Protein AF-A0A7K5QAI5-F1 (afdb_monomer)

Radius of gyration: 26.53 Å; Cα contacts (8 Å, |Δi|>4): 437; chains: 1; bounding box: 70×80×59 Å

Secondary structure (DSSP, 8-state):
-TT----SS-HHHHHHHHHHGGGGG-S-HHHHHHHHHHHHHHHTTGGG-BHHHHHHHHHHTT---TT-EEEHHHHHHHHHHHHHHHHHH-TTT--HHHHHHHHHHHHHHHH-TT--SEEEHHHHHHHHHHHSBS-HHHHHHHHHHHH--TTSEE-HHHHHHHHHHHHHHHHHTT-GGGGT-S--HHHHHHHHHHTTT-SSEEHHHHHHHHTT--TTTTHHHHHHHHHHHTT-EES---TTT--SSEES-EEEESSSTT-EEEHHHHHTT---TT--TTS-EEEE-S-TT-TTTTTTS---B---PPPP-----HHHHHHHHHHHHHHHHHHTT-------------TTHHHHHHHHHHHHHHHHHHHHHHHHHHHHHHHHHHHHHHHHHHHHHHH--

Sequence (397 aa):
HETQTTCWDHPKMTDLFQSLADLNNVRFSAYRTAIKIRRLQKALCLDLLDLNTTSEVFKQHKLSQNDQLIGVQDVIGCLTTIYSGLEEKHKDMVNVPLCVDMCLNWLLNVYDSGRTGKIRVQSLKIGLMSLSKGLLEEKYRYLFKEVAGPTEMCDQRQLGLLLHDAIQIPRQLGEVAAFGGSNIEPSVRSCFQQNHNKPEITVKQFIDWMRLEPQSMVWLPVLHRVAAAETAKHQAKCNICKECPIVGFRYRSLKHFNYDVCQSCFFSGRTAKGHKLHYPMVEYCIPVSTKKYFAKHPRLGYLPVQTVLEGDNLETSLQIEYEQLKEQHLRRGINPLASPPDCVVSPQHASEDAELIAEAKLLRQHKGRLEARMQILEDHNKQLESQLHRLRQLLEQ

Foldseek 3Di:
DVVPDDDLDDVVLVVLLVVLVVLVLQQFLLLSLLVSLLSLLLVLVQQQQDPVVLVVLCVVLVLPDQQDKDFLVSLLVSQLVRQVVVCVVVVVRGDSVVSSRSVSSLLCLLAVVVPPRIGGSLLSSLVSLLSHHDDLLVSLLVLQQSQADPVQKHFLVSVVVSLLSLLSSSVSSVSSLLLVHNDCNVVSCVLCVVVVNDRIDHSVSSVVSVLVCHSSRVSSVSSVLQVLQQAAWAQAAAPFPRDPGAGGKWKAFPVDPRHIHHPVCLSSVHDDDPDDNPGWIFIDRHYPPPPPPPVPRDRDTDDRRDRHPDDDPPVVVVVVVVVVVVVVVVVVDDDDDDDDDDDDDDDPVVPVVVVVVVVVVVVVVVVVVVVVVVVVVVVVVVVVVVVVVVVVVVVVD

InterPro domains:
  IPR000433 Zinc finger, ZZ-type [PF00569] (233-276)
  IPR000433 Zinc finger, ZZ-type [PS01357] (238-265)
  IPR000433 Zinc finger, ZZ-type [PS50135] (233-289)
  IPR000433 Zinc finger, ZZ-type [SM00291] (232-277)
  IPR011992 EF-hand domain pair [SSF47473] (10-134)
  IPR011992 EF-hand domain pair [SSF47473] (136-231)
  IPR015153 EF-hand domain, type 1 [PF09068] (14-132)
  IPR015154 EF-hand domain, type 2 [PF09069] (136-227)
  IPR043145 Zinc finger, ZZ-type superfamily [G3DSA:3.30.60.90] (226-286)
  IPR050774 KCMF1 and Dystrophin [PTHR12268] (1-318)

Solvent-accessible surface area (backbone atoms only — not comparable to full-atom values): 22613 Å² total; per-residue (Å²): 105,94,82,72,67,85,72,92,63,53,68,72,51,51,54,50,57,58,61,46,56,75,47,67,66,35,71,48,60,52,58,31,50,13,51,44,51,49,55,49,27,55,74,49,49,28,60,74,35,46,58,68,64,52,54,51,50,38,56,74,70,63,64,74,56,44,84,42,74,42,43,58,68,58,52,50,54,51,40,45,58,52,38,52,61,45,22,78,78,35,60,94,79,46,55,49,72,60,38,35,53,52,44,50,48,49,50,35,57,46,65,26,75,84,66,78,54,45,38,39,41,42,49,55,50,51,56,53,55,72,42,32,29,76,58,70,67,58,42,50,53,50,58,46,59,74,44,28,47,100,83,62,32,29,38,63,66,34,48,40,54,48,47,50,53,57,38,28,57,47,39,64,73,74,47,25,36,44,27,59,39,90,66,48,61,69,57,42,51,52,55,32,56,78,57,74,61,48,79,55,42,46,63,65,60,50,48,58,48,55,73,68,47,44,62,63,52,32,42,59,64,41,30,52,44,50,64,50,5,70,78,17,60,37,100,44,54,20,67,70,86,59,48,65,62,27,60,28,34,40,35,34,41,78,81,44,86,95,38,33,35,29,40,70,46,54,35,62,66,62,69,48,97,86,54,58,88,86,55,59,35,39,73,38,38,62,55,87,84,57,78,80,55,71,82,77,51,77,89,57,59,79,77,85,69,63,65,44,86,72,74,78,60,64,67,59,56,51,50,53,52,50,51,53,51,50,53,53,48,64,73,67,69,76,82,91,86,83,86,88,86,83,92,77,97,66,90,62,66,66,56,58,56,50,50,55,51,50,50,54,50,52,51,51,53,51,49,53,54,49,53,53,50,51,50,55,51,51,53,50,49,55,50,51,52,53,51,54,51,53,54,50,57,65,71,76,107

Nearest PDB structures (foldseek):
  9c3c-assembly1_D  TM=9.027E-01  e=8.142E-38  Oryctolagus cuniculus
  8yt8-assembly1_E  TM=8.897E-01  e=1.012E-38  Mus musculus
  1eg4-assembly1_A  TM=9.958E-01  e=3.356E-29  Homo sapiens
  9c3c-assembly1_V  TM=9.149E-01  e=1.802E-19  Oryctolagus cuniculus
  8yt8-assembly1_C  TM=9.003E-01  e=1.210E-12  Mus musculus

Mean predicted aligned error: 13.8 Å

Structure (mmCIF, N/CA/C/O backbone):
data_AF-A0A7K5QAI5-F1
#
_entry.id   AF-A0A7K5QAI5-F1
#
loop_
_atom_site.group_PDB
_atom_site.id
_atom_site.type_symbol
_atom_site.label_atom_id
_atom_site.label_alt_id
_atom_site.label_comp_id
_atom_site.label_asym_id
_atom_site.label_entity_id
_atom_site.label_seq_id
_atom_site.pdbx_PDB_ins_code
_atom_site.Cartn_x
_atom_site.Cartn_y
_atom_site.Cartn_z
_atom_site.occupancy
_atom_site.B_iso_or_equiv
_atom_site.auth_seq_id
_atom_site.auth_comp_id
_atom_site.auth_asym_id
_atom_site.auth_atom_id
_atom_site.pdbx_PDB_model_num
ATOM 1 N N . HIS A 1 1 ? -23.636 -22.808 -1.140 1.00 73.44 1 HIS A N 1
ATOM 2 C CA . HIS A 1 1 ? -24.646 -23.887 -1.248 1.00 73.44 1 HIS A CA 1
ATOM 3 C C . HIS A 1 1 ? -24.349 -24.844 -2.388 1.00 73.44 1 HIS A C 1
ATOM 5 O O . HIS A 1 1 ? -24.292 -26.031 -2.115 1.00 73.44 1 HIS A O 1
ATOM 11 N N . GLU A 1 2 ? -24.104 -24.361 -3.609 1.00 83.94 2 GLU A N 1
ATOM 12 C CA . GLU A 1 2 ? -23.747 -25.216 -4.756 1.00 83.94 2 GLU A CA 1
ATOM 13 C C . GLU A 1 2 ? -22.544 -26.132 -4.475 1.00 83.94 2 GLU A C 1
ATOM 15 O O . GLU A 1 2 ? -22.623 -27.337 -4.675 1.00 83.94 2 GLU A O 1
ATOM 20 N N . THR A 1 3 ? -21.471 -25.585 -3.900 1.00 86.31 3 THR A N 1
ATOM 21 C CA . THR A 1 3 ? -20.259 -26.338 -3.533 1.00 86.31 3 THR A CA 1
ATOM 22 C C . THR A 1 3 ? -20.322 -26.993 -2.155 1.00 86.31 3 THR A C 1
ATOM 24 O O . THR A 1 3 ? -19.383 -27.679 -1.772 1.00 86.31 3 THR A O 1
ATOM 27 N N . GLN A 1 4 ? -21.385 -26.744 -1.379 1.00 88.88 4 GLN A N 1
ATOM 28 C CA . GLN A 1 4 ? -21.529 -27.192 0.016 1.00 88.88 4 GLN A CA 1
ATOM 29 C C . GLN A 1 4 ? -20.332 -26.859 0.935 1.00 88.88 4 GLN A C 1
ATOM 31 O O . GLN A 1 4 ? -20.122 -27.513 1.951 1.00 88.88 4 GLN A O 1
ATOM 36 N N . THR A 1 5 ? -19.567 -25.815 0.612 1.00 89.75 5 THR A N 1
ATOM 37 C CA . THR A 1 5 ? -18.437 -25.343 1.420 1.00 89.75 5 THR A CA 1
ATOM 38 C C . THR A 1 5 ? -18.777 -24.061 2.176 1.00 89.75 5 THR A C 1
ATOM 40 O O . THR A 1 5 ? -19.603 -23.255 1.739 1.00 89.75 5 THR A O 1
ATOM 43 N N . THR A 1 6 ? -18.114 -23.861 3.315 1.00 87.75 6 THR A N 1
ATOM 44 C CA . THR A 1 6 ? -18.094 -22.598 4.064 1.00 87.75 6 THR A CA 1
ATOM 45 C C . THR A 1 6 ? -16.702 -21.991 3.979 1.00 87.75 6 THR A C 1
ATOM 47 O O . THR A 1 6 ? -15.714 -22.711 4.108 1.00 87.75 6 THR A O 1
ATOM 50 N N . CYS A 1 7 ? -16.610 -20.679 3.789 1.00 90.06 7 CYS A N 1
ATOM 51 C CA . CYS A 1 7 ? -15.340 -19.966 3.719 1.00 90.06 7 CYS A CA 1
ATOM 52 C C . CYS A 1 7 ? -15.421 -18.688 4.554 1.00 90.06 7 CYS A C 1
ATOM 54 O O . CYS A 1 7 ? -16.470 -18.045 4.596 1.00 90.06 7 CYS A O 1
ATOM 56 N N . TRP A 1 8 ? -14.311 -18.320 5.194 1.00 89.75 8 TRP A N 1
ATOM 57 C CA . TRP A 1 8 ? -14.162 -16.998 5.806 1.00 89.75 8 TRP A CA 1
ATOM 58 C C . TRP A 1 8 ? -14.097 -15.896 4.753 1.00 89.75 8 TRP A C 1
ATOM 60 O O . TRP A 1 8 ? -14.493 -14.760 5.020 1.00 89.75 8 TRP A O 1
ATOM 70 N N . ASP A 1 9 ? -13.579 -16.232 3.570 1.00 92.94 9 ASP A N 1
ATOM 71 C CA . ASP A 1 9 ? -13.379 -15.266 2.515 1.00 92.94 9 ASP A CA 1
ATOM 72 C C . ASP A 1 9 ? -14.637 -14.991 1.708 1.00 92.94 9 ASP A C 1
ATOM 74 O O . ASP A 1 9 ? -15.345 -15.898 1.268 1.00 92.94 9 ASP A O 1
ATOM 78 N N . HIS A 1 10 ? -14.900 -13.702 1.496 1.00 94.00 10 HIS A N 1
ATOM 79 C CA . HIS A 1 10 ? -15.932 -13.284 0.564 1.00 94.00 10 HIS A CA 1
ATOM 80 C C . HIS A 1 10 ? -15.550 -13.781 -0.847 1.00 94.00 10 HIS A C 1
ATOM 82 O O . HIS A 1 10 ? -14.399 -13.590 -1.242 1.00 94.00 10 HIS A O 1
ATOM 88 N N . PRO A 1 11 ? -16.470 -14.338 -1.660 1.00 95.00 11 PRO A N 1
ATOM 89 C CA . PRO A 1 11 ? -16.121 -14.930 -2.957 1.00 95.00 11 PRO A CA 1
ATOM 90 C C . PRO A 1 11 ? -15.341 -13.986 -3.884 1.00 95.00 11 PRO A C 1
ATOM 92 O O . PRO A 1 11 ? -14.305 -14.355 -4.425 1.00 95.00 11 PRO A O 1
ATOM 95 N N . LYS A 1 12 ? -15.752 -12.711 -3.969 1.00 95.69 12 LYS A N 1
ATOM 96 C CA . LYS A 1 12 ? -15.011 -11.701 -4.750 1.00 95.69 12 LYS A CA 1
ATOM 97 C C . LYS A 1 12 ? -13.608 -11.410 -4.210 1.00 95.69 12 LYS A C 1
ATOM 99 O O . LYS A 1 12 ? -12.754 -10.956 -4.966 1.00 95.69 12 LYS A O 1
ATOM 104 N N . MET A 1 13 ? -13.368 -11.633 -2.919 1.00 96.62 13 MET A N 1
ATOM 105 C CA . MET A 1 13 ? -12.034 -11.532 -2.338 1.00 96.62 13 MET A CA 1
ATOM 106 C C . MET A 1 13 ? -11.181 -12.721 -2.763 1.00 96.62 13 MET A C 1
ATOM 108 O O . MET A 1 13 ? -10.046 -12.528 -3.190 1.00 96.62 13 MET A O 1
ATOM 112 N N . THR A 1 14 ? -11.737 -13.931 -2.729 1.00 95.25 14 THR A N 1
ATOM 113 C CA . THR A 1 14 ? -11.075 -15.126 -3.257 1.00 95.25 14 THR A CA 1
ATOM 114 C C . THR A 1 14 ? -10.697 -14.936 -4.729 1.00 95.25 14 THR A C 1
ATOM 116 O O . THR A 1 14 ? -9.531 -15.113 -5.079 1.00 95.25 14 THR A O 1
ATOM 119 N N . ASP A 1 15 ? -11.629 -14.470 -5.565 1.00 96.00 15 ASP A N 1
ATOM 120 C CA . ASP A 1 15 ? -11.381 -14.182 -6.985 1.00 96.00 15 ASP A CA 1
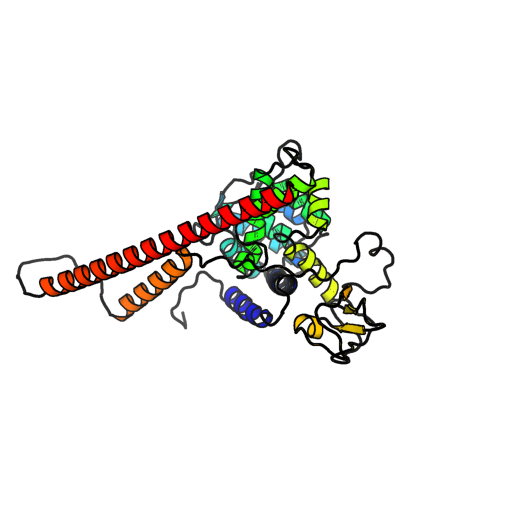ATOM 121 C C . ASP A 1 15 ? -10.294 -13.112 -7.169 1.00 96.00 15 ASP A C 1
ATOM 123 O O . ASP A 1 15 ? -9.392 -13.244 -8.004 1.00 96.00 15 ASP A O 1
ATOM 127 N N . LEU A 1 16 ? -10.347 -12.045 -6.362 1.00 96.94 16 LEU A N 1
ATOM 128 C CA . LEU A 1 16 ? -9.341 -10.990 -6.378 1.00 96.94 16 LEU A CA 1
ATOM 129 C C . LEU A 1 16 ? -7.955 -11.566 -6.085 1.00 96.94 16 LEU A C 1
ATOM 131 O O . LEU A 1 16 ? -7.041 -11.329 -6.872 1.00 96.94 16 LEU A O 1
ATOM 135 N N . PHE A 1 17 ? -7.800 -12.343 -5.012 1.00 94.75 17 PHE A N 1
ATOM 136 C CA . PHE A 1 17 ? -6.523 -12.936 -4.609 1.00 94.75 17 PHE A CA 1
ATOM 137 C C . PHE A 1 17 ? -5.999 -13.963 -5.610 1.00 94.75 17 PHE A C 1
ATOM 139 O O . PHE A 1 17 ? -4.806 -13.951 -5.917 1.00 94.75 17 PHE A O 1
ATOM 146 N N . GLN A 1 18 ? -6.874 -14.780 -6.195 1.00 94.69 18 GLN A N 1
ATOM 147 C CA . GLN A 1 18 ? -6.508 -15.666 -7.301 1.00 94.69 18 GLN A CA 1
ATOM 148 C C . GLN A 1 18 ? -5.956 -14.863 -8.483 1.00 94.69 18 GLN A C 1
ATOM 150 O O . GLN A 1 18 ? -4.888 -15.174 -9.003 1.00 94.69 18 GLN A O 1
ATOM 155 N N . SER A 1 19 ? -6.602 -13.751 -8.838 1.00 96.12 19 SER A N 1
ATOM 156 C CA . SER A 1 19 ? -6.130 -12.877 -9.916 1.00 96.12 19 SER A CA 1
ATOM 157 C C . SER A 1 19 ? -4.809 -12.149 -9.606 1.00 96.12 19 SER A C 1
ATOM 159 O O . SER A 1 19 ? -4.136 -11.657 -10.516 1.00 96.12 19 SER A O 1
ATOM 161 N N . LEU A 1 20 ? -4.404 -12.057 -8.331 1.00 94.75 20 LEU A N 1
ATOM 162 C CA . LEU A 1 20 ? -3.090 -11.524 -7.952 1.00 94.75 20 LEU A CA 1
ATOM 163 C C . LEU A 1 20 ? -1.955 -12.499 -8.291 1.00 94.75 20 LEU A C 1
ATOM 165 O O . LEU A 1 20 ? -0.812 -12.055 -8.433 1.00 94.75 20 LEU A O 1
ATOM 169 N N . ALA A 1 21 ? -2.244 -13.796 -8.452 1.00 91.25 21 ALA A N 1
ATOM 170 C CA . ALA A 1 21 ? -1.248 -14.800 -8.820 1.00 91.25 21 ALA A CA 1
ATOM 171 C C . ALA A 1 21 ? -0.653 -14.548 -10.217 1.00 91.25 21 ALA A C 1
ATOM 173 O O . ALA A 1 21 ? 0.534 -14.799 -10.429 1.00 91.25 21 ALA A O 1
ATOM 174 N N . ASP A 1 22 ? -1.421 -13.943 -11.130 1.00 91.62 22 ASP A N 1
ATOM 175 C CA . ASP A 1 22 ? -0.957 -13.555 -12.472 1.00 91.62 22 ASP A CA 1
ATOM 176 C C . ASP A 1 22 ? 0.229 -12.578 -12.434 1.00 91.62 22 ASP A C 1
ATOM 178 O O . ASP A 1 22 ? 1.022 -12.496 -13.373 1.00 91.62 22 ASP A O 1
ATOM 182 N N . LEU A 1 23 ? 0.376 -11.838 -11.329 1.00 93.75 23 LEU A N 1
ATOM 183 C CA . LEU A 1 23 ? 1.444 -10.861 -11.121 1.00 93.75 23 LEU A CA 1
ATOM 184 C C . LEU A 1 23 ? 2.735 -11.495 -10.580 1.00 93.75 23 LEU A C 1
ATOM 186 O O . LEU A 1 23 ? 3.747 -10.804 -10.455 1.00 93.75 23 LEU A O 1
ATOM 190 N N . ASN A 1 24 ? 2.747 -12.800 -10.280 1.00 92.31 24 ASN A N 1
ATOM 191 C CA . ASN A 1 24 ? 3.933 -13.503 -9.774 1.00 92.31 24 ASN A CA 1
ATOM 192 C C . ASN A 1 24 ? 5.092 -13.535 -10.783 1.00 92.31 24 ASN A C 1
ATOM 194 O O . ASN A 1 24 ? 6.249 -13.687 -10.396 1.00 92.31 24 ASN A O 1
ATOM 198 N N . ASN A 1 25 ? 4.803 -13.319 -12.068 1.00 88.69 25 ASN A N 1
ATOM 199 C CA . ASN A 1 25 ? 5.805 -13.199 -13.126 1.00 88.69 25 ASN A CA 1
ATOM 200 C C . ASN A 1 25 ? 6.625 -11.893 -13.067 1.00 88.69 25 ASN A C 1
ATOM 202 O O . ASN A 1 25 ? 7.648 -11.780 -13.749 1.00 88.69 25 ASN A O 1
ATOM 206 N N . VAL A 1 26 ? 6.202 -10.903 -12.272 1.00 92.12 26 VAL A N 1
ATOM 207 C CA . VAL A 1 26 ? 6.961 -9.672 -12.058 1.00 92.12 26 VAL A CA 1
ATOM 208 C C . VAL A 1 26 ? 8.195 -10.019 -11.235 1.00 92.12 26 VAL A C 1
ATOM 210 O O . VAL A 1 26 ? 8.108 -10.335 -10.049 1.00 92.12 26 VAL A O 1
ATOM 213 N N . ARG A 1 27 ? 9.369 -9.934 -11.864 1.00 88.19 27 ARG A N 1
ATOM 214 C CA . ARG A 1 27 ? 10.650 -10.348 -11.275 1.00 88.19 27 ARG A CA 1
ATOM 215 C C . ARG A 1 27 ? 11.000 -9.583 -10.000 1.00 88.19 27 ARG A C 1
ATOM 217 O O . ARG A 1 27 ? 11.595 -10.138 -9.081 1.00 88.19 27 ARG A O 1
ATOM 224 N N . PHE A 1 28 ? 10.671 -8.299 -9.966 1.00 88.62 28 PHE A N 1
ATOM 225 C CA . PHE A 1 28 ? 11.094 -7.388 -8.912 1.00 88.62 28 PHE A CA 1
ATOM 226 C C . PHE A 1 28 ? 10.043 -7.310 -7.805 1.00 88.62 28 PHE A C 1
ATOM 228 O O . PHE A 1 28 ? 8.951 -6.791 -8.024 1.00 88.62 28 PHE A O 1
ATOM 235 N N . SER A 1 29 ? 10.382 -7.812 -6.616 1.00 91.75 29 SER A N 1
ATOM 236 C CA . SER A 1 29 ? 9.449 -8.013 -5.497 1.00 91.75 29 SER A CA 1
ATOM 237 C C . SER A 1 29 ? 8.755 -6.737 -5.026 1.00 91.75 29 SER A C 1
ATOM 239 O O . SER A 1 29 ? 7.545 -6.753 -4.810 1.00 91.75 29 SER A O 1
ATOM 241 N N . ALA A 1 30 ? 9.479 -5.617 -4.939 1.00 91.62 30 ALA A N 1
ATOM 242 C CA . ALA A 1 30 ? 8.897 -4.333 -4.557 1.00 91.62 30 ALA A CA 1
ATOM 243 C C . ALA A 1 30 ? 7.779 -3.900 -5.523 1.00 91.62 30 ALA A C 1
ATOM 245 O O . ALA A 1 30 ? 6.687 -3.547 -5.084 1.00 91.62 30 ALA A O 1
ATOM 246 N N . TYR A 1 31 ? 8.015 -3.993 -6.839 1.00 93.75 31 TYR A N 1
ATOM 247 C CA . TYR A 1 31 ? 7.001 -3.670 -7.851 1.00 93.75 31 TYR A CA 1
ATOM 248 C C . TYR A 1 31 ? 5.882 -4.700 -7.888 1.00 93.75 31 TYR A C 1
ATOM 250 O O . TYR A 1 31 ? 4.720 -4.320 -7.976 1.00 93.75 31 TYR A O 1
ATOM 258 N N . ARG A 1 32 ? 6.208 -5.994 -7.793 1.00 96.12 32 ARG A N 1
ATOM 259 C CA . ARG A 1 32 ? 5.216 -7.072 -7.743 1.00 96.12 32 ARG A CA 1
ATOM 260 C C . ARG A 1 32 ? 4.220 -6.835 -6.612 1.00 96.12 32 ARG A C 1
ATOM 262 O O . ARG A 1 32 ? 3.018 -6.777 -6.852 1.00 96.12 32 ARG A O 1
ATOM 269 N N . THR A 1 33 ? 4.736 -6.612 -5.408 1.00 97.38 33 THR A N 1
ATOM 270 C CA . THR A 1 33 ? 3.933 -6.324 -4.217 1.00 97.38 33 THR A CA 1
ATOM 271 C C . THR A 1 33 ? 3.138 -5.038 -4.395 1.00 97.38 33 THR A C 1
ATOM 273 O O . THR A 1 33 ? 1.934 -5.032 -4.178 1.00 97.38 33 THR A O 1
ATOM 276 N N . ALA A 1 34 ? 3.765 -3.959 -4.868 1.00 97.12 34 ALA A N 1
ATOM 277 C CA . ALA A 1 34 ? 3.082 -2.689 -5.088 1.00 97.12 34 ALA A CA 1
ATOM 278 C C . ALA A 1 34 ? 1.938 -2.782 -6.113 1.00 97.12 34 ALA A C 1
ATOM 280 O O . ALA A 1 34 ? 0.900 -2.162 -5.914 1.00 97.12 34 ALA A O 1
ATOM 281 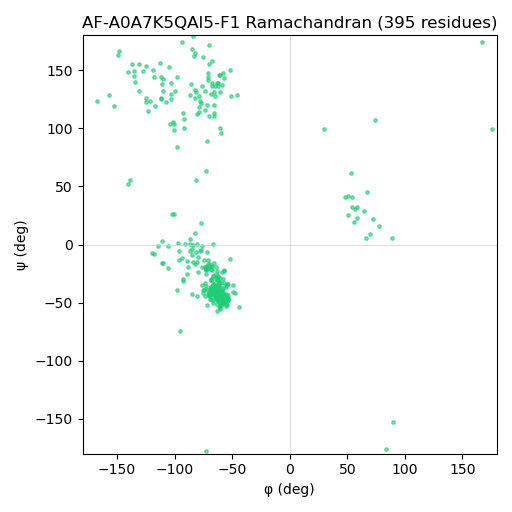N N . ILE A 1 35 ? 2.084 -3.565 -7.187 1.00 96.56 35 ILE A N 1
ATOM 282 C CA . ILE A 1 35 ? 1.025 -3.761 -8.192 1.00 96.56 35 ILE A CA 1
ATOM 283 C C . ILE A 1 35 ? -0.094 -4.647 -7.635 1.00 96.56 35 ILE A C 1
ATOM 285 O O . ILE A 1 35 ? -1.266 -4.353 -7.874 1.00 96.56 35 ILE A O 1
ATOM 289 N N . LYS A 1 36 ? 0.240 -5.678 -6.845 1.00 98.25 36 LYS A N 1
ATOM 290 C CA . LYS A 1 36 ? -0.753 -6.469 -6.098 1.00 98.25 36 LYS A CA 1
ATOM 291 C C . LYS A 1 36 ? -1.563 -5.575 -5.154 1.00 98.25 36 LYS A C 1
ATOM 293 O O . LYS A 1 36 ? -2.790 -5.557 -5.235 1.00 98.25 36 LYS A O 1
ATOM 298 N N . ILE A 1 37 ? -0.882 -4.757 -4.345 1.00 98.44 37 ILE A N 1
ATOM 299 C CA . ILE A 1 37 ? -1.515 -3.780 -3.450 1.00 98.44 37 ILE A CA 1
ATOM 300 C C . ILE A 1 37 ? -2.335 -2.766 -4.250 1.00 98.44 37 ILE A C 1
ATOM 302 O O . ILE A 1 37 ? -3.442 -2.449 -3.847 1.00 98.44 37 ILE A O 1
ATOM 306 N N . ARG A 1 38 ? -1.855 -2.282 -5.401 1.00 98.06 38 ARG A N 1
ATOM 307 C CA . ARG A 1 38 ? -2.602 -1.336 -6.243 1.00 98.06 38 ARG A CA 1
ATOM 308 C C . ARG A 1 38 ? -3.904 -1.935 -6.775 1.00 98.06 38 ARG A C 1
ATOM 310 O O . ARG A 1 38 ? -4.922 -1.245 -6.805 1.00 98.06 38 ARG A O 1
ATOM 317 N N . ARG A 1 39 ? -3.888 -3.207 -7.185 1.00 98.12 39 ARG A N 1
ATOM 318 C CA . ARG A 1 39 ? -5.088 -3.922 -7.645 1.00 98.12 39 ARG A CA 1
ATOM 319 C C . ARG A 1 39 ? -6.088 -4.112 -6.505 1.00 98.12 39 ARG A C 1
ATOM 321 O O . ARG A 1 39 ? -7.268 -3.836 -6.696 1.00 98.12 39 ARG A O 1
ATOM 328 N N . LEU A 1 40 ? -5.605 -4.489 -5.323 1.00 98.38 40 LEU A N 1
ATOM 329 C CA . LEU A 1 40 ? -6.402 -4.555 -4.098 1.00 98.38 40 LEU A CA 1
ATOM 330 C C . LEU A 1 40 ? -6.991 -3.186 -3.719 1.00 98.38 40 LEU A C 1
ATOM 332 O O . LEU A 1 40 ? -8.190 -3.070 -3.508 1.00 98.38 40 LEU A O 1
ATOM 336 N N . GLN A 1 41 ? -6.168 -2.137 -3.706 1.00 98.38 41 GLN A N 1
ATOM 337 C CA . GLN A 1 41 ? -6.549 -0.764 -3.369 1.00 98.38 41 GLN A CA 1
ATOM 338 C C . GLN A 1 41 ? -7.732 -0.279 -4.218 1.00 98.38 41 GLN A C 1
ATOM 340 O O . GLN A 1 41 ? -8.683 0.269 -3.668 1.00 98.38 41 GLN A O 1
ATOM 345 N N . LYS A 1 42 ? -7.689 -0.524 -5.536 1.00 97.69 42 LYS A N 1
ATOM 346 C CA . LYS A 1 42 ? -8.778 -0.200 -6.473 1.00 97.69 42 LYS A CA 1
ATOM 347 C C . LYS A 1 42 ? -10.023 -1.049 -6.255 1.00 97.69 42 LYS A C 1
ATOM 349 O O . LYS A 1 42 ? -11.128 -0.522 -6.281 1.00 97.69 42 LYS A O 1
ATOM 354 N N . ALA A 1 43 ? -9.855 -2.355 -6.041 1.00 97.75 43 ALA A N 1
ATOM 355 C CA . ALA A 1 43 ? -10.975 -3.262 -5.793 1.00 97.75 43 ALA A CA 1
ATOM 356 C C . ALA A 1 43 ? -11.737 -2.912 -4.503 1.00 97.75 43 ALA A C 1
ATOM 358 O O . ALA A 1 43 ? -12.942 -3.126 -4.426 1.00 97.75 43 ALA A O 1
ATOM 359 N N . LEU A 1 44 ? -11.035 -2.349 -3.516 1.00 97.88 44 LEU A N 1
ATOM 360 C CA . LEU A 1 44 ? -11.605 -1.845 -2.269 1.00 97.88 44 LEU A CA 1
ATOM 361 C C . LEU A 1 44 ? -12.004 -0.359 -2.337 1.00 97.88 44 LEU A C 1
ATOM 363 O O . LEU A 1 44 ? -12.444 0.188 -1.336 1.00 97.88 44 LEU A O 1
ATOM 367 N N . CYS A 1 45 ? -11.820 0.321 -3.472 1.00 97.94 45 CYS A N 1
ATOM 368 C CA . CYS A 1 45 ? -12.058 1.764 -3.631 1.00 97.94 45 CYS A CA 1
ATOM 369 C C . CYS A 1 45 ? -11.284 2.665 -2.642 1.00 97.94 45 CYS A C 1
ATOM 371 O O . CYS A 1 45 ? -11.631 3.833 -2.450 1.00 97.94 45 CYS A O 1
ATOM 373 N N . LEU A 1 46 ? -10.208 2.163 -2.029 1.00 97.88 46 LEU A N 1
ATOM 374 C CA . LEU A 1 46 ? -9.391 2.929 -1.081 1.00 97.88 46 LEU A CA 1
ATOM 375 C C . LEU A 1 46 ? -8.567 4.014 -1.791 1.00 97.88 46 LEU A C 1
ATOM 377 O O . LEU A 1 46 ? -8.188 5.009 -1.181 1.00 97.88 46 LEU A O 1
ATOM 381 N N . ASP A 1 47 ? -8.343 3.896 -3.101 1.00 96.94 47 ASP A N 1
ATOM 382 C CA . ASP A 1 47 ? -7.698 4.940 -3.902 1.00 96.94 47 ASP A CA 1
ATOM 383 C C . ASP A 1 47 ? -8.571 6.186 -4.135 1.00 96.94 47 ASP A C 1
ATOM 385 O O . ASP A 1 47 ? -8.070 7.189 -4.650 1.00 96.94 47 ASP A O 1
ATOM 389 N N . LEU A 1 48 ? -9.842 6.148 -3.724 1.00 96.50 48 LEU A N 1
ATOM 390 C CA . LEU A 1 48 ? -10.752 7.297 -3.701 1.00 96.50 48 LEU A CA 1
ATOM 391 C C . LEU A 1 48 ? -10.817 7.974 -2.323 1.00 96.50 48 LEU A C 1
ATOM 393 O O . LEU A 1 48 ? -11.337 9.082 -2.202 1.00 96.50 48 LEU A O 1
ATOM 397 N N . LEU A 1 49 ? -10.290 7.324 -1.285 1.00 96.00 49 LEU A N 1
ATOM 398 C CA . LEU A 1 49 ? -10.461 7.725 0.105 1.00 96.00 49 LEU A CA 1
ATOM 399 C C . LEU A 1 49 ? -9.505 8.862 0.498 1.00 96.00 49 LEU A C 1
ATOM 401 O O . LEU A 1 49 ? -8.306 8.643 0.589 1.00 96.00 49 LEU A O 1
ATOM 405 N N . ASP A 1 50 ? -10.002 10.070 0.766 1.00 95.31 50 ASP A N 1
ATOM 406 C CA . ASP A 1 50 ? -9.160 11.199 1.198 1.00 95.31 50 ASP A CA 1
ATOM 407 C C . ASP A 1 50 ? -8.731 11.096 2.677 1.00 95.31 50 ASP A C 1
ATOM 409 O O . ASP A 1 50 ? -9.546 10.829 3.568 1.00 95.31 50 ASP A O 1
ATOM 413 N N . LEU A 1 51 ? -7.454 11.391 2.961 1.00 95.44 51 LEU A N 1
ATOM 414 C CA . LEU A 1 51 ? -6.862 11.315 4.310 1.00 95.44 51 LEU A CA 1
ATOM 415 C C . LEU A 1 51 ? -7.644 12.111 5.371 1.00 95.44 51 LEU A C 1
ATOM 417 O O . LEU A 1 51 ? -7.934 11.602 6.458 1.00 95.44 51 LEU A O 1
ATOM 421 N N . ASN A 1 52 ? -8.000 13.360 5.058 1.00 94.75 52 ASN A N 1
ATOM 422 C CA . ASN A 1 52 ? -8.676 14.253 6.004 1.00 94.75 52 ASN A CA 1
ATOM 423 C C . ASN A 1 52 ? -10.096 13.774 6.311 1.00 94.75 52 ASN A C 1
ATOM 425 O O . ASN A 1 52 ? -10.473 13.682 7.474 1.00 94.75 52 ASN A O 1
ATOM 429 N N . THR A 1 53 ? -10.864 13.413 5.277 1.00 93.38 53 THR A N 1
ATOM 430 C CA . THR A 1 53 ? -12.228 12.895 5.446 1.00 93.38 53 THR A CA 1
ATOM 431 C C . THR A 1 53 ? -12.228 11.629 6.298 1.00 93.38 53 THR A C 1
ATOM 433 O O . THR A 1 53 ? -13.014 11.525 7.232 1.00 93.38 53 THR A O 1
ATOM 436 N N . THR A 1 54 ? -11.292 10.713 6.049 1.00 95.50 54 THR A N 1
ATOM 437 C CA . THR A 1 54 ? -11.153 9.473 6.833 1.00 95.50 54 THR A CA 1
ATOM 438 C C . THR A 1 54 ? -10.833 9.755 8.299 1.00 95.50 54 THR A C 1
ATOM 440 O O . THR A 1 54 ? -11.426 9.161 9.196 1.00 95.50 54 THR A O 1
ATOM 443 N N . SER A 1 55 ? -9.937 10.713 8.551 1.00 95.56 55 SER A N 1
ATOM 444 C CA . SER A 1 55 ? -9.566 11.118 9.910 1.00 95.56 55 SER A CA 1
ATOM 445 C C . SER A 1 55 ? -10.752 11.690 10.690 1.00 95.56 55 SER A C 1
ATOM 447 O O . SER A 1 55 ? -10.877 11.432 11.885 1.00 95.56 55 SER A O 1
ATOM 449 N N . GLU A 1 56 ? -11.638 12.445 10.033 1.00 96.19 56 GLU A N 1
ATOM 450 C CA . GLU A 1 56 ? -12.863 12.939 10.671 1.00 96.19 56 GLU A CA 1
ATOM 451 C C . GLU A 1 56 ? -13.847 11.808 10.986 1.00 96.19 56 GLU A C 1
ATOM 453 O O . GLU A 1 56 ? -14.418 11.794 12.076 1.00 96.19 56 GLU A O 1
ATOM 458 N N . VAL A 1 57 ? -13.984 10.809 10.108 1.00 97.50 57 VAL A N 1
ATOM 459 C CA . VAL A 1 57 ? -14.824 9.632 10.392 1.00 97.50 57 VAL A CA 1
ATOM 460 C C . VAL A 1 57 ? -14.297 8.856 11.604 1.00 97.50 57 VAL A C 1
ATOM 462 O O . VAL A 1 57 ? -15.076 8.492 12.483 1.00 97.50 57 VAL A O 1
ATOM 465 N N . PHE A 1 58 ? -12.979 8.677 11.737 1.00 97.38 58 PHE A N 1
ATOM 466 C CA . PHE A 1 58 ? -12.407 8.038 12.930 1.00 97.38 58 PHE A CA 1
ATOM 467 C C . PHE A 1 58 ? -12.753 8.781 14.226 1.00 97.38 58 PHE A C 1
ATOM 469 O O . PHE A 1 58 ? -13.061 8.145 15.234 1.00 97.38 58 PHE A O 1
ATOM 476 N N . LYS A 1 59 ? -12.761 10.120 14.208 1.00 96.12 59 LYS A N 1
ATOM 477 C CA . LYS A 1 59 ? -13.183 10.924 15.366 1.00 96.12 59 LYS A CA 1
ATOM 478 C C . LYS A 1 59 ? -14.677 10.771 15.654 1.00 96.12 59 LYS A C 1
ATOM 480 O O . LYS A 1 59 ? -15.048 10.639 16.818 1.00 96.12 59 LYS A O 1
ATOM 485 N N . GLN A 1 60 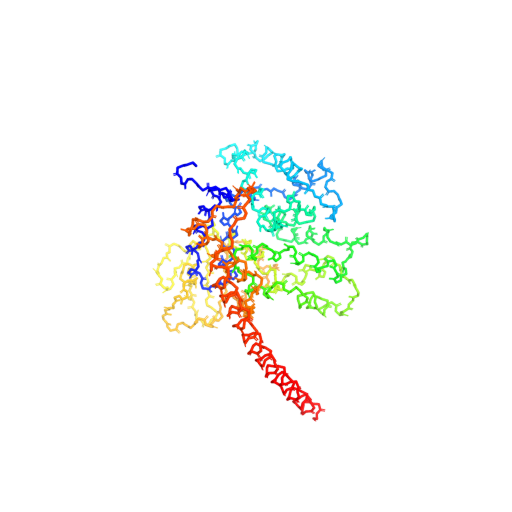? -15.524 10.757 14.621 1.00 97.12 60 GLN A N 1
ATOM 486 C CA . GLN A 1 60 ? -16.975 10.555 14.759 1.00 97.12 60 GLN A CA 1
ATOM 487 C C . GLN A 1 60 ? -17.298 9.213 15.430 1.00 97.12 60 GLN A C 1
ATOM 489 O O . GLN A 1 60 ? -18.131 9.159 16.332 1.00 97.12 60 GLN A O 1
ATOM 494 N N . HIS A 1 61 ? -16.571 8.158 15.058 1.00 97.19 61 HIS A N 1
ATOM 495 C CA . HIS A 1 61 ? -16.681 6.818 15.649 1.00 97.19 61 HIS A CA 1
ATOM 496 C C . HIS A 1 61 ? -15.885 6.644 16.953 1.00 97.19 61 HIS A C 1
ATOM 498 O O . HIS A 1 61 ? -15.772 5.536 17.468 1.00 97.19 61 HIS A O 1
ATOM 504 N N . LYS A 1 62 ? -15.346 7.733 17.524 1.00 95.25 62 LYS A N 1
ATOM 505 C CA . LYS A 1 62 ? -14.599 7.751 18.797 1.00 95.25 62 LYS A CA 1
ATOM 506 C C . LYS A 1 62 ? -13.380 6.816 18.821 1.00 95.25 62 LYS A C 1
ATOM 508 O O . LYS A 1 62 ? -12.970 6.350 19.882 1.00 95.25 62 LYS A O 1
ATOM 513 N N . LEU A 1 63 ? -12.749 6.594 17.669 1.00 94.25 63 LEU A N 1
ATOM 514 C CA . LEU A 1 63 ? -11.562 5.749 17.508 1.00 94.25 63 LEU A CA 1
ATOM 515 C C . LEU A 1 63 ? -10.278 6.505 17.901 1.00 94.25 63 LEU A C 1
ATOM 517 O O . LEU A 1 63 ? -9.349 6.660 17.107 1.00 94.25 63 LEU A O 1
ATOM 521 N N . SER A 1 64 ? -10.239 7.030 19.126 1.00 88.00 64 SER A N 1
ATOM 522 C CA . SER A 1 64 ? -9.139 7.875 19.615 1.00 88.00 64 SER A CA 1
ATOM 523 C C . SER A 1 64 ? -8.050 7.087 20.348 1.00 88.00 64 SER A C 1
ATOM 525 O O . SER A 1 64 ? -6.895 7.500 20.331 1.00 88.00 64 SER A O 1
ATOM 527 N N . GLN A 1 65 ? -8.397 5.969 20.994 1.00 92.44 65 GLN A N 1
ATOM 528 C CA . GLN A 1 65 ? -7.449 5.146 21.749 1.00 92.44 65 GLN A CA 1
ATOM 529 C C . GLN A 1 65 ? -6.864 4.046 20.862 1.00 92.44 65 GLN A C 1
ATOM 531 O O . GLN A 1 65 ? -7.544 3.081 20.532 1.00 92.44 65 GLN A O 1
ATOM 536 N N . ASN A 1 66 ? -5.594 4.180 20.486 1.00 92.88 66 ASN A N 1
ATOM 537 C CA . ASN A 1 66 ? -4.964 3.318 19.481 1.00 92.88 66 ASN A CA 1
ATOM 538 C C . ASN A 1 66 ? -4.771 1.857 19.930 1.00 92.88 66 ASN A C 1
ATOM 540 O O . ASN A 1 66 ? -4.891 0.951 19.101 1.00 92.88 66 ASN A O 1
ATOM 544 N N . ASP A 1 67 ? -4.582 1.621 21.230 1.00 93.00 67 ASP A N 1
ATOM 545 C CA . ASP A 1 67 ? -4.456 0.275 21.808 1.00 93.00 67 ASP A CA 1
ATOM 546 C C . ASP A 1 67 ? -5.806 -0.434 22.020 1.00 93.00 67 ASP A C 1
ATOM 548 O O . ASP A 1 67 ? -5.841 -1.635 22.296 1.00 93.00 67 ASP A O 1
ATOM 552 N N . GLN A 1 68 ? -6.930 0.280 21.884 1.00 95.31 68 GLN A N 1
ATOM 553 C CA . GLN A 1 68 ? -8.259 -0.296 22.067 1.00 95.31 68 GLN A CA 1
ATOM 554 C C . GLN A 1 68 ? -8.545 -1.351 20.989 1.00 95.31 68 GLN A C 1
ATOM 556 O O . GLN A 1 68 ? -8.307 -1.134 19.799 1.00 95.31 68 GLN A O 1
ATOM 561 N N . LEU A 1 69 ? -9.110 -2.485 21.409 1.00 96.62 69 LEU A N 1
ATOM 562 C CA . LEU A 1 69 ? -9.680 -3.485 20.510 1.00 96.62 69 LEU A CA 1
ATOM 563 C C . LEU A 1 69 ? -11.135 -3.134 20.194 1.00 96.62 69 LEU A C 1
ATOM 565 O O . LEU A 1 69 ? -11.935 -2.934 21.108 1.00 96.62 69 LEU A O 1
ATOM 569 N N . ILE A 1 70 ? -11.475 -3.104 18.909 1.00 97.50 70 ILE A N 1
ATOM 570 C CA . ILE A 1 70 ? -12.833 -2.873 18.406 1.00 97.50 70 ILE A CA 1
ATOM 571 C C . ILE A 1 70 ? -13.375 -4.139 17.751 1.00 97.50 70 ILE A C 1
ATOM 573 O O . ILE A 1 70 ? -12.619 -4.902 17.143 1.00 97.50 70 ILE A O 1
ATOM 577 N N . GLY A 1 71 ? -14.676 -4.382 17.917 1.00 97.62 71 GLY A N 1
ATOM 578 C CA . GLY A 1 71 ? -15.337 -5.560 17.365 1.00 97.62 71 GLY A CA 1
ATOM 579 C C . GLY A 1 71 ? -15.725 -5.376 15.900 1.00 97.62 71 GLY A C 1
ATOM 580 O O . GLY A 1 71 ? -15.810 -4.255 15.403 1.00 97.62 71 GLY A O 1
ATOM 581 N N . VAL A 1 72 ? -16.038 -6.481 15.218 1.00 97.50 72 VAL A N 1
ATOM 582 C CA . VAL A 1 72 ? -16.486 -6.475 13.810 1.00 97.50 72 VAL A CA 1
ATOM 583 C C . VAL A 1 72 ? -17.619 -5.472 13.546 1.00 97.50 72 VAL A C 1
ATOM 585 O O . VAL A 1 72 ? -17.585 -4.777 12.536 1.00 97.50 72 VAL A O 1
ATOM 588 N N . GLN A 1 73 ? -18.593 -5.348 14.451 1.00 97.69 73 GLN A N 1
ATOM 589 C CA . GLN A 1 73 ? -19.726 -4.428 14.277 1.00 97.69 73 GLN A CA 1
ATOM 590 C C . GLN A 1 73 ? -19.297 -2.953 14.265 1.00 97.69 73 GLN A C 1
ATOM 592 O O . GLN A 1 73 ? -19.781 -2.182 13.438 1.00 97.69 73 GLN A O 1
ATOM 597 N N . ASP A 1 74 ? -18.341 -2.570 15.114 1.00 97.69 74 ASP A N 1
ATOM 598 C CA . ASP A 1 74 ? -17.807 -1.203 15.144 1.00 97.69 74 ASP A CA 1
ATOM 599 C C . ASP A 1 74 ? -17.018 -0.896 13.862 1.00 97.69 74 ASP A C 1
ATOM 601 O O . ASP A 1 74 ? -17.125 0.192 13.294 1.00 97.69 74 ASP A O 1
ATOM 605 N N . VAL A 1 75 ? -16.264 -1.884 13.361 1.00 98.19 75 VAL A N 1
ATOM 606 C CA . VAL A 1 75 ? -15.543 -1.777 12.084 1.00 98.19 75 VAL A CA 1
ATOM 607 C C . VAL A 1 75 ? -16.526 -1.606 10.929 1.00 98.19 75 VAL A C 1
ATOM 609 O O . VAL A 1 75 ? -16.340 -0.708 10.111 1.00 98.19 75 VAL A O 1
ATOM 612 N N . ILE A 1 76 ? -17.597 -2.405 10.882 1.00 98.44 76 ILE A N 1
ATOM 613 C CA . ILE A 1 76 ? -18.669 -2.274 9.883 1.00 98.44 76 ILE A CA 1
ATOM 614 C C . ILE A 1 76 ? -19.291 -0.880 9.947 1.00 98.44 76 ILE A C 1
ATOM 616 O O . ILE A 1 76 ? -19.441 -0.241 8.906 1.00 98.44 76 ILE A O 1
ATOM 620 N N . GLY A 1 77 ? -19.611 -0.379 11.143 1.00 98.31 77 GLY A N 1
ATOM 621 C CA . GLY A 1 77 ? -20.169 0.961 11.328 1.00 98.31 77 GLY A CA 1
ATOM 622 C C . GLY A 1 77 ? -19.252 2.052 10.771 1.00 98.31 77 GLY A C 1
ATOM 623 O O . GLY A 1 77 ? -19.695 2.898 9.991 1.00 98.31 77 GLY A O 1
ATOM 624 N N . CYS A 1 78 ? -17.959 1.988 11.097 1.00 98.44 78 CYS A N 1
ATOM 625 C CA . CYS A 1 78 ? -16.954 2.920 10.589 1.00 98.44 78 CYS A CA 1
ATOM 626 C C . CYS A 1 78 ? -16.818 2.850 9.059 1.00 98.44 78 CYS A C 1
ATOM 628 O O . CYS A 1 78 ? -16.836 3.884 8.388 1.00 98.44 78 CYS A O 1
ATOM 630 N N . LEU A 1 79 ? -16.698 1.645 8.493 1.00 98.50 79 LEU A N 1
ATOM 631 C CA . LEU A 1 79 ? -16.576 1.445 7.046 1.00 98.50 79 LEU A CA 1
ATOM 632 C C . LEU A 1 79 ? -17.837 1.891 6.304 1.00 98.50 79 LEU A C 1
ATOM 634 O O . LEU A 1 79 ? -17.727 2.496 5.243 1.00 98.50 79 LEU A O 1
ATOM 638 N N . THR A 1 80 ? -19.021 1.653 6.869 1.00 98.44 80 THR A N 1
ATOM 639 C CA . THR A 1 80 ? -20.294 2.092 6.283 1.00 98.44 80 THR A CA 1
ATOM 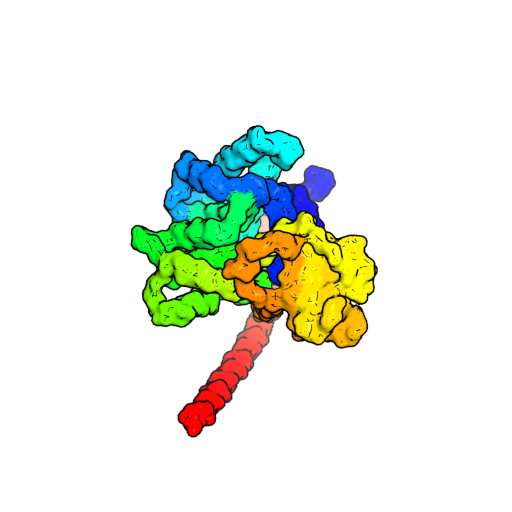640 C C . THR A 1 80 ? -20.314 3.610 6.150 1.00 98.44 80 THR A C 1
ATOM 642 O O . THR A 1 80 ? -20.570 4.115 5.064 1.00 98.44 80 THR A O 1
ATOM 645 N N . THR A 1 81 ? -19.941 4.356 7.197 1.00 98.25 81 THR A N 1
ATOM 646 C CA . THR A 1 81 ? -19.840 5.824 7.108 1.00 98.25 81 THR A CA 1
ATOM 647 C C . THR A 1 81 ? -18.833 6.273 6.045 1.00 98.25 81 THR A C 1
ATOM 649 O O . THR A 1 81 ? -19.120 7.203 5.290 1.00 98.25 81 THR A O 1
ATOM 652 N N . ILE A 1 82 ? -17.675 5.606 5.951 1.00 98.06 82 ILE A N 1
ATOM 653 C CA . ILE A 1 82 ? -16.664 5.903 4.926 1.00 98.06 82 ILE A CA 1
ATOM 654 C C . ILE A 1 82 ? -17.238 5.700 3.518 1.00 98.06 82 ILE A C 1
ATOM 656 O O . ILE A 1 82 ? -17.173 6.612 2.691 1.00 98.06 82 ILE A O 1
ATOM 660 N N . TYR A 1 83 ? -17.795 4.522 3.235 1.00 98.25 83 TYR A N 1
ATOM 661 C CA . TYR A 1 83 ? -18.244 4.174 1.891 1.00 98.25 83 TYR A CA 1
ATOM 662 C C . TYR A 1 83 ? -19.523 4.906 1.485 1.00 98.25 83 TYR A C 1
ATOM 664 O O . TYR A 1 83 ? -19.613 5.289 0.323 1.00 98.25 83 TYR A O 1
ATOM 672 N N . SER A 1 84 ? -20.446 5.208 2.406 1.00 97.25 84 SER A N 1
ATOM 673 C CA . SER A 1 84 ? -21.587 6.090 2.114 1.00 97.25 84 SER A CA 1
ATOM 674 C C . SER A 1 84 ? -21.115 7.480 1.671 1.00 97.25 84 SER A C 1
ATOM 676 O O . SER A 1 84 ? -21.581 8.004 0.663 1.00 97.25 84 SER A O 1
ATOM 678 N N . GLY A 1 85 ? -20.117 8.055 2.354 1.00 96.12 85 GLY A N 1
ATOM 679 C CA . GLY A 1 85 ? -19.534 9.339 1.949 1.00 96.12 85 GLY A CA 1
ATOM 680 C C . GLY A 1 85 ? -18.776 9.284 0.612 1.00 96.12 85 GLY A C 1
ATOM 681 O O . GLY A 1 85 ? -18.680 10.295 -0.089 1.00 96.12 85 GLY A O 1
ATOM 682 N N . LEU A 1 86 ? -18.232 8.120 0.237 1.00 95.56 86 LEU A N 1
ATOM 683 C CA . LEU A 1 86 ? -17.622 7.910 -1.080 1.00 95.56 86 LEU A CA 1
ATOM 684 C C . LEU A 1 86 ? -18.672 7.749 -2.184 1.00 95.56 86 LEU A C 1
ATOM 686 O O . LEU A 1 86 ? -18.500 8.328 -3.255 1.00 95.56 86 LEU A O 1
ATOM 690 N N . GLU A 1 87 ? -19.755 7.016 -1.930 1.00 96.62 87 GLU A N 1
ATOM 691 C CA . GLU A 1 87 ? -20.865 6.824 -2.869 1.00 96.62 87 GLU A CA 1
ATOM 692 C C . GLU A 1 87 ? -21.510 8.162 -3.251 1.00 96.62 87 GLU A C 1
ATOM 694 O O . GLU A 1 87 ? -21.742 8.413 -4.433 1.00 96.62 87 GLU A O 1
ATOM 699 N N . GLU A 1 88 ? -21.686 9.085 -2.299 1.00 94.38 88 GLU A N 1
ATOM 700 C CA . GLU A 1 88 ? -22.195 10.435 -2.584 1.00 94.38 88 GLU A CA 1
ATOM 701 C C . GLU A 1 88 ? -21.367 11.178 -3.648 1.00 94.38 88 GLU A C 1
ATOM 703 O O . GLU A 1 88 ? -21.924 11.891 -4.488 1.00 94.38 88 GLU A O 1
ATOM 708 N N . LYS A 1 89 ? -20.040 10.991 -3.643 1.00 92.50 89 LYS A N 1
ATOM 709 C CA . LYS A 1 89 ? -19.100 11.627 -4.583 1.00 92.50 89 LYS A CA 1
ATOM 710 C C . LYS A 1 89 ? -18.885 10.818 -5.864 1.00 92.50 89 LYS A C 1
ATOM 712 O O . LYS A 1 89 ? -18.506 11.384 -6.889 1.00 92.50 89 LYS A O 1
ATOM 717 N N . HIS A 1 90 ? -19.090 9.504 -5.804 1.00 92.00 90 HIS A N 1
ATOM 718 C CA . HIS A 1 90 ? -18.681 8.537 -6.823 1.00 92.00 90 HIS A CA 1
ATOM 719 C C . HIS A 1 90 ? -19.740 7.441 -7.040 1.00 92.00 90 HIS A C 1
ATOM 721 O O . HIS A 1 90 ? -19.418 6.253 -7.021 1.00 92.00 90 HIS A O 1
ATOM 727 N N . LYS A 1 91 ? -20.994 7.852 -7.272 1.00 86.62 91 LYS A N 1
ATOM 728 C CA . LYS A 1 91 ? -22.187 6.981 -7.313 1.00 86.62 91 LYS A CA 1
ATOM 729 C C . LYS A 1 91 ? -22.039 5.710 -8.152 1.00 86.62 91 LYS A C 1
ATOM 731 O O . LYS A 1 91 ? -22.449 4.646 -7.713 1.00 86.62 91 LYS A O 1
ATOM 736 N N . ASP A 1 92 ? -21.420 5.800 -9.327 1.00 88.88 92 ASP A N 1
ATOM 737 C CA . ASP A 1 92 ? -21.315 4.656 -10.246 1.00 88.88 92 ASP A CA 1
ATOM 738 C C . ASP A 1 92 ? -20.130 3.719 -9.941 1.00 88.88 92 ASP A C 1
ATOM 740 O O . ASP A 1 92 ? -20.004 2.659 -10.552 1.00 88.88 92 ASP A O 1
ATOM 744 N N . MET A 1 93 ? -19.230 4.104 -9.026 1.00 88.38 93 MET A N 1
ATOM 745 C CA . MET A 1 93 ? -18.000 3.353 -8.731 1.00 88.38 93 MET A CA 1
ATOM 746 C C . MET A 1 93 ? -18.044 2.602 -7.398 1.00 88.38 93 MET 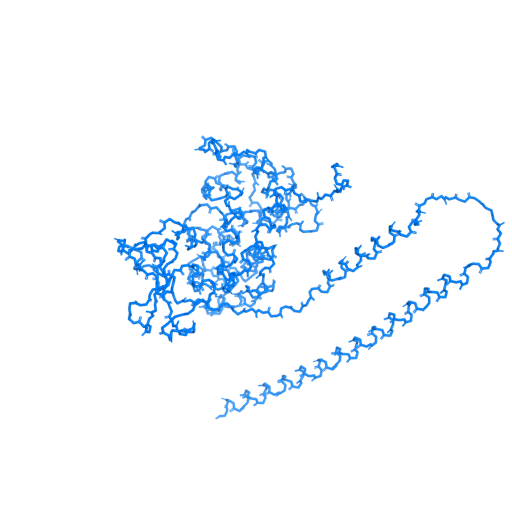A C 1
ATOM 748 O O . MET A 1 93 ? -17.258 1.676 -7.211 1.00 88.38 93 MET A O 1
ATOM 752 N N . VAL A 1 94 ? -18.925 2.993 -6.472 1.00 95.00 94 VAL A N 1
ATOM 753 C CA . VAL A 1 94 ? -18.940 2.480 -5.095 1.00 95.00 94 VAL A CA 1
ATOM 754 C C . VAL A 1 94 ? -20.251 1.754 -4.832 1.00 95.00 94 VAL A C 1
ATOM 756 O O . VAL A 1 94 ? -21.317 2.350 -4.881 1.00 95.00 94 VAL A O 1
ATOM 759 N N . ASN A 1 95 ? -20.164 0.465 -4.511 1.00 96.00 95 ASN A N 1
ATOM 760 C CA . ASN A 1 95 ? -21.285 -0.308 -3.985 1.00 96.00 95 ASN A CA 1
ATOM 761 C C . ASN A 1 95 ? -21.063 -0.477 -2.481 1.00 96.00 95 ASN A C 1
ATOM 763 O O . ASN A 1 95 ? -20.212 -1.272 -2.082 1.00 96.00 95 ASN A O 1
ATOM 767 N N . VAL A 1 96 ? -21.789 0.288 -1.660 1.00 96.81 96 VAL A N 1
ATOM 768 C CA . VAL A 1 96 ? -21.512 0.384 -0.217 1.00 96.81 96 VAL A CA 1
ATOM 769 C C . VAL A 1 96 ? -21.501 -0.985 0.480 1.00 96.81 96 VAL A C 1
ATOM 771 O O . VAL A 1 96 ? -20.473 -1.292 1.085 1.00 96.81 96 VAL A O 1
ATOM 774 N N . PRO A 1 97 ? -22.538 -1.847 0.367 1.00 97.75 97 PRO A N 1
ATOM 775 C CA . PRO A 1 97 ? -22.526 -3.157 1.024 1.00 97.75 97 PRO A CA 1
ATOM 776 C C . PRO A 1 97 ? -21.318 -4.010 0.630 1.00 97.75 97 PRO A C 1
ATOM 778 O O . PRO A 1 97 ? -20.610 -4.533 1.488 1.00 97.75 97 PRO A O 1
ATOM 781 N N . LEU A 1 98 ? -21.025 -4.088 -0.671 1.00 97.25 98 LEU A N 1
ATOM 782 C CA . LEU A 1 98 ? -19.914 -4.894 -1.159 1.00 97.25 98 LEU A CA 1
ATOM 783 C C . LEU A 1 98 ? -18.554 -4.345 -0.709 1.00 97.25 98 LEU A C 1
ATOM 785 O O . LEU A 1 98 ? -17.673 -5.120 -0.342 1.00 97.25 98 LEU A O 1
ATOM 789 N N . CYS A 1 99 ? -18.358 -3.028 -0.765 1.00 97.94 99 CYS A N 1
ATOM 790 C CA . CYS A 1 99 ? -17.110 -2.394 -0.351 1.00 97.94 99 CYS A CA 1
ATOM 791 C C . CYS A 1 99 ? -16.858 -2.576 1.151 1.00 97.94 99 CYS A C 1
ATOM 793 O O . CYS A 1 99 ? -15.721 -2.848 1.541 1.00 97.94 99 CYS A O 1
ATOM 795 N N . VAL A 1 100 ? -17.903 -2.482 1.982 1.00 98.50 100 VAL A N 1
ATOM 796 C CA . VAL A 1 100 ? -17.818 -2.756 3.423 1.00 98.50 100 VAL A CA 1
ATOM 797 C 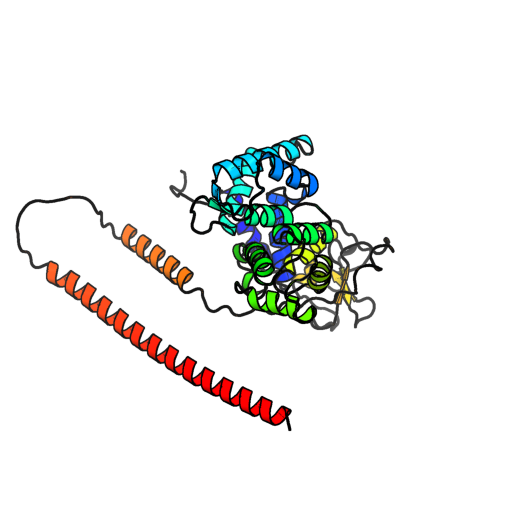C . VAL A 1 100 ? -17.387 -4.200 3.668 1.00 98.50 100 VAL A C 1
ATOM 799 O O . VAL A 1 100 ? -16.385 -4.404 4.352 1.00 98.50 100 VAL A O 1
ATOM 802 N N . ASP A 1 101 ? -18.059 -5.184 3.065 1.00 98.12 101 ASP A N 1
ATOM 803 C CA . ASP A 1 101 ? -17.742 -6.606 3.262 1.00 98.12 101 ASP A CA 1
ATOM 804 C C . ASP A 1 101 ? -16.331 -6.961 2.778 1.00 98.12 101 ASP A C 1
ATOM 806 O O . ASP A 1 101 ? -15.563 -7.615 3.485 1.00 98.12 101 ASP A O 1
ATOM 810 N N . MET A 1 102 ? -15.951 -6.489 1.588 1.00 98.31 102 MET A N 1
ATOM 811 C CA . MET A 1 102 ? -14.624 -6.727 1.015 1.00 98.31 102 MET A CA 1
ATOM 812 C C . MET A 1 102 ? -13.513 -6.080 1.851 1.00 98.31 102 MET A C 1
ATOM 814 O O . MET A 1 102 ? -12.461 -6.685 2.066 1.00 98.31 102 MET A O 1
ATOM 818 N N . CYS A 1 103 ? -13.729 -4.855 2.337 1.00 98.56 103 CYS A N 1
ATOM 819 C CA . CYS A 1 103 ? -12.740 -4.134 3.134 1.00 98.56 103 CYS A CA 1
ATOM 820 C C . CYS A 1 103 ? -12.634 -4.692 4.558 1.00 98.56 103 CYS A C 1
ATOM 822 O O . CYS A 1 103 ? -11.524 -4.847 5.064 1.00 98.56 103 CYS A O 1
ATOM 824 N N . LEU A 1 104 ? -13.757 -5.068 5.178 1.00 98.50 104 LEU A N 1
ATOM 825 C CA . LEU A 1 104 ? -13.771 -5.786 6.451 1.00 98.50 104 LEU A CA 1
ATOM 826 C C . LEU A 1 104 ? -13.014 -7.108 6.330 1.00 98.50 104 LEU A C 1
ATOM 828 O O . LEU A 1 104 ? -12.121 -7.373 7.132 1.00 98.50 104 LEU A O 1
ATOM 832 N N . ASN A 1 105 ? -13.339 -7.913 5.316 1.00 98.31 105 ASN A N 1
ATOM 833 C CA . ASN A 1 105 ? -12.648 -9.167 5.055 1.00 98.31 105 ASN A CA 1
ATOM 834 C C . ASN A 1 105 ? -11.131 -8.946 4.944 1.00 98.31 105 ASN A C 1
ATOM 836 O O . ASN A 1 105 ? -10.352 -9.634 5.604 1.00 98.31 105 ASN A O 1
ATOM 840 N N . TRP A 1 106 ? -10.714 -7.947 4.159 1.00 98.56 106 TRP A N 1
ATOM 841 C CA . TRP A 1 106 ? -9.307 -7.596 4.011 1.00 98.56 106 TRP A CA 1
ATOM 842 C C . TRP A 1 106 ? -8.650 -7.254 5.353 1.00 98.56 106 TRP A C 1
ATOM 844 O O . TRP A 1 106 ? -7.601 -7.806 5.681 1.00 98.56 106 TRP A O 1
ATOM 854 N N . LEU A 1 107 ? -9.272 -6.380 6.146 1.00 98.50 107 LEU A N 1
ATOM 855 C CA . LEU A 1 107 ? -8.753 -5.963 7.448 1.00 98.50 107 LEU A CA 1
ATOM 856 C C . LEU A 1 107 ? -8.621 -7.143 8.414 1.00 98.50 107 LEU A C 1
ATOM 858 O O . LEU A 1 107 ? -7.611 -7.240 9.107 1.00 98.50 107 LEU A O 1
ATOM 862 N N . LEU A 1 108 ? -9.590 -8.062 8.432 1.00 98.06 108 LEU A N 1
ATOM 863 C CA . LEU A 1 108 ? -9.518 -9.279 9.245 1.00 98.06 108 LEU A CA 1
ATOM 864 C C . LEU A 1 108 ? -8.416 -10.223 8.748 1.00 98.06 108 LEU A C 1
ATOM 866 O O . LEU A 1 108 ? -7.687 -10.798 9.548 1.00 98.06 108 LEU A O 1
ATOM 870 N N . ASN A 1 109 ? -8.223 -10.345 7.435 1.00 97.75 109 ASN A N 1
ATOM 871 C CA . ASN A 1 109 ? -7.121 -11.119 6.864 1.00 97.75 109 ASN A CA 1
ATOM 872 C C . ASN A 1 109 ? -5.741 -10.567 7.235 1.00 97.75 109 ASN A C 1
ATOM 874 O O . ASN A 1 109 ? -4.816 -11.345 7.463 1.00 97.75 109 ASN A O 1
ATOM 878 N N . VAL A 1 110 ? -5.602 -9.244 7.316 1.00 98.06 110 VAL A N 1
ATOM 879 C CA . VAL A 1 110 ? -4.335 -8.594 7.668 1.00 98.06 110 VAL A CA 1
ATOM 880 C C . VAL A 1 110 ? -4.098 -8.588 9.183 1.00 98.06 110 VAL A C 1
ATOM 882 O O . VAL A 1 110 ? -2.987 -8.878 9.622 1.00 98.06 110 VAL A O 1
ATOM 885 N N . TYR A 1 111 ? -5.115 -8.266 9.986 1.00 98.19 111 TYR A N 1
ATOM 886 C CA . TYR A 1 111 ? -4.946 -7.916 11.404 1.00 98.19 111 TYR A CA 1
ATOM 887 C C . TYR A 1 111 ? -5.641 -8.853 12.402 1.00 98.19 111 TYR A C 1
ATOM 889 O O . TYR A 1 111 ? -5.388 -8.734 13.598 1.00 98.19 111 TYR A O 1
ATOM 897 N N . ASP A 1 112 ? -6.468 -9.795 11.942 1.00 97.00 112 ASP A N 1
ATOM 898 C CA . ASP A 1 112 ? -7.161 -10.791 12.774 1.00 97.00 112 ASP A CA 1
ATOM 899 C C . ASP A 1 112 ? -7.153 -12.177 12.098 1.00 97.00 112 ASP A C 1
ATOM 901 O O . ASP A 1 112 ? -8.182 -12.809 11.832 1.00 97.00 112 ASP A O 1
ATOM 905 N N . SER A 1 113 ? -5.950 -12.657 11.773 1.00 90.88 113 SER A N 1
ATOM 906 C CA . SER A 1 113 ? -5.756 -13.985 11.167 1.00 90.88 113 SER A CA 1
ATOM 907 C C . SER A 1 113 ? -6.262 -15.123 12.063 1.00 90.88 113 SER A C 1
ATOM 909 O O . SER A 1 113 ? -6.749 -16.126 11.551 1.00 90.88 113 SER A O 1
ATOM 911 N N . GLY A 1 114 ? -6.238 -14.929 13.386 1.00 92.25 114 GLY A N 1
ATOM 912 C CA . GLY A 1 114 ? -6.810 -15.849 14.374 1.00 92.25 114 GLY A CA 1
ATOM 913 C C . GLY A 1 114 ? -8.338 -15.808 14.489 1.00 92.25 114 GLY A C 1
ATOM 914 O O . GLY A 1 114 ? -8.891 -16.570 15.277 1.00 92.25 114 GLY A O 1
ATOM 915 N N . ARG A 1 115 ? -9.025 -14.940 13.727 1.00 94.69 115 ARG A N 1
ATOM 916 C CA . ARG A 1 115 ? -10.495 -14.812 13.701 1.00 94.69 115 ARG A CA 1
ATOM 917 C C . ARG A 1 115 ? -11.115 -14.589 15.080 1.00 94.69 115 ARG A C 1
ATOM 919 O O . ARG A 1 115 ? -12.170 -15.130 15.402 1.00 94.69 115 ARG A O 1
ATOM 926 N N . THR A 1 116 ? -10.472 -13.761 15.894 1.00 95.81 116 THR A N 1
ATOM 927 C CA . THR A 1 116 ? -10.974 -13.366 17.215 1.00 95.81 116 THR A CA 1
ATOM 928 C C . THR A 1 116 ? -12.183 -12.427 17.132 1.00 95.81 116 THR A C 1
ATOM 930 O O . THR A 1 116 ? -12.891 -12.235 18.122 1.00 95.81 116 THR A O 1
ATOM 933 N N . GLY A 1 117 ? -12.421 -11.824 15.962 1.00 93.50 117 GLY A N 1
ATOM 934 C CA . GLY A 1 117 ? -13.468 -10.837 15.721 1.00 93.50 117 GLY A CA 1
ATOM 935 C C . GLY A 1 117 ? -13.123 -9.448 16.259 1.00 93.50 117 GLY A C 1
ATOM 936 O O . GLY A 1 117 ? -14.023 -8.619 16.429 1.00 93.50 117 GLY A O 1
ATOM 937 N N . LYS A 1 118 ? -11.845 -9.194 16.565 1.00 96.25 118 LYS A N 1
ATOM 938 C CA . LYS A 1 118 ? -11.366 -7.927 17.120 1.00 96.25 118 LYS A CA 1
ATOM 939 C C . LYS A 1 118 ? -10.111 -7.452 16.405 1.00 96.25 118 LYS A C 1
ATOM 941 O O . LYS A 1 118 ? -9.201 -8.232 16.152 1.00 96.25 118 LYS A O 1
ATOM 946 N N . ILE A 1 119 ? -10.032 -6.148 16.152 1.00 97.50 119 ILE A N 1
ATOM 947 C CA . ILE A 1 119 ? -8.830 -5.493 15.620 1.00 97.50 119 ILE A CA 1
ATOM 948 C C . ILE A 1 119 ? -8.445 -4.309 16.503 1.00 97.50 119 ILE A C 1
ATOM 950 O O . ILE A 1 119 ? -9.309 -3.672 17.104 1.00 97.50 119 ILE A O 1
ATOM 954 N N . ARG A 1 120 ? -7.148 -3.995 16.594 1.00 97.38 120 ARG A N 1
ATOM 955 C CA . ARG A 1 120 ? -6.699 -2.765 17.263 1.00 97.38 120 ARG A CA 1
ATOM 956 C C . ARG A 1 120 ? -7.072 -1.549 16.421 1.00 97.38 120 ARG A C 1
ATOM 958 O O . ARG A 1 120 ? -6.923 -1.573 15.197 1.00 97.38 120 ARG A O 1
ATOM 965 N N . VAL A 1 121 ? -7.479 -0.466 17.080 1.00 97.75 121 VAL A N 1
ATOM 966 C CA . VAL A 1 121 ? -7.762 0.822 16.428 1.00 97.75 121 VAL A CA 1
ATOM 967 C C . VAL A 1 121 ? -6.556 1.307 15.621 1.00 97.75 121 VAL A C 1
ATOM 969 O O . VAL A 1 121 ? -6.721 1.734 14.479 1.00 97.75 121 VAL A O 1
ATOM 972 N N . GLN A 1 122 ? -5.341 1.182 16.166 1.00 96.75 122 GLN A N 1
ATOM 973 C CA . GLN A 1 122 ? -4.111 1.536 15.455 1.00 96.75 122 GLN A CA 1
ATOM 974 C C . GLN A 1 122 ? -3.990 0.802 14.114 1.00 96.75 122 GLN A C 1
ATOM 976 O O . GLN A 1 122 ? -3.728 1.419 13.084 1.00 96.75 122 GLN A O 1
ATOM 981 N N . SER A 1 123 ? -4.214 -0.511 14.122 1.00 98.00 123 SER A N 1
ATOM 982 C CA . SER A 1 123 ? -4.059 -1.360 12.945 1.00 98.00 123 SER A CA 1
ATOM 983 C C . SER A 1 123 ? -5.109 -1.036 11.877 1.00 98.00 123 SER A C 1
ATOM 985 O O . SER A 1 123 ? -4.761 -0.913 10.703 1.00 98.00 123 SER A O 1
ATOM 987 N N . LEU A 1 124 ? -6.363 -0.775 12.279 1.00 98.25 124 LEU A N 1
ATOM 988 C CA . LEU A 1 124 ? -7.408 -0.270 11.378 1.00 98.25 124 LEU A CA 1
ATOM 989 C C . LEU A 1 124 ? -6.964 1.024 10.677 1.00 98.25 124 LEU A C 1
ATOM 991 O O . LEU A 1 124 ? -7.033 1.126 9.449 1.00 98.25 124 LEU A O 1
ATOM 995 N N . LYS A 1 125 ? -6.488 2.007 11.451 1.00 98.06 125 LYS A N 1
ATOM 996 C CA . LYS A 1 125 ? -6.045 3.301 10.920 1.00 98.06 125 LYS A CA 1
ATOM 997 C C . LYS A 1 125 ? -4.847 3.151 9.992 1.00 98.06 125 LYS A C 1
ATOM 999 O O . LYS A 1 125 ? -4.879 3.688 8.890 1.00 98.06 125 LYS A O 1
ATOM 1004 N N . ILE A 1 126 ? -3.817 2.406 10.400 1.00 97.62 126 ILE A N 1
ATOM 1005 C CA . ILE A 1 126 ? -2.620 2.162 9.583 1.00 97.62 126 ILE A CA 1
ATOM 1006 C C . ILE A 1 126 ? -3.008 1.492 8.265 1.00 97.62 126 ILE A C 1
ATOM 1008 O O . ILE A 1 126 ? -2.565 1.956 7.214 1.00 97.62 126 ILE A O 1
ATOM 1012 N N . GLY A 1 127 ? -3.871 0.473 8.282 1.00 98.00 127 GLY A N 1
ATOM 1013 C CA . GLY A 1 127 ? -4.311 -0.210 7.066 1.00 98.00 127 GLY A CA 1
ATOM 1014 C C . GLY A 1 127 ? -5.018 0.732 6.091 1.00 98.00 127 GLY A C 1
ATOM 1015 O O . GLY A 1 127 ? -4.581 0.897 4.948 1.00 98.00 127 GLY A O 1
ATOM 1016 N N . LEU A 1 128 ? -6.072 1.409 6.556 1.00 98.31 128 LEU A N 1
ATOM 1017 C CA . LEU A 1 128 ? -6.874 2.305 5.718 1.00 98.31 128 LEU A CA 1
ATOM 1018 C C . LEU A 1 128 ? -6.070 3.512 5.219 1.00 98.31 128 LEU A C 1
ATOM 1020 O O . LEU A 1 128 ? -6.139 3.864 4.043 1.00 98.31 128 LEU A O 1
ATOM 1024 N N . MET A 1 129 ? -5.258 4.124 6.080 1.00 97.88 129 MET A N 1
ATOM 1025 C CA . MET A 1 129 ? -4.523 5.349 5.755 1.00 97.88 129 MET A CA 1
ATOM 1026 C C . MET A 1 129 ? -3.266 5.082 4.923 1.00 97.88 129 MET A C 1
ATOM 1028 O O . MET A 1 129 ? -2.836 5.949 4.161 1.00 97.88 129 MET A O 1
ATOM 1032 N N . SER A 1 130 ? -2.705 3.871 4.985 1.00 98.06 130 SER A N 1
ATOM 1033 C CA . SER A 1 130 ? -1.643 3.457 4.059 1.00 98.06 130 SER A CA 1
ATOM 1034 C C . SER A 1 130 ? -2.166 3.351 2.625 1.00 98.06 130 SER A C 1
ATOM 1036 O O . SER A 1 130 ? -1.484 3.771 1.685 1.00 98.06 130 SER A O 1
ATOM 1038 N N . LEU A 1 131 ? -3.389 2.835 2.446 1.00 98.19 131 LEU A N 1
ATOM 1039 C CA . LEU A 1 131 ? -4.004 2.590 1.135 1.00 98.19 131 LEU A CA 1
ATOM 1040 C C . LEU A 1 131 ? -4.948 3.702 0.654 1.00 98.19 131 LEU A C 1
ATOM 1042 O O . LEU A 1 131 ? -5.474 3.609 -0.450 1.00 98.19 131 LEU A O 1
ATOM 1046 N N . SER A 1 132 ? -5.121 4.773 1.417 1.00 97.44 132 SER A N 1
ATOM 1047 C CA . SER A 1 132 ? -5.935 5.930 1.034 1.00 97.44 132 SER A CA 1
ATOM 1048 C C . SER A 1 132 ? -5.305 6.759 -0.101 1.00 97.44 132 SER A C 1
ATOM 1050 O O . SER A 1 132 ? -4.151 6.569 -0.505 1.00 97.44 132 SER A O 1
ATOM 1052 N N . LYS A 1 133 ? -6.044 7.726 -0.629 1.00 94.75 133 LYS A N 1
ATOM 1053 C CA . LYS A 1 133 ? -5.562 8.772 -1.531 1.00 94.75 133 LYS A CA 1
ATOM 1054 C C . LYS A 1 133 ? -4.910 9.908 -0.740 1.00 94.75 133 LYS A C 1
ATOM 1056 O O . LYS A 1 133 ? -5.491 10.448 0.194 1.00 94.75 133 LYS A O 1
ATOM 1061 N N . GLY A 1 134 ? -3.713 10.318 -1.155 1.00 93.06 134 GLY A N 1
ATOM 1062 C CA . GLY A 1 134 ? -3.006 11.450 -0.554 1.00 93.06 134 GLY A CA 1
ATOM 1063 C C . GLY A 1 134 ? -1.545 11.520 -0.978 1.00 93.06 134 GLY A C 1
ATOM 1064 O O . GLY A 1 134 ? -1.038 10.618 -1.658 1.00 93.06 134 GLY A O 1
ATOM 1065 N N . LEU A 1 135 ? -0.849 12.587 -0.581 1.00 94.56 135 LEU A N 1
ATOM 1066 C CA . LEU A 1 135 ? 0.589 12.682 -0.816 1.00 94.56 135 LEU A CA 1
ATOM 1067 C C . LEU A 1 135 ? 1.336 11.699 0.092 1.00 94.56 135 LEU A C 1
ATOM 1069 O O . LEU A 1 135 ? 0.981 11.492 1.249 1.00 94.56 135 LEU A O 1
ATOM 1073 N N . LEU A 1 136 ? 2.417 11.112 -0.423 1.00 94.88 136 LEU A N 1
ATOM 1074 C CA . LEU A 1 136 ? 3.210 10.131 0.322 1.00 94.88 136 LEU A CA 1
ATOM 1075 C C . LEU A 1 136 ? 3.756 10.703 1.643 1.00 94.88 136 LEU A C 1
ATOM 1077 O O . LEU A 1 136 ? 3.711 10.040 2.673 1.00 94.88 136 LEU A O 1
ATOM 1081 N N . GLU A 1 137 ? 4.227 11.954 1.630 1.00 95.44 137 GLU A N 1
ATOM 1082 C CA . GLU A 1 137 ? 4.737 12.607 2.842 1.00 95.44 137 GLU A CA 1
ATOM 1083 C C . GLU A 1 137 ? 3.629 12.864 3.880 1.00 95.44 137 GLU A C 1
ATOM 1085 O O . GLU A 1 137 ? 3.880 12.746 5.076 1.00 95.44 137 GLU A O 1
ATOM 1090 N N . GLU A 1 138 ? 2.398 13.163 3.450 1.00 95.94 138 GLU A N 1
ATOM 1091 C CA . GLU A 1 138 ? 1.249 13.320 4.357 1.00 95.94 138 GLU A CA 1
ATOM 1092 C C . GLU A 1 138 ? 0.902 11.994 5.033 1.00 95.94 138 GLU A C 1
ATOM 1094 O O . GLU A 1 138 ? 0.673 11.966 6.242 1.00 95.94 138 GLU A O 1
ATOM 1099 N N . LYS A 1 139 ? 0.958 10.883 4.287 1.00 97.56 139 LYS A N 1
ATOM 1100 C CA . LYS A 1 139 ? 0.805 9.541 4.860 1.00 97.56 139 LYS A CA 1
ATOM 1101 C C . LYS A 1 139 ? 1.888 9.237 5.884 1.00 97.56 139 LYS A C 1
ATOM 1103 O O . LYS A 1 139 ? 1.568 8.759 6.962 1.00 97.56 139 LYS A O 1
ATOM 1108 N N . TYR A 1 140 ? 3.152 9.557 5.600 1.00 97.88 140 TYR A N 1
ATOM 1109 C CA . TYR A 1 140 ? 4.236 9.370 6.571 1.00 97.88 140 TYR A CA 1
ATOM 1110 C C . TYR A 1 140 ? 4.007 10.174 7.854 1.00 97.88 140 TYR A C 1
ATOM 1112 O O . TYR A 1 140 ? 4.180 9.636 8.944 1.00 97.88 140 TYR A O 1
ATOM 1120 N N . ARG A 1 141 ? 3.573 11.436 7.740 1.00 97.50 141 ARG A N 1
ATOM 1121 C CA . ARG A 1 141 ? 3.230 12.268 8.906 1.00 97.50 141 ARG A CA 1
ATOM 1122 C C . ARG A 1 141 ? 2.085 11.671 9.710 1.00 97.50 141 ARG A C 1
ATOM 1124 O O . ARG A 1 141 ? 2.174 11.626 10.931 1.00 97.50 141 ARG A O 1
ATOM 1131 N N . TYR A 1 142 ? 1.037 11.219 9.027 1.00 96.75 142 TYR A N 1
ATOM 1132 C CA . TYR A 1 142 ? -0.114 10.598 9.665 1.00 96.75 142 TYR A CA 1
ATOM 1133 C C . TYR A 1 142 ? 0.289 9.323 10.418 1.00 96.75 142 TYR A C 1
ATOM 1135 O O . TYR A 1 142 ? 0.069 9.222 11.618 1.00 96.75 142 TYR A O 1
ATOM 1143 N N . LEU A 1 143 ? 0.959 8.396 9.731 1.00 97.31 143 LEU A N 1
ATOM 1144 C CA . LEU A 1 143 ? 1.433 7.128 10.286 1.00 97.31 143 LEU A CA 1
ATOM 1145 C C . LEU A 1 143 ? 2.331 7.327 11.513 1.00 97.31 143 LEU A C 1
ATOM 1147 O O . LEU A 1 143 ? 2.156 6.651 12.520 1.00 97.31 143 LEU A O 1
ATOM 1151 N N . PHE A 1 144 ? 3.253 8.291 11.452 1.00 97.69 144 PHE A N 1
ATOM 1152 C CA . PHE A 1 144 ? 4.096 8.650 12.589 1.00 97.69 144 PHE A CA 1
ATOM 1153 C C . PHE A 1 144 ? 3.276 9.190 13.765 1.00 97.69 144 PHE A C 1
ATOM 1155 O O . PHE A 1 144 ? 3.482 8.784 14.905 1.00 97.69 144 PHE A O 1
ATOM 1162 N N . LYS A 1 145 ? 2.321 10.087 13.491 1.00 95.38 145 LYS A N 1
ATOM 1163 C CA . LYS A 1 145 ? 1.467 10.692 14.517 1.00 95.38 145 LYS A CA 1
ATOM 1164 C C . LYS A 1 145 ? 0.613 9.659 15.255 1.00 95.38 145 LYS A C 1
ATOM 1166 O O . LYS A 1 145 ? 0.357 9.846 16.436 1.00 95.38 145 LYS A O 1
ATOM 1171 N N . GLU A 1 146 ? 0.195 8.583 14.589 1.00 94.38 146 GLU A N 1
ATOM 1172 C CA . GLU A 1 146 ? -0.591 7.523 15.234 1.00 94.38 146 GLU A CA 1
ATOM 1173 C C . GLU A 1 146 ? 0.200 6.726 16.284 1.00 94.38 146 GLU A C 1
ATOM 1175 O O . GLU A 1 146 ? -0.408 6.143 17.176 1.00 94.38 146 GLU A O 1
ATOM 1180 N N . VAL A 1 147 ? 1.535 6.706 16.228 1.00 94.81 147 VAL A N 1
ATOM 1181 C CA . VAL A 1 147 ? 2.356 6.000 17.233 1.00 94.81 147 VAL A CA 1
ATOM 1182 C C . VAL A 1 147 ? 3.153 6.926 18.146 1.00 94.81 147 VAL A C 1
ATOM 1184 O O . VAL A 1 147 ? 3.629 6.484 19.190 1.00 94.81 147 VAL A O 1
ATOM 1187 N N . ALA A 1 148 ? 3.302 8.197 17.771 1.00 94.12 148 ALA A N 1
ATOM 1188 C CA . ALA A 1 148 ? 4.037 9.181 18.551 1.00 94.12 148 ALA A CA 1
ATOM 1189 C C . ALA A 1 148 ? 3.410 9.395 19.939 1.00 94.12 148 ALA A C 1
ATOM 1191 O O . ALA A 1 148 ? 2.193 9.345 20.124 1.00 94.12 148 ALA A O 1
ATOM 1192 N N . GLY A 1 149 ? 4.266 9.649 20.928 1.00 86.12 149 GLY A N 1
ATOM 1193 C CA . GLY A 1 149 ? 3.854 9.963 22.289 1.00 86.12 149 GLY A CA 1
ATOM 1194 C C . GLY A 1 149 ? 3.260 11.372 22.431 1.00 86.12 149 GLY A C 1
ATOM 1195 O O . GLY A 1 149 ? 3.181 12.132 21.463 1.00 86.12 149 GLY A O 1
ATOM 1196 N N . PRO A 1 150 ? 2.897 11.772 23.665 1.00 84.69 150 PRO A N 1
ATOM 1197 C CA . PRO A 1 150 ? 2.321 13.090 23.959 1.00 84.69 150 PRO A CA 1
ATOM 1198 C C . PRO A 1 150 ? 3.198 14.279 23.538 1.00 84.69 150 PRO A C 1
ATOM 1200 O O . PRO A 1 150 ? 2.698 15.384 23.357 1.00 84.69 150 PRO A O 1
ATOM 1203 N N . THR A 1 151 ? 4.504 14.055 23.392 1.00 89.69 151 THR A N 1
ATOM 1204 C CA . THR A 1 151 ? 5.513 15.043 22.989 1.00 89.69 151 THR A CA 1
ATOM 1205 C C . THR A 1 151 ? 5.673 15.171 21.470 1.00 89.69 151 THR A C 1
ATOM 1207 O O . THR A 1 151 ? 6.570 15.879 21.023 1.00 89.69 151 THR A O 1
ATOM 1210 N N . GLU A 1 152 ? 4.848 14.483 20.670 1.00 91.12 152 GLU A N 1
ATOM 1211 C CA . GLU A 1 152 ? 5.000 14.352 19.208 1.00 91.12 152 GLU A CA 1
ATOM 1212 C C . GLU A 1 152 ? 6.339 13.719 18.774 1.00 91.12 152 GLU A C 1
ATOM 1214 O O . GLU A 1 152 ? 6.796 13.880 17.638 1.00 91.12 152 GLU A O 1
ATOM 1219 N N . MET A 1 153 ? 6.959 12.967 19.684 1.00 95.50 153 MET A N 1
ATOM 1220 C CA . MET A 1 153 ? 8.188 12.210 19.472 1.00 95.50 153 MET A CA 1
ATOM 1221 C C . MET A 1 153 ? 7.893 10.711 19.537 1.00 95.50 153 MET A C 1
ATOM 1223 O O . MET A 1 153 ? 6.898 10.291 20.127 1.00 95.50 153 MET A O 1
ATOM 1227 N N . CYS A 1 154 ? 8.740 9.905 18.904 1.00 96.94 154 CYS A N 1
ATOM 1228 C CA . CYS A 1 154 ? 8.566 8.458 18.823 1.00 96.94 154 CYS A CA 1
ATOM 1229 C C . CYS A 1 154 ? 9.807 7.736 19.353 1.00 96.94 154 CYS A C 1
ATOM 1231 O O . CYS A 1 154 ? 10.912 7.983 18.864 1.00 96.94 154 CYS A O 1
ATOM 1233 N N . ASP A 1 155 ? 9.628 6.825 20.306 1.00 97.06 155 ASP A N 1
ATOM 1234 C CA . ASP A 1 155 ? 10.669 5.908 20.775 1.00 97.06 155 ASP A CA 1
ATOM 1235 C C . ASP A 1 155 ? 10.775 4.646 19.884 1.00 97.06 155 ASP A C 1
ATOM 1237 O O . ASP A 1 155 ? 10.059 4.483 18.886 1.00 97.06 155 ASP A O 1
ATOM 1241 N N . GLN A 1 156 ? 11.705 3.744 20.218 1.00 97.62 156 GLN A N 1
ATOM 1242 C CA . GLN A 1 156 ? 11.916 2.501 19.460 1.00 97.62 156 GLN A CA 1
ATOM 1243 C C . GLN A 1 156 ? 10.705 1.563 19.502 1.00 97.62 156 GLN A C 1
ATOM 1245 O O . GLN A 1 156 ? 10.413 0.899 18.506 1.00 97.62 156 GLN A O 1
ATOM 1250 N N . ARG A 1 157 ? 9.998 1.501 20.635 1.00 96.50 157 ARG A N 1
ATOM 1251 C CA . ARG A 1 157 ? 8.840 0.621 20.821 1.00 96.50 157 ARG A CA 1
ATOM 1252 C C . ARG A 1 157 ? 7.678 1.096 19.957 1.00 96.50 157 ARG A C 1
ATOM 1254 O O . ARG A 1 157 ? 7.081 0.298 19.245 1.00 96.50 157 ARG A O 1
ATOM 1261 N N . GLN A 1 158 ? 7.391 2.392 19.986 1.00 97.06 158 GLN A N 1
ATOM 1262 C CA . GLN A 1 158 ? 6.361 3.047 19.188 1.00 97.06 158 GLN A CA 1
ATOM 1263 C C . GLN A 1 158 ? 6.627 2.894 17.688 1.00 97.06 158 GLN A C 1
ATOM 1265 O O . GLN A 1 158 ? 5.728 2.507 16.940 1.00 97.06 158 GLN A O 1
ATOM 1270 N N . LEU A 1 159 ? 7.875 3.094 17.246 1.00 98.00 159 LEU A N 1
ATOM 1271 C CA . LEU A 1 159 ? 8.240 2.843 15.852 1.00 98.00 159 LEU A CA 1
ATOM 1272 C C . LEU A 1 159 ? 8.064 1.359 15.504 1.00 98.00 159 LEU A C 1
ATOM 1274 O O . LEU A 1 159 ? 7.561 1.034 14.431 1.00 98.00 159 LEU A O 1
ATOM 1278 N N . GLY A 1 160 ? 8.434 0.462 16.419 1.00 97.75 160 GLY A N 1
ATOM 1279 C CA . GLY A 1 160 ? 8.219 -0.972 16.267 1.00 97.75 160 GLY A CA 1
ATOM 1280 C C . GLY A 1 160 ? 6.748 -1.334 16.062 1.00 97.75 160 GLY A C 1
ATOM 1281 O O . GLY A 1 160 ? 6.444 -2.092 15.147 1.00 97.75 160 GLY A O 1
ATOM 1282 N N . LEU A 1 161 ? 5.831 -0.734 16.829 1.00 96.56 161 LEU A N 1
ATOM 1283 C CA . LEU A 1 161 ? 4.384 -0.933 16.671 1.00 96.56 161 LEU A CA 1
ATOM 1284 C C . LEU A 1 161 ? 3.884 -0.494 15.286 1.00 96.56 161 LEU A C 1
ATOM 1286 O O . LEU A 1 161 ? 3.079 -1.198 14.678 1.00 96.56 161 LEU A O 1
ATOM 1290 N N . LEU A 1 162 ? 4.380 0.636 14.770 1.00 98.12 162 LEU A N 1
ATOM 1291 C CA . LEU A 1 162 ? 4.040 1.111 13.426 1.00 98.12 162 LEU A CA 1
ATOM 1292 C C . LEU A 1 162 ? 4.513 0.137 12.346 1.00 98.12 162 LEU A C 1
ATOM 1294 O O . LEU A 1 162 ? 3.740 -0.245 11.468 1.00 98.12 162 LEU A O 1
ATOM 1298 N N . LEU A 1 163 ? 5.790 -0.250 12.402 1.00 98.25 163 LEU A N 1
ATOM 1299 C CA . LEU A 1 163 ? 6.390 -1.132 11.405 1.00 98.25 163 LEU A CA 1
ATOM 1300 C C . LEU A 1 163 ? 5.767 -2.528 11.450 1.00 98.25 163 LEU A C 1
ATOM 1302 O O . LEU A 1 163 ? 5.522 -3.114 10.398 1.00 98.25 163 LEU A O 1
ATOM 1306 N N . HIS A 1 164 ? 5.458 -3.028 12.647 1.00 97.25 164 HIS A N 1
ATOM 1307 C CA . HIS A 1 164 ? 4.774 -4.300 12.835 1.00 97.25 164 HIS A CA 1
ATOM 1308 C C . HIS A 1 164 ? 3.392 -4.310 12.167 1.00 97.25 164 HIS A C 1
ATOM 1310 O O . HIS A 1 164 ? 3.037 -5.294 11.523 1.00 97.25 164 HIS A O 1
ATOM 1316 N N . ASP A 1 165 ? 2.617 -3.228 12.269 1.00 98.00 165 ASP A N 1
ATOM 1317 C CA . ASP A 1 165 ? 1.294 -3.143 11.634 1.00 98.00 165 ASP A CA 1
ATOM 1318 C C . ASP A 1 165 ? 1.384 -2.900 10.123 1.00 98.00 165 ASP A C 1
ATOM 1320 O O . ASP A 1 165 ? 0.581 -3.424 9.348 1.00 98.00 165 ASP A O 1
ATOM 1324 N N . ALA A 1 166 ? 2.377 -2.130 9.683 1.00 98.19 166 ALA A N 1
ATOM 1325 C CA . ALA A 1 166 ? 2.605 -1.859 8.271 1.00 98.19 166 ALA A CA 1
ATOM 1326 C C . ALA A 1 166 ? 3.063 -3.115 7.509 1.00 98.19 166 ALA A C 1
ATOM 1328 O O . ALA A 1 166 ? 2.612 -3.346 6.386 1.00 98.19 166 ALA A O 1
ATOM 1329 N N . ILE A 1 167 ? 3.914 -3.955 8.116 1.00 97.69 167 ILE A N 1
ATOM 1330 C CA . ILE A 1 167 ? 4.443 -5.167 7.474 1.00 97.69 167 ILE A CA 1
ATOM 1331 C C . ILE A 1 167 ? 3.393 -6.278 7.320 1.00 97.69 167 ILE A C 1
ATOM 1333 O O . ILE A 1 167 ? 3.539 -7.147 6.457 1.00 97.69 167 ILE A O 1
ATOM 1337 N N . GLN A 1 168 ? 2.282 -6.226 8.064 1.00 98.06 168 GLN A N 1
ATOM 1338 C CA . GLN A 1 168 ? 1.193 -7.193 7.886 1.00 98.06 168 GLN A CA 1
ATOM 1339 C C . GLN A 1 168 ? 0.567 -7.122 6.485 1.00 98.06 168 GLN A C 1
ATOM 1341 O O . GLN A 1 168 ? 0.129 -8.142 5.958 1.00 98.06 168 GLN A O 1
ATOM 1346 N N . ILE A 1 169 ? 0.564 -5.947 5.843 1.00 98.25 169 ILE A N 1
ATOM 1347 C CA . ILE A 1 169 ? -0.016 -5.758 4.505 1.00 98.25 169 ILE A CA 1
ATOM 1348 C C . ILE A 1 169 ? 0.727 -6.602 3.448 1.00 98.25 169 ILE A C 1
ATOM 1350 O O . ILE A 1 169 ? 0.088 -7.434 2.802 1.00 98.25 169 ILE A O 1
ATOM 1354 N N . PRO A 1 170 ? 2.058 -6.469 3.255 1.00 97.75 170 PRO A N 1
ATOM 1355 C CA . PRO A 1 170 ? 2.790 -7.356 2.351 1.00 97.75 170 PRO A CA 1
ATOM 1356 C C . PRO A 1 170 ? 2.846 -8.811 2.844 1.00 97.75 170 PRO A C 1
ATOM 1358 O O . PRO A 1 170 ? 2.930 -9.718 2.013 1.00 97.75 170 PRO A O 1
ATOM 1361 N N . ARG A 1 171 ? 2.763 -9.066 4.159 1.00 96.94 171 ARG A N 1
ATOM 1362 C CA . ARG A 1 171 ? 2.678 -10.431 4.712 1.00 96.94 171 ARG A CA 1
ATOM 1363 C C . ARG A 1 171 ? 1.422 -11.161 4.269 1.00 96.94 171 ARG A C 1
ATOM 1365 O O . ARG A 1 171 ? 1.522 -12.304 3.838 1.00 96.94 171 ARG A O 1
ATOM 1372 N N . GLN A 1 172 ? 0.274 -10.495 4.297 1.00 96.62 172 GLN A N 1
ATOM 1373 C CA . GLN A 1 172 ? -0.993 -11.068 3.851 1.00 96.62 172 GLN A CA 1
ATOM 1374 C C . GLN A 1 172 ? -0.967 -11.446 2.355 1.00 96.62 172 GLN A C 1
ATOM 1376 O O . GLN A 1 172 ? -1.620 -12.401 1.947 1.00 96.62 172 GLN A O 1
ATOM 1381 N N . LEU A 1 173 ? -0.144 -10.762 1.551 1.00 96.00 173 LEU A N 1
ATOM 1382 C CA . LEU A 1 173 ? 0.087 -11.077 0.135 1.00 96.00 173 LEU A CA 1
ATOM 1383 C C . LEU A 1 173 ? 1.142 -12.174 -0.105 1.00 96.00 173 LEU A C 1
ATOM 1385 O O . LEU A 1 173 ? 1.434 -12.486 -1.263 1.00 96.00 173 LEU A O 1
ATOM 1389 N N . GLY A 1 174 ? 1.743 -12.723 0.956 1.00 95.38 174 GLY A N 1
ATOM 1390 C CA . GLY A 1 174 ? 2.815 -13.717 0.874 1.00 95.38 174 GLY A CA 1
ATOM 1391 C C . GLY A 1 174 ? 4.164 -13.151 0.414 1.00 95.38 174 GLY A C 1
ATOM 1392 O O . GLY A 1 174 ? 4.994 -13.893 -0.099 1.00 95.38 174 GLY A O 1
ATOM 1393 N N . GLU A 1 175 ? 4.397 -11.842 0.554 1.00 96.06 175 GLU A N 1
ATOM 1394 C CA . GLU A 1 175 ? 5.599 -11.170 0.030 1.00 96.06 175 GLU A CA 1
ATOM 1395 C C . GLU A 1 175 ? 6.555 -10.681 1.139 1.00 96.06 175 GLU A C 1
ATOM 1397 O O . GLU A 1 175 ? 7.575 -10.065 0.838 1.00 96.06 175 GLU A O 1
ATOM 1402 N N . VAL A 1 176 ? 6.268 -10.956 2.420 1.00 95.25 176 VAL A N 1
ATOM 1403 C CA . VAL A 1 176 ? 7.027 -10.437 3.585 1.00 95.25 176 VAL A CA 1
ATOM 1404 C C . VAL A 1 176 ? 8.521 -10.770 3.573 1.00 95.25 176 VAL A C 1
ATOM 1406 O O . VAL A 1 176 ? 9.329 -9.932 3.971 1.00 95.25 176 VAL A O 1
ATOM 1409 N N . ALA A 1 177 ? 8.912 -11.926 3.032 1.00 91.69 177 ALA A N 1
ATOM 1410 C CA . ALA A 1 177 ? 10.314 -12.330 2.898 1.00 91.69 177 ALA A CA 1
ATOM 1411 C C . ALA A 1 177 ? 11.145 -11.320 2.083 1.00 91.69 177 ALA A C 1
ATOM 1413 O O . ALA A 1 177 ? 12.340 -11.137 2.319 1.00 91.69 177 ALA A O 1
ATOM 1414 N N . ALA A 1 178 ? 10.513 -10.612 1.140 1.00 91.12 178 ALA A N 1
ATOM 1415 C CA . ALA A 1 178 ? 11.157 -9.530 0.410 1.00 91.12 178 ALA A CA 1
ATOM 1416 C C . ALA A 1 178 ? 11.358 -8.281 1.286 1.00 91.12 178 ALA A C 1
ATOM 1418 O O . ALA A 1 178 ? 12.263 -7.506 1.045 1.00 91.12 178 ALA A O 1
ATOM 1419 N N . PHE A 1 179 ? 10.567 -8.057 2.325 1.00 94.31 179 PHE A N 1
ATOM 1420 C CA . PHE A 1 179 ? 10.576 -6.811 3.098 1.00 94.31 179 PHE A CA 1
ATOM 1421 C C . PHE A 1 179 ? 11.323 -6.925 4.434 1.00 94.31 17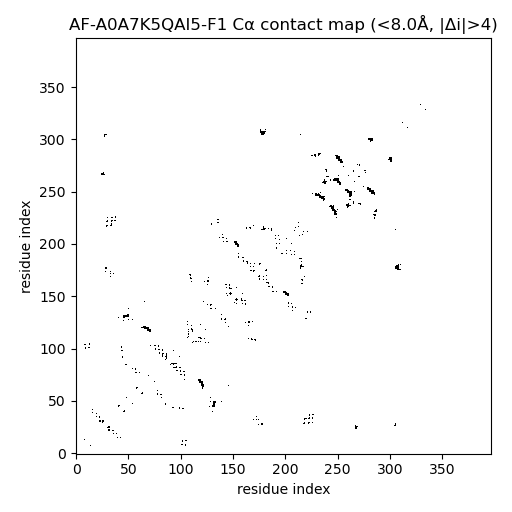9 PHE A C 1
ATOM 1423 O O . PHE A 1 179 ? 11.072 -6.156 5.356 1.00 94.31 179 PHE A O 1
ATOM 1430 N N . GLY A 1 180 ? 12.292 -7.843 4.520 1.00 88.69 180 GLY A N 1
ATOM 1431 C CA . GLY A 1 180 ? 13.105 -8.059 5.723 1.00 88.69 180 GLY A CA 1
ATOM 1432 C C . GLY A 1 180 ? 12.520 -9.072 6.708 1.00 88.69 180 GLY A C 1
ATOM 1433 O O . GLY A 1 180 ? 13.101 -9.265 7.772 1.00 88.69 180 GLY A O 1
ATOM 1434 N N . GLY A 1 181 ? 11.422 -9.736 6.338 1.00 91.44 181 GLY A N 1
ATOM 1435 C CA . GLY A 1 181 ? 10.732 -10.687 7.197 1.00 91.44 181 GLY A CA 1
ATOM 1436 C C . GLY A 1 181 ? 9.750 -10.031 8.171 1.00 91.44 181 GLY A C 1
ATOM 1437 O O . GLY A 1 181 ? 9.499 -8.827 8.129 1.00 91.44 181 GLY A O 1
ATOM 1438 N N . SER A 1 182 ? 9.162 -10.849 9.039 1.00 89.44 182 SER A N 1
ATOM 1439 C CA . SER A 1 182 ? 8.181 -10.441 10.050 1.00 89.44 182 SER A CA 1
ATOM 1440 C C . SER A 1 182 ? 8.836 -9.735 11.246 1.00 89.44 182 SER A C 1
ATOM 1442 O O . SER A 1 182 ? 8.167 -9.008 11.975 1.00 89.44 182 SER A O 1
ATOM 1444 N N . ASN A 1 183 ? 10.146 -9.927 11.437 1.00 92.69 183 ASN A N 1
ATOM 1445 C CA . ASN A 1 183 ? 10.947 -9.273 12.470 1.00 92.69 183 ASN A CA 1
ATOM 1446 C C . ASN A 1 183 ? 11.306 -7.838 12.041 1.00 92.69 183 ASN A C 1
ATOM 1448 O O . ASN A 1 183 ? 12.058 -7.622 11.087 1.00 92.69 183 ASN A O 1
ATOM 1452 N N . ILE A 1 184 ? 10.780 -6.846 12.759 1.00 95.62 184 ILE A N 1
ATOM 1453 C CA . ILE A 1 184 ? 10.903 -5.422 12.415 1.00 95.62 184 ILE A CA 1
ATOM 1454 C C . ILE A 1 184 ? 12.094 -4.744 13.098 1.00 95.62 184 ILE A C 1
ATOM 1456 O O . ILE A 1 184 ? 12.488 -3.634 12.732 1.00 95.62 184 ILE A O 1
ATOM 1460 N N . GLU A 1 185 ? 12.718 -5.409 14.062 1.00 96.25 185 GLU A N 1
ATOM 1461 C CA . GLU A 1 185 ? 13.733 -4.865 14.949 1.00 96.25 185 GLU A CA 1
ATOM 1462 C C . GLU A 1 185 ? 14.993 -4.394 14.202 1.00 96.25 185 GLU A C 1
ATOM 1464 O O . GLU A 1 185 ? 15.518 -3.332 14.551 1.00 96.25 185 GLU A O 1
ATOM 1469 N N . PRO A 1 186 ? 15.484 -5.075 13.142 1.00 96.69 186 PRO A N 1
ATOM 1470 C CA . PRO A 1 186 ? 16.547 -4.534 12.298 1.00 96.69 186 PRO A CA 1
ATOM 1471 C C . PRO A 1 186 ? 16.185 -3.187 11.660 1.00 96.69 186 PRO A C 1
ATOM 1473 O O . PRO A 1 186 ? 17.039 -2.303 11.573 1.00 96.69 186 PRO A O 1
ATOM 1476 N N . SER A 1 187 ? 14.924 -3.001 11.256 1.00 96.81 187 SER A N 1
ATOM 1477 C CA . SER A 1 187 ? 14.452 -1.742 10.665 1.00 96.81 187 SER A CA 1
ATOM 1478 C C . SER A 1 187 ? 14.368 -0.626 11.705 1.00 96.81 187 SER A C 1
ATOM 1480 O O . SER A 1 187 ? 14.815 0.489 11.435 1.00 96.81 187 SER A O 1
ATOM 1482 N N . VAL A 1 188 ? 13.878 -0.931 12.913 1.00 97.94 188 VAL A N 1
ATOM 1483 C CA . VAL A 1 188 ? 13.866 0.018 14.040 1.00 97.94 188 VAL A CA 1
ATOM 1484 C C . VAL A 1 188 ? 15.290 0.454 14.381 1.00 97.94 188 VAL A C 1
ATOM 1486 O O . VAL A 1 188 ? 15.578 1.651 14.401 1.00 97.94 188 VAL A O 1
ATOM 1489 N N . ARG A 1 189 ? 16.216 -0.499 14.561 1.00 97.19 189 ARG A N 1
ATOM 1490 C CA . ARG A 1 189 ? 17.629 -0.191 14.836 1.00 97.19 189 ARG A CA 1
ATOM 1491 C C . ARG A 1 189 ? 18.247 0.662 13.733 1.00 97.19 189 ARG A C 1
ATOM 1493 O O . ARG A 1 189 ? 18.926 1.633 14.045 1.00 97.19 189 ARG A O 1
ATOM 1500 N N . SER A 1 190 ? 17.977 0.347 12.466 1.00 97.12 190 SER A N 1
ATOM 1501 C CA . SER A 1 190 ? 18.458 1.135 11.325 1.00 97.12 190 SER A CA 1
ATOM 1502 C C . SER A 1 190 ? 17.990 2.595 11.393 1.00 97.12 190 SER A C 1
ATOM 1504 O O . SER A 1 190 ? 18.803 3.505 11.220 1.00 97.12 190 SER A O 1
ATOM 1506 N N . CYS A 1 191 ? 16.711 2.833 11.704 1.00 97.50 191 CYS A N 1
ATOM 1507 C CA . CYS A 1 191 ? 16.163 4.183 11.840 1.00 97.50 191 CYS A CA 1
ATOM 1508 C C . CYS A 1 191 ? 16.849 4.976 12.966 1.00 97.50 191 CYS A C 1
ATOM 1510 O O . CYS A 1 191 ? 17.254 6.125 12.775 1.00 97.50 191 CYS A O 1
ATOM 1512 N N . PHE A 1 192 ? 17.036 4.355 14.130 1.00 97.62 192 PHE A N 1
ATOM 1513 C CA . PHE A 1 192 ? 17.633 5.009 15.296 1.00 97.62 192 PHE A CA 1
ATOM 1514 C C . PHE A 1 192 ? 19.144 5.231 15.150 1.00 97.62 192 PHE A C 1
ATOM 1516 O O . PHE A 1 192 ? 19.644 6.290 15.535 1.00 97.62 192 PHE A O 1
ATOM 1523 N N . GLN A 1 193 ? 19.863 4.309 14.505 1.00 95.81 193 GLN A N 1
ATOM 1524 C CA . GLN A 1 193 ? 21.288 4.463 14.195 1.00 95.81 193 GLN A CA 1
ATOM 1525 C C . GLN A 1 193 ? 21.556 5.666 13.287 1.00 95.81 193 GLN A C 1
ATOM 1527 O O . GLN A 1 193 ? 22.470 6.445 13.559 1.00 95.81 193 GLN A O 1
ATOM 1532 N N . GLN A 1 194 ? 20.727 5.881 12.260 1.00 93.56 194 GLN A N 1
ATOM 1533 C CA . GLN A 1 194 ? 20.832 7.071 11.404 1.00 93.56 194 GLN A CA 1
ATOM 1534 C C . GLN A 1 194 ? 20.577 8.381 12.156 1.00 93.56 194 GLN A C 1
ATOM 1536 O O . GLN A 1 194 ? 21.045 9.438 11.743 1.00 93.56 194 GLN A O 1
ATOM 1541 N N . ASN A 1 195 ? 19.864 8.308 13.277 1.00 94.00 195 ASN A N 1
ATOM 1542 C CA . ASN A 1 195 ? 19.539 9.440 14.133 1.00 94.00 195 ASN A CA 1
ATOM 1543 C C . ASN A 1 195 ? 20.445 9.529 15.370 1.00 94.00 195 ASN A C 1
ATOM 1545 O O . ASN A 1 195 ? 20.045 10.094 16.389 1.00 94.00 195 ASN A O 1
ATOM 1549 N N . HIS A 1 196 ? 21.670 9.000 15.274 1.00 94.06 196 HIS A N 1
ATOM 1550 C CA . HIS A 1 196 ? 22.687 9.014 16.332 1.00 94.06 196 HIS A CA 1
ATOM 1551 C C . HIS A 1 196 ? 22.241 8.338 17.638 1.00 94.06 196 HIS A C 1
ATOM 1553 O O . HIS A 1 196 ? 22.655 8.751 18.718 1.00 94.06 196 HIS A O 1
ATOM 1559 N N . ASN A 1 197 ? 21.392 7.308 17.549 1.00 93.62 197 ASN A N 1
ATOM 1560 C CA . ASN A 1 197 ? 20.881 6.536 18.687 1.00 93.62 197 ASN A CA 1
ATOM 1561 C C . ASN A 1 197 ? 20.216 7.394 19.777 1.00 93.62 197 ASN A C 1
ATOM 1563 O O . ASN A 1 197 ? 20.270 7.059 20.960 1.00 93.62 197 ASN A O 1
ATOM 1567 N N . LYS A 1 198 ? 19.583 8.508 19.389 1.00 93.25 198 LYS A N 1
ATOM 1568 C CA . LYS A 1 198 ? 18.740 9.290 20.303 1.00 93.25 198 LYS A CA 1
ATOM 1569 C C . LYS A 1 198 ? 17.609 8.414 20.862 1.00 93.25 198 LYS A C 1
ATOM 1571 O O . LYS A 1 198 ? 17.129 7.548 20.139 1.00 93.25 198 LYS A O 1
ATOM 1576 N N . PRO A 1 199 ? 17.150 8.638 22.105 1.00 94.38 199 PRO A N 1
ATOM 1577 C CA . PRO A 1 199 ? 16.079 7.833 22.700 1.00 94.38 199 PRO A CA 1
ATOM 1578 C C . PRO A 1 199 ? 14.747 7.978 21.954 1.00 94.38 199 PRO A C 1
ATOM 1580 O O . PRO A 1 199 ? 13.960 7.037 21.913 1.00 94.38 199 PRO A O 1
ATOM 1583 N N . GLU A 1 200 ? 14.530 9.131 21.320 1.00 96.62 200 GLU A N 1
ATOM 1584 C CA . GLU A 1 200 ? 13.337 9.436 20.542 1.00 96.62 200 GLU A CA 1
ATOM 1585 C C . GLU A 1 200 ? 13.704 10.145 19.231 1.00 96.62 200 GLU A C 1
ATOM 1587 O O . GLU A 1 200 ? 14.736 10.823 19.128 1.00 96.62 200 GLU A O 1
ATOM 1592 N N . ILE A 1 201 ? 12.830 10.019 18.234 1.00 97.25 201 ILE A N 1
ATOM 1593 C CA . ILE A 1 201 ? 12.934 10.688 16.935 1.00 97.25 201 ILE A CA 1
ATOM 1594 C C . ILE A 1 201 ? 11.741 11.616 16.693 1.00 97.25 201 ILE A C 1
ATOM 1596 O O . ILE A 1 201 ? 10.630 11.361 17.147 1.00 97.25 201 ILE A O 1
ATOM 1600 N N . THR A 1 202 ? 11.978 12.687 15.938 1.00 97.19 202 THR A N 1
ATOM 1601 C CA . THR A 1 202 ? 10.941 13.601 15.430 1.00 97.19 202 THR A CA 1
ATOM 1602 C C . THR A 1 202 ? 10.299 13.061 14.148 1.00 97.19 202 THR A C 1
ATOM 1604 O O . THR A 1 202 ? 10.911 12.290 13.401 1.00 97.19 202 THR A O 1
ATOM 1607 N N . VAL A 1 203 ? 9.123 13.588 13.787 1.00 97.38 203 VAL A N 1
ATOM 1608 C CA . VAL A 1 203 ? 8.471 13.301 12.493 1.00 97.38 203 VAL A CA 1
ATOM 1609 C C . VAL A 1 203 ? 9.371 13.601 11.286 1.00 97.38 203 VAL A C 1
ATOM 1611 O O . VAL A 1 203 ? 9.335 12.893 10.282 1.00 97.38 203 VAL A O 1
ATOM 1614 N N . LYS A 1 204 ? 10.213 14.640 11.370 1.00 96.56 204 LYS A N 1
ATOM 1615 C CA . LYS A 1 204 ? 11.135 15.008 10.288 1.00 96.56 204 LYS A CA 1
ATOM 1616 C C . LYS A 1 204 ? 12.194 13.927 10.082 1.00 96.56 204 LYS A C 1
ATOM 1618 O O . LYS A 1 204 ? 12.405 13.498 8.955 1.00 96.56 204 LYS A O 1
ATOM 1623 N N . GLN A 1 205 ? 12.804 13.467 11.171 1.00 97.62 205 GLN A N 1
ATOM 1624 C CA . GLN A 1 205 ? 13.806 12.402 11.148 1.00 97.62 205 GLN A CA 1
ATOM 1625 C C . GLN A 1 205 ? 13.231 11.084 10.623 1.00 97.62 205 GLN A C 1
ATOM 1627 O O . GLN A 1 205 ? 13.880 10.401 9.834 1.00 97.62 205 GLN A O 1
ATOM 1632 N N . PHE A 1 206 ? 11.992 10.760 11.000 1.00 97.81 206 PHE A N 1
ATOM 1633 C CA . PHE A 1 206 ? 11.276 9.617 10.443 1.00 97.81 206 PHE A CA 1
ATOM 1634 C C . PHE A 1 206 ? 11.060 9.751 8.928 1.00 97.81 206 PHE A C 1
ATOM 1636 O O . PHE A 1 206 ? 11.361 8.824 8.181 1.00 97.81 206 PHE A O 1
ATOM 1643 N N . ILE A 1 207 ? 10.591 10.907 8.447 1.00 97.38 207 ILE A N 1
ATOM 1644 C CA . ILE A 1 207 ? 10.391 11.148 7.007 1.00 97.38 207 ILE A CA 1
ATOM 1645 C C . ILE A 1 207 ? 11.714 11.064 6.242 1.00 97.38 207 ILE A C 1
ATOM 1647 O O . ILE A 1 207 ? 11.747 10.497 5.150 1.00 97.38 207 ILE A O 1
ATOM 1651 N N . ASP A 1 208 ? 12.796 11.607 6.797 1.00 96.12 208 ASP A N 1
ATOM 1652 C CA . ASP A 1 208 ? 14.118 11.543 6.177 1.00 96.12 208 ASP A CA 1
ATOM 1653 C C . ASP A 1 208 ? 14.619 10.090 6.075 1.00 96.12 208 ASP A C 1
ATOM 1655 O O . ASP A 1 208 ? 15.122 9.706 5.021 1.00 96.12 208 ASP A O 1
ATOM 1659 N N . TRP A 1 209 ? 14.368 9.245 7.085 1.00 96.81 209 TRP A N 1
ATOM 1660 C CA . TRP A 1 209 ? 14.612 7.797 7.003 1.00 96.81 209 TRP A CA 1
ATOM 1661 C C . TRP A 1 209 ? 13.726 7.116 5.946 1.00 96.81 209 TRP A C 1
ATOM 1663 O O . TRP A 1 209 ? 14.225 6.369 5.108 1.00 96.81 209 TRP A O 1
ATOM 1673 N N . MET A 1 210 ? 12.426 7.421 5.905 1.00 96.88 210 MET A N 1
ATOM 1674 C CA . MET A 1 210 ? 11.488 6.856 4.921 1.00 96.88 210 MET A CA 1
ATOM 1675 C C . MET A 1 210 ? 11.831 7.229 3.470 1.00 96.88 210 MET A C 1
ATOM 1677 O O . MET A 1 210 ? 11.534 6.467 2.549 1.00 96.88 210 MET A O 1
ATOM 1681 N N . ARG A 1 211 ? 12.474 8.383 3.243 1.00 92.69 211 ARG A N 1
ATOM 1682 C CA . ARG A 1 211 ? 12.986 8.807 1.924 1.00 92.69 211 ARG A CA 1
ATOM 1683 C C . ARG A 1 211 ? 14.159 7.961 1.431 1.00 92.69 211 ARG A C 1
ATOM 1685 O O . ARG A 1 211 ? 14.420 7.963 0.231 1.00 92.69 211 ARG A O 1
ATOM 1692 N N . LEU A 1 212 ? 14.836 7.241 2.324 1.00 92.81 212 LEU A N 1
ATOM 1693 C CA . LEU A 1 212 ? 15.846 6.244 1.962 1.00 92.81 212 LEU A CA 1
ATOM 1694 C C . LEU A 1 212 ? 15.224 4.902 1.552 1.00 92.81 212 LEU A C 1
ATOM 1696 O O . LEU A 1 212 ? 15.958 3.981 1.214 1.00 92.81 212 LEU A O 1
ATOM 1700 N N . GLU A 1 213 ? 13.889 4.805 1.565 1.00 93.38 213 GLU A N 1
ATOM 1701 C CA . GLU A 1 213 ? 13.112 3.627 1.173 1.00 93.38 213 GLU A CA 1
ATOM 1702 C C . GLU A 1 213 ? 13.559 2.356 1.920 1.00 93.38 213 GLU A C 1
ATOM 1704 O O . GLU A 1 213 ? 14.014 1.393 1.298 1.00 93.38 213 GLU A O 1
ATOM 1709 N N . PRO A 1 214 ? 13.447 2.334 3.265 1.00 94.75 214 PRO A N 1
ATOM 1710 C CA . PRO A 1 214 ? 13.895 1.201 4.060 1.00 94.75 214 PRO A CA 1
ATOM 1711 C C . PRO A 1 214 ? 13.145 -0.070 3.662 1.00 94.75 214 PRO A C 1
ATOM 1713 O O . PRO A 1 214 ? 11.958 -0.040 3.326 1.00 94.75 214 PRO A O 1
ATOM 1716 N N . GLN A 1 215 ? 13.846 -1.202 3.730 1.00 92.69 215 GLN A N 1
ATOM 1717 C CA . GLN A 1 215 ? 13.388 -2.481 3.184 1.00 92.69 215 GLN A CA 1
ATOM 1718 C C . GLN A 1 215 ? 12.008 -2.919 3.700 1.00 92.69 215 GLN A C 1
ATOM 1720 O O . GLN A 1 215 ? 11.247 -3.494 2.932 1.00 92.69 215 GLN A O 1
ATOM 1725 N N . SER A 1 216 ? 11.656 -2.608 4.948 1.00 95.56 216 SER A N 1
ATOM 1726 C CA . SER A 1 216 ? 10.350 -2.918 5.555 1.00 95.56 216 SER A CA 1
ATOM 1727 C C . SER A 1 216 ? 9.191 -2.058 5.045 1.00 95.56 216 SER A C 1
ATOM 1729 O O . SER A 1 216 ? 8.037 -2.474 5.120 1.00 95.56 216 SER A O 1
ATOM 1731 N N . MET A 1 217 ? 9.475 -0.878 4.488 1.00 97.19 217 MET A N 1
ATOM 1732 C CA . MET A 1 217 ? 8.454 0.089 4.071 1.00 97.19 217 MET A CA 1
ATOM 1733 C C . MET A 1 217 ? 8.481 0.432 2.584 1.00 97.19 217 MET A C 1
ATOM 1735 O O . MET A 1 217 ? 7.569 1.109 2.121 1.00 97.19 217 MET A O 1
ATOM 1739 N N . VAL A 1 218 ? 9.473 -0.032 1.814 1.00 96.06 218 VAL A N 1
ATOM 1740 C CA . VAL A 1 218 ? 9.656 0.313 0.389 1.00 96.06 218 VAL A CA 1
ATOM 1741 C C . VAL A 1 218 ? 8.443 -0.011 -0.497 1.00 96.06 218 VAL A C 1
ATOM 1743 O O . VAL A 1 218 ? 8.244 0.631 -1.526 1.00 96.06 218 VAL A O 1
ATOM 1746 N N . TRP A 1 219 ? 7.567 -0.936 -0.096 1.00 97.38 219 TRP A N 1
ATOM 1747 C CA . TRP A 1 219 ? 6.315 -1.213 -0.812 1.00 97.38 219 TRP A CA 1
ATOM 1748 C C . TRP A 1 219 ? 5.388 0.013 -0.906 1.00 97.38 219 TRP A C 1
ATOM 1750 O O . TRP A 1 219 ? 4.712 0.183 -1.920 1.00 97.38 219 TRP A O 1
ATOM 1760 N N . LEU A 1 220 ? 5.378 0.891 0.103 1.00 97.69 220 LEU A N 1
ATOM 1761 C CA . LEU A 1 220 ? 4.509 2.069 0.159 1.00 97.69 220 LEU A CA 1
ATOM 1762 C C . LEU A 1 220 ? 4.927 3.179 -0.831 1.00 97.69 220 LEU A C 1
ATOM 1764 O O . LEU A 1 220 ? 4.088 3.595 -1.632 1.00 97.69 220 LEU A O 1
ATOM 1768 N N . PRO A 1 221 ? 6.190 3.654 -0.882 1.00 96.38 221 PRO A N 1
ATOM 1769 C CA . PRO A 1 221 ? 6.614 4.580 -1.926 1.00 96.38 221 PRO A CA 1
ATOM 1770 C C . PRO A 1 221 ? 6.489 3.963 -3.325 1.00 96.38 221 PRO A C 1
ATOM 1772 O O . PRO A 1 221 ? 6.061 4.656 -4.249 1.00 96.38 221 PRO A O 1
ATOM 1775 N N . VAL A 1 222 ? 6.784 2.668 -3.503 1.00 96.06 222 VAL A N 1
ATOM 1776 C CA . VAL A 1 222 ? 6.643 2.004 -4.812 1.00 96.06 222 VAL A CA 1
ATOM 1777 C C . VAL A 1 222 ? 5.176 1.948 -5.249 1.00 96.06 222 VAL A C 1
ATOM 1779 O O . VAL A 1 222 ? 4.897 2.219 -6.415 1.00 96.06 222 VAL A O 1
ATOM 1782 N N . LEU A 1 223 ? 4.225 1.696 -4.338 1.00 97.62 223 LEU A N 1
ATOM 1783 C CA . LEU A 1 223 ? 2.783 1.786 -4.613 1.00 97.62 223 LEU A CA 1
ATOM 1784 C C . LEU A 1 223 ? 2.405 3.156 -5.186 1.00 97.62 223 LEU A C 1
ATOM 1786 O O . LEU A 1 223 ? 1.694 3.238 -6.188 1.00 97.62 223 LEU A O 1
ATOM 1790 N N . HIS A 1 224 ? 2.920 4.236 -4.597 1.00 95.38 224 HIS A N 1
ATOM 1791 C CA . HIS A 1 224 ? 2.672 5.589 -5.096 1.00 95.38 224 HIS A CA 1
ATOM 1792 C C . HIS A 1 224 ? 3.273 5.811 -6.489 1.00 95.38 224 HIS A C 1
ATOM 1794 O O . HIS A 1 224 ? 2.639 6.443 -7.337 1.00 95.38 224 HIS A O 1
ATOM 1800 N N . ARG A 1 225 ? 4.467 5.268 -6.760 1.00 94.44 225 ARG A N 1
ATOM 1801 C CA . ARG A 1 225 ? 5.074 5.340 -8.097 1.00 94.44 225 ARG A CA 1
ATOM 1802 C C . ARG A 1 225 ? 4.274 4.543 -9.127 1.00 94.44 225 ARG A C 1
ATOM 1804 O O . ARG A 1 225 ? 4.081 5.043 -10.231 1.00 94.44 225 ARG A O 1
ATOM 1811 N N . VAL A 1 226 ? 3.760 3.363 -8.762 1.00 95.00 226 VAL A N 1
ATOM 1812 C CA . VAL A 1 226 ? 2.872 2.550 -9.614 1.00 95.00 226 VAL A CA 1
ATOM 1813 C C . VAL A 1 226 ? 1.611 3.340 -9.951 1.00 95.00 226 VAL A C 1
ATOM 1815 O O . VAL A 1 226 ? 1.292 3.484 -11.127 1.00 95.00 226 VAL A O 1
ATOM 1818 N N . ALA A 1 227 ? 0.941 3.917 -8.950 1.00 94.19 227 ALA A N 1
ATOM 1819 C CA . ALA A 1 227 ? -0.264 4.717 -9.160 1.00 94.19 227 ALA A CA 1
ATOM 1820 C C . ALA A 1 227 ? -0.017 5.927 -10.083 1.00 94.19 227 ALA A C 1
ATOM 1822 O O . ALA A 1 227 ? -0.828 6.202 -10.965 1.00 94.19 227 ALA A O 1
ATOM 1823 N N . ALA A 1 228 ? 1.115 6.624 -9.928 1.00 90.75 228 ALA A N 1
ATOM 1824 C CA . ALA A 1 228 ? 1.488 7.736 -10.805 1.00 90.75 228 ALA A CA 1
ATOM 1825 C C . ALA A 1 228 ? 1.773 7.280 -12.248 1.00 90.75 228 ALA A C 1
ATOM 1827 O O . ALA A 1 228 ? 1.365 7.943 -13.203 1.00 90.75 228 ALA A O 1
ATOM 1828 N N . ALA A 1 229 ? 2.438 6.132 -12.407 1.00 92.31 229 ALA A N 1
ATOM 1829 C CA . ALA A 1 229 ? 2.835 5.610 -13.707 1.00 92.31 229 ALA A CA 1
ATOM 1830 C C . ALA A 1 229 ? 1.645 5.159 -14.569 1.00 92.31 229 ALA A C 1
ATOM 1832 O O . ALA A 1 229 ? 1.719 5.290 -15.785 1.00 92.31 229 ALA A O 1
ATOM 1833 N N . GLU A 1 230 ? 0.541 4.681 -13.980 1.00 91.25 230 GLU A N 1
ATOM 1834 C CA . GLU A 1 230 ? -0.623 4.132 -14.709 1.00 91.25 230 GLU A CA 1
ATOM 1835 C C . GLU A 1 230 ? -1.141 5.031 -15.844 1.00 91.25 230 GLU A C 1
ATOM 1837 O O . GLU A 1 230 ? -1.581 4.536 -16.880 1.00 91.25 230 GLU A O 1
ATOM 1842 N N . THR A 1 231 ? -1.080 6.351 -15.662 1.00 88.50 231 THR A N 1
ATOM 1843 C CA . THR A 1 231 ? -1.568 7.335 -16.643 1.00 88.50 231 THR A CA 1
ATOM 1844 C C . THR A 1 231 ? -0.441 8.050 -17.392 1.00 88.50 231 THR A C 1
ATOM 1846 O O . THR A 1 231 ? -0.698 8.863 -18.286 1.00 88.50 231 THR A O 1
ATOM 1849 N N . ALA A 1 232 ? 0.818 7.745 -17.069 1.00 89.88 232 ALA A N 1
ATOM 1850 C CA . ALA A 1 232 ? 1.976 8.377 -17.673 1.00 89.88 232 ALA A CA 1
ATOM 1851 C C . ALA A 1 232 ? 2.190 7.882 -19.107 1.00 89.88 232 ALA A C 1
ATOM 1853 O O . ALA A 1 232 ? 2.204 6.684 -19.392 1.00 89.88 232 ALA A O 1
ATOM 1854 N N . LYS A 1 233 ? 2.390 8.836 -20.021 1.00 92.75 233 LYS A N 1
ATOM 1855 C CA . LYS A 1 233 ? 2.739 8.580 -21.421 1.00 92.75 233 LYS A CA 1
ATOM 1856 C C . LYS A 1 233 ? 4.066 9.249 -21.742 1.00 92.75 233 LYS A C 1
ATOM 1858 O O . LYS A 1 233 ? 4.220 10.462 -21.593 1.00 92.75 233 LYS A O 1
ATOM 1863 N N . HIS A 1 234 ? 5.018 8.461 -22.219 1.00 90.75 234 HIS A N 1
ATOM 1864 C CA . HIS A 1 234 ? 6.340 8.919 -22.611 1.00 90.75 234 HIS A CA 1
ATOM 1865 C C . HIS A 1 234 ? 6.502 8.792 -24.124 1.00 90.75 234 HIS A C 1
ATOM 1867 O O . HIS A 1 234 ? 6.371 7.701 -24.677 1.00 90.75 234 HIS A O 1
ATOM 1873 N N . GLN A 1 235 ? 6.862 9.895 -24.786 1.00 93.56 235 GLN A N 1
ATOM 1874 C CA . GLN A 1 235 ? 7.230 9.922 -26.208 1.00 93.56 235 GLN A CA 1
ATOM 1875 C C . GLN A 1 235 ? 8.616 9.291 -26.415 1.00 93.56 235 GLN A C 1
ATOM 1877 O O . GLN A 1 235 ? 9.600 9.951 -26.738 1.00 93.56 235 GLN A O 1
ATOM 1882 N N . ALA A 1 236 ? 8.714 8.005 -26.102 1.00 93.25 236 ALA A N 1
ATOM 1883 C CA . ALA A 1 236 ? 9.910 7.190 -26.160 1.00 93.25 236 ALA A CA 1
ATOM 1884 C C . ALA A 1 236 ? 9.535 5.809 -26.691 1.00 93.25 236 ALA A C 1
ATOM 1886 O O . ALA A 1 236 ? 8.431 5.326 -26.442 1.00 93.25 236 ALA A O 1
ATOM 1887 N N . LYS A 1 237 ? 10.467 5.179 -27.406 1.00 96.31 237 LYS A N 1
ATOM 1888 C CA . LYS A 1 237 ? 10.297 3.845 -27.978 1.00 96.31 237 LYS A CA 1
ATOM 1889 C C . LYS A 1 237 ? 11.060 2.832 -27.141 1.00 96.31 237 LYS A C 1
ATOM 1891 O O . LYS A 1 237 ? 12.249 3.015 -26.904 1.00 96.31 237 LYS A O 1
ATOM 1896 N N . CYS A 1 238 ? 10.409 1.745 -26.743 1.00 96.75 238 CYS A N 1
ATOM 1897 C CA . CYS A 1 238 ? 11.085 0.670 -26.025 1.00 96.75 238 CYS A CA 1
ATOM 1898 C C . CYS A 1 238 ? 12.137 -0.003 -26.922 1.00 96.75 238 CYS A C 1
ATOM 1900 O O . CYS A 1 238 ? 11.843 -0.473 -28.024 1.00 96.75 238 CYS A O 1
ATOM 1902 N N . ASN A 1 239 ? 13.375 -0.116 -26.445 1.00 96.50 239 ASN A N 1
ATOM 1903 C CA . ASN A 1 239 ? 14.468 -0.734 -27.189 1.00 96.50 239 ASN A CA 1
ATOM 1904 C C . ASN A 1 239 ? 14.295 -2.255 -27.352 1.00 96.50 239 ASN A C 1
ATOM 1906 O O . ASN A 1 239 ? 14.929 -2.819 -28.249 1.00 96.50 239 ASN A O 1
ATOM 1910 N N . ILE A 1 240 ? 13.426 -2.891 -26.557 1.00 96.25 240 ILE A N 1
ATOM 1911 C CA . ILE A 1 240 ? 13.147 -4.335 -26.572 1.00 96.25 240 ILE A CA 1
ATOM 1912 C C . ILE A 1 240 ? 11.915 -4.637 -27.440 1.00 96.25 240 ILE A C 1
ATOM 1914 O O . ILE A 1 240 ? 12.084 -5.082 -28.571 1.00 96.25 240 ILE A O 1
ATOM 1918 N N . CYS A 1 241 ? 10.697 -4.340 -26.966 1.00 96.56 241 CYS A N 1
ATOM 1919 C CA . CYS A 1 241 ? 9.446 -4.663 -27.675 1.00 96.56 241 CYS A CA 1
ATOM 1920 C C . CYS A 1 241 ? 9.057 -3.674 -28.784 1.00 96.56 241 CYS A C 1
ATOM 1922 O O . CYS A 1 241 ? 8.096 -3.920 -29.500 1.00 96.56 241 CYS A O 1
ATOM 1924 N N . LYS A 1 242 ? 9.785 -2.559 -28.938 1.00 96.81 242 LYS A N 1
ATOM 1925 C CA . LYS A 1 242 ? 9.536 -1.511 -29.950 1.00 96.81 242 LYS A CA 1
ATOM 1926 C C . LYS A 1 242 ? 8.235 -0.721 -29.790 1.00 96.81 242 LYS A C 1
ATOM 1928 O O . LYS A 1 242 ? 7.982 0.142 -30.628 1.00 96.81 242 LYS A O 1
ATOM 1933 N N . GLU A 1 243 ? 7.486 -0.943 -28.715 1.00 96.25 243 GLU A N 1
ATOM 1934 C CA . GLU A 1 243 ? 6.286 -0.182 -28.366 1.00 96.25 243 GLU A CA 1
ATOM 1935 C C . GLU A 1 243 ? 6.590 1.315 -28.199 1.00 96.25 243 GLU A C 1
ATOM 1937 O O . GLU A 1 243 ? 7.624 1.694 -27.634 1.00 96.25 243 GLU A O 1
ATOM 1942 N N . CYS A 1 244 ? 5.709 2.155 -28.744 1.00 94.31 244 CYS A N 1
ATOM 1943 C CA . CYS A 1 244 ? 5.800 3.611 -28.730 1.00 94.31 244 CYS A CA 1
ATOM 1944 C C . CYS A 1 244 ? 4.390 4.206 -28.911 1.00 94.31 244 CYS A C 1
ATOM 1946 O O . CYS A 1 244 ? 3.725 3.840 -29.881 1.00 94.31 244 CYS A O 1
ATOM 1948 N N . PRO A 1 245 ? 3.942 5.139 -28.053 1.00 94.38 245 PRO A N 1
ATOM 1949 C CA . PRO A 1 245 ? 4.637 5.653 -26.870 1.00 94.38 245 PRO A CA 1
ATOM 1950 C C . PRO A 1 245 ? 4.727 4.607 -25.748 1.00 94.38 245 PRO A C 1
ATOM 1952 O O . PRO A 1 245 ? 3.893 3.712 -25.662 1.00 94.38 245 PRO A O 1
ATOM 1955 N N . ILE A 1 246 ? 5.722 4.728 -24.865 1.00 95.19 246 ILE A N 1
ATOM 1956 C CA . ILE A 1 246 ? 5.748 3.940 -23.624 1.00 95.19 246 ILE A CA 1
ATOM 1957 C C . ILE A 1 246 ? 4.659 4.486 -22.694 1.00 95.19 246 ILE A C 1
ATOM 1959 O O . ILE A 1 246 ? 4.701 5.660 -22.316 1.00 95.19 246 ILE A O 1
ATOM 1963 N N . VAL A 1 247 ? 3.706 3.631 -22.326 1.00 93.69 247 VAL A N 1
ATOM 1964 C CA . VAL A 1 247 ? 2.678 3.894 -21.308 1.00 93.69 247 VAL A CA 1
ATOM 1965 C C . VAL A 1 247 ? 3.066 3.164 -20.023 1.00 93.69 247 VAL A C 1
ATOM 1967 O O . VAL A 1 247 ? 3.555 2.034 -20.085 1.00 93.69 247 VAL A O 1
ATOM 1970 N N . GLY A 1 248 ? 2.882 3.794 -18.863 1.00 93.50 248 GLY A N 1
ATOM 1971 C CA . GLY A 1 248 ? 3.389 3.254 -17.601 1.00 93.50 248 GLY A CA 1
ATOM 1972 C C . GLY A 1 248 ? 4.806 3.731 -17.295 1.00 93.50 248 GLY A C 1
ATOM 1973 O O . GLY A 1 248 ? 5.245 4.787 -17.754 1.00 93.50 248 GLY A O 1
ATOM 1974 N N . PHE A 1 249 ? 5.553 2.923 -16.542 1.00 93.44 249 PHE A N 1
ATOM 1975 C CA . PHE A 1 249 ? 6.956 3.217 -16.262 1.00 93.44 249 PHE A CA 1
ATOM 1976 C C . PHE A 1 249 ? 7.822 3.213 -17.526 1.00 93.44 249 PHE A C 1
ATOM 1978 O O . PHE A 1 249 ? 7.763 2.301 -18.362 1.00 93.44 249 PHE A O 1
ATOM 1985 N N . ARG A 1 250 ? 8.731 4.187 -17.590 1.00 93.62 250 ARG A N 1
ATOM 1986 C CA . ARG A 1 250 ? 9.870 4.203 -18.509 1.00 93.62 250 ARG A CA 1
ATOM 1987 C C . ARG A 1 250 ? 11.161 4.036 -17.719 1.00 93.62 250 ARG A C 1
ATOM 1989 O O . ARG A 1 250 ? 11.469 4.851 -16.856 1.00 93.62 250 ARG A O 1
ATOM 1996 N N . TYR A 1 251 ? 11.967 3.053 -18.097 1.00 92.25 251 TYR A N 1
ATOM 1997 C CA . TYR A 1 251 ? 13.298 2.839 -17.537 1.00 92.25 251 TYR A CA 1
ATOM 1998 C C . TYR A 1 251 ? 14.361 3.226 -18.555 1.00 92.25 251 TYR A C 1
ATOM 2000 O O . TYR A 1 251 ? 14.400 2.664 -19.647 1.00 92.25 251 TYR A O 1
ATOM 2008 N N . ARG A 1 252 ? 15.246 4.158 -18.206 1.00 90.50 252 ARG A N 1
ATOM 2009 C CA . ARG A 1 252 ? 16.352 4.586 -19.071 1.00 90.50 252 ARG A CA 1
ATOM 2010 C C . ARG A 1 252 ? 17.686 4.112 -18.517 1.00 90.50 252 ARG A C 1
ATOM 2012 O O . ARG A 1 252 ? 17.977 4.335 -17.347 1.00 90.50 252 ARG A O 1
ATOM 2019 N N . SER A 1 253 ? 18.520 3.524 -19.365 1.00 89.38 253 SER A N 1
ATOM 2020 C CA . SER A 1 253 ? 19.879 3.136 -18.983 1.00 89.38 253 SER A CA 1
ATOM 2021 C C . SER A 1 253 ? 20.753 4.357 -18.709 1.00 89.38 253 SER A C 1
ATOM 2023 O O . SER A 1 253 ? 20.760 5.307 -19.490 1.00 89.38 253 SER A O 1
ATOM 2025 N N . LEU A 1 254 ? 21.533 4.310 -17.627 1.00 87.06 254 LEU A N 1
ATOM 2026 C CA . LEU A 1 254 ? 22.607 5.276 -17.370 1.00 87.06 254 LEU A CA 1
ATOM 2027 C C . LEU A 1 254 ? 23.911 4.907 -18.081 1.00 87.06 254 LEU A C 1
ATOM 2029 O O . LEU A 1 254 ? 24.804 5.742 -18.186 1.0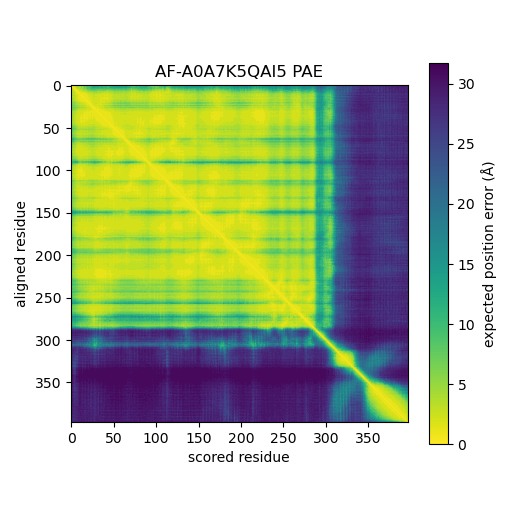0 87.06 254 LEU A O 1
ATOM 2033 N N . LYS A 1 255 ? 24.027 3.665 -18.570 1.00 87.31 255 LYS A N 1
ATOM 2034 C CA . LYS A 1 255 ? 25.228 3.167 -19.250 1.00 87.31 255 LYS A CA 1
ATOM 2035 C C . LYS A 1 255 ? 25.114 3.221 -20.771 1.00 87.31 255 LYS A C 1
ATOM 2037 O O . LYS A 1 255 ? 26.092 3.519 -21.446 1.00 87.31 255 LYS A O 1
ATOM 2042 N N . HIS A 1 256 ? 23.942 2.914 -21.324 1.00 86.25 256 HIS A N 1
ATOM 2043 C CA . HIS A 1 256 ? 23.720 2.937 -22.769 1.00 86.25 256 HIS A CA 1
ATOM 2044 C C . HIS A 1 256 ? 22.937 4.181 -23.186 1.00 86.25 256 HIS A C 1
ATOM 2046 O O . HIS A 1 256 ? 21.828 4.425 -22.708 1.00 86.25 256 HIS A O 1
ATOM 2052 N N . PHE A 1 257 ? 23.502 4.943 -24.122 1.00 86.31 257 PHE A N 1
ATOM 2053 C CA . PHE A 1 257 ? 22.868 6.141 -24.661 1.00 86.31 257 PHE A CA 1
ATOM 2054 C C . PHE A 1 257 ? 21.532 5.807 -25.341 1.00 86.31 257 PHE A C 1
ATOM 2056 O O . PHE A 1 257 ? 21.457 4.878 -26.147 1.00 86.31 257 PHE A O 1
ATOM 2063 N N . ASN A 1 258 ? 20.478 6.565 -25.011 1.00 86.06 258 ASN A N 1
ATOM 2064 C CA . ASN A 1 258 ? 19.119 6.404 -25.549 1.00 86.06 258 ASN A CA 1
ATOM 2065 C C . ASN A 1 258 ? 18.600 4.955 -25.524 1.00 86.06 258 ASN A C 1
ATOM 2067 O O . ASN A 1 258 ? 17.967 4.472 -26.469 1.00 86.06 258 ASN A O 1
ATOM 2071 N N . TYR A 1 259 ? 18.888 4.243 -24.434 1.00 91.56 259 TYR A N 1
ATOM 2072 C CA . TYR A 1 259 ? 18.327 2.926 -24.188 1.00 91.56 259 TYR A CA 1
ATOM 2073 C C . TYR A 1 259 ? 17.167 3.032 -23.201 1.00 91.56 259 TYR A C 1
ATOM 2075 O O . TYR A 1 259 ? 17.379 3.191 -21.999 1.00 91.56 259 TYR A O 1
ATOM 2083 N N . ASP A 1 260 ? 15.948 2.942 -23.725 1.00 93.75 260 ASP A N 1
ATOM 2084 C CA . ASP A 1 260 ? 14.707 2.998 -22.967 1.00 93.75 260 ASP A CA 1
ATOM 2085 C C . ASP A 1 260 ? 14.019 1.625 -22.949 1.00 93.75 260 ASP A C 1
ATOM 2087 O O . ASP A 1 260 ? 14.014 0.882 -23.931 1.00 93.75 260 ASP A O 1
ATOM 2091 N N . VAL A 1 261 ? 13.415 1.276 -21.822 1.00 95.06 261 VAL A N 1
ATOM 2092 C CA . VAL A 1 261 ? 12.703 0.017 -21.604 1.00 95.06 261 VAL A CA 1
ATOM 2093 C C . VAL A 1 261 ? 11.338 0.328 -21.004 1.00 95.06 261 VAL A C 1
ATOM 2095 O O . VAL A 1 261 ? 11.240 1.111 -20.060 1.00 95.06 261 VAL A O 1
ATOM 2098 N N . CYS A 1 262 ? 10.279 -0.264 -21.557 1.00 95.44 262 CYS A N 1
ATOM 2099 C CA . CYS A 1 262 ? 8.932 -0.145 -21.001 1.00 95.44 262 CYS A CA 1
ATOM 2100 C C . CYS A 1 262 ? 8.757 -1.010 -19.745 1.00 95.44 262 CYS A C 1
ATOM 2102 O O . CYS A 1 262 ? 9.486 -1.985 -19.542 1.00 95.44 262 CYS A O 1
ATOM 2104 N N . GLN A 1 263 ? 7.733 -0.690 -18.953 1.00 93.94 263 GLN A N 1
ATOM 2105 C CA . GLN A 1 263 ? 7.317 -1.435 -17.765 1.00 93.94 263 GLN A CA 1
ATOM 2106 C C . GLN A 1 263 ? 7.296 -2.958 -17.966 1.00 93.94 263 GLN A C 1
ATOM 2108 O O . GLN A 1 263 ? 7.962 -3.681 -17.230 1.00 93.94 263 GLN A O 1
ATOM 2113 N N . SER A 1 264 ? 6.585 -3.445 -18.990 1.00 93.81 264 SER A N 1
ATOM 2114 C CA . SER A 1 264 ? 6.446 -4.885 -19.254 1.00 93.81 264 SER A CA 1
ATOM 2115 C C . SER A 1 264 ? 7.800 -5.564 -19.491 1.00 93.81 264 SER A C 1
ATOM 2117 O O . SER A 1 264 ? 8.121 -6.571 -18.862 1.00 93.81 264 SER A O 1
ATOM 2119 N N . CYS A 1 265 ? 8.649 -4.981 -20.343 1.00 94.31 265 CYS A N 1
ATOM 2120 C CA . CYS A 1 265 ? 9.964 -5.553 -20.629 1.00 94.31 265 CYS A CA 1
ATOM 2121 C C . CYS A 1 265 ? 10.892 -5.527 -19.410 1.00 94.31 265 CYS A C 1
ATOM 2123 O O . CYS A 1 265 ? 11.647 -6.479 -19.211 1.00 94.31 265 CYS A O 1
ATOM 2125 N N . PHE A 1 266 ? 10.828 -4.464 -18.602 1.00 92.75 266 PHE A N 1
ATOM 2126 C CA . PHE A 1 266 ? 11.626 -4.344 -17.387 1.00 92.75 266 PHE A CA 1
ATOM 2127 C C . PHE A 1 266 ? 11.197 -5.378 -16.341 1.00 92.75 266 PHE A C 1
ATOM 2129 O O . PHE A 1 266 ? 12.035 -6.139 -15.863 1.00 92.75 266 PHE A O 1
ATOM 2136 N N . PHE A 1 267 ? 9.898 -5.486 -16.050 1.00 92.31 267 PHE A N 1
ATOM 2137 C CA . PHE A 1 267 ? 9.361 -6.421 -15.054 1.00 92.31 267 PHE A CA 1
ATOM 2138 C C . PHE A 1 267 ? 9.564 -7.889 -15.419 1.00 92.31 267 PHE A C 1
ATOM 2140 O O . PHE A 1 267 ? 9.830 -8.698 -14.533 1.00 92.31 267 PHE A O 1
ATOM 2147 N N . SER A 1 268 ? 9.517 -8.233 -16.708 1.00 90.62 268 SER A N 1
ATOM 2148 C CA . SER A 1 268 ? 9.876 -9.574 -17.184 1.00 90.62 268 SER A CA 1
ATOM 2149 C C . SER A 1 268 ? 11.392 -9.819 -17.247 1.00 90.62 268 SER A C 1
ATOM 2151 O O . SER A 1 268 ? 11.816 -10.914 -17.601 1.00 90.62 268 SER A O 1
ATOM 2153 N N . GLY A 1 269 ? 12.232 -8.816 -16.967 1.00 89.44 269 GLY A N 1
ATOM 2154 C CA . GLY A 1 269 ? 13.689 -8.939 -17.039 1.00 89.44 269 GLY A CA 1
ATOM 2155 C C . GLY A 1 269 ? 14.225 -9.199 -18.451 1.00 89.44 269 GLY A C 1
ATOM 2156 O O . GLY A 1 269 ? 15.268 -9.838 -18.597 1.00 89.44 269 GLY A O 1
ATOM 2157 N N . ARG A 1 270 ? 13.526 -8.734 -19.495 1.00 90.56 270 ARG A N 1
ATOM 2158 C CA . ARG A 1 270 ? 13.983 -8.880 -20.885 1.00 90.56 270 ARG A CA 1
ATOM 2159 C C . ARG A 1 270 ? 15.177 -7.959 -21.137 1.00 90.56 270 ARG A C 1
ATOM 2161 O O . ARG A 1 270 ? 15.251 -6.852 -20.604 1.00 90.56 270 ARG A O 1
ATOM 2168 N N . THR A 1 271 ? 16.088 -8.380 -22.005 1.00 90.56 271 THR A N 1
ATOM 2169 C CA . THR A 1 271 ? 17.250 -7.586 -22.422 1.00 90.56 271 THR A CA 1
ATOM 2170 C C . THR A 1 271 ? 17.387 -7.577 -23.940 1.00 90.56 271 THR A C 1
ATOM 2172 O O . THR A 1 271 ? 16.889 -8.460 -24.633 1.00 90.56 271 THR A O 1
ATOM 2175 N N . ALA A 1 272 ? 18.038 -6.547 -24.481 1.00 90.75 272 ALA A N 1
ATOM 2176 C CA . ALA A 1 272 ? 18.367 -6.449 -25.899 1.00 90.75 272 ALA A CA 1
ATOM 2177 C C . ALA A 1 272 ? 19.673 -5.666 -26.088 1.00 90.75 272 ALA A C 1
ATOM 2179 O O . ALA A 1 272 ? 20.115 -4.945 -25.192 1.00 90.75 272 ALA A O 1
ATOM 2180 N N . LYS A 1 273 ? 20.282 -5.783 -27.277 1.00 85.75 273 LYS A N 1
ATOM 2181 C CA . LYS A 1 273 ? 21.464 -4.999 -27.697 1.00 85.75 273 LYS A CA 1
ATOM 2182 C C . LYS A 1 273 ? 22.616 -5.015 -26.672 1.00 85.75 273 LYS A C 1
ATOM 2184 O O . LYS A 1 273 ? 23.201 -3.978 -26.377 1.00 85.75 273 LYS A O 1
ATOM 2189 N N . GLY A 1 274 ? 22.893 -6.177 -26.074 1.00 84.25 274 GLY A N 1
ATOM 2190 C CA . GLY A 1 274 ? 23.983 -6.345 -25.102 1.00 84.25 274 GLY A CA 1
ATOM 2191 C C . GLY A 1 274 ? 23.772 -5.651 -23.747 1.00 84.25 274 GLY A C 1
ATOM 2192 O O . GLY A 1 274 ? 24.698 -5.596 -22.937 1.00 84.25 274 GLY A O 1
ATOM 2193 N N . HIS A 1 275 ? 22.579 -5.116 -23.466 1.00 86.75 275 HIS A N 1
ATOM 2194 C CA . HIS A 1 275 ? 22.270 -4.560 -22.151 1.00 86.75 275 HIS A CA 1
ATOM 2195 C C . HIS A 1 275 ? 22.194 -5.669 -21.098 1.00 86.75 275 HIS A C 1
ATOM 2197 O O . HIS A 1 275 ? 21.464 -6.643 -21.263 1.00 86.75 275 HIS A O 1
ATOM 2203 N N . LYS A 1 276 ? 22.907 -5.498 -19.980 1.00 85.06 276 LYS A N 1
ATOM 2204 C CA . LYS A 1 276 ? 22.858 -6.419 -18.836 1.00 85.06 276 LYS A CA 1
ATOM 2205 C C . LYS A 1 276 ? 21.913 -5.889 -17.763 1.00 85.06 276 LYS A C 1
ATOM 2207 O O . LYS A 1 276 ? 21.858 -4.685 -17.549 1.00 85.06 276 LYS A O 1
ATOM 2212 N N . LEU A 1 277 ? 21.182 -6.764 -17.079 1.00 81.56 277 LEU A N 1
ATOM 2213 C CA . LEU A 1 277 ? 20.170 -6.349 -16.094 1.00 81.56 277 LEU A CA 1
ATOM 2214 C C . LEU A 1 277 ? 20.738 -5.581 -14.894 1.00 81.56 277 LEU A C 1
ATOM 2216 O O . LEU A 1 277 ? 20.040 -4.754 -14.329 1.00 81.56 277 LEU A O 1
ATOM 2220 N N . HIS A 1 278 ? 21.997 -5.825 -14.525 1.00 79.06 278 HIS A N 1
ATOM 2221 C CA . HIS A 1 278 ? 22.657 -5.121 -13.421 1.00 79.06 278 HIS A CA 1
ATOM 2222 C C . HIS A 1 278 ? 23.128 -3.708 -13.790 1.00 79.06 278 HIS A C 1
ATOM 2224 O O . HIS A 1 278 ? 23.663 -3.003 -12.939 1.00 79.06 278 HIS A O 1
ATOM 2230 N N . TYR A 1 279 ? 23.013 -3.296 -15.058 1.00 83.19 279 TYR A N 1
ATOM 2231 C CA . TYR A 1 279 ? 23.367 -1.929 -15.420 1.00 83.19 279 TYR A CA 1
ATOM 2232 C C . TYR A 1 279 ? 22.374 -0.951 -14.793 1.00 83.19 279 TYR A C 1
ATOM 2234 O O . TYR A 1 279 ? 21.171 -1.214 -14.809 1.00 83.19 279 TYR A O 1
ATOM 2242 N N . PRO A 1 280 ? 22.863 0.182 -14.266 1.00 82.56 280 PRO A N 1
ATOM 2243 C CA . PRO A 1 280 ? 22.015 1.121 -13.559 1.00 82.56 280 PRO A CA 1
ATOM 2244 C C . PRO A 1 280 ? 20.987 1.745 -14.508 1.00 82.56 280 PRO A C 1
ATOM 2246 O O . PRO A 1 280 ? 21.320 2.225 -15.598 1.00 82.56 280 PRO A O 1
ATOM 2249 N N . MET A 1 281 ? 19.732 1.732 -14.067 1.00 85.38 281 MET A N 1
ATOM 2250 C CA . MET A 1 281 ? 18.579 2.288 -14.770 1.00 85.38 281 MET A CA 1
ATOM 2251 C C . MET A 1 281 ? 17.969 3.410 -13.930 1.00 85.38 281 MET A C 1
ATOM 2253 O O . MET A 1 281 ? 17.911 3.301 -12.706 1.00 85.38 281 MET A O 1
ATOM 2257 N N . VAL A 1 282 ? 17.480 4.457 -14.593 1.00 85.81 282 VAL A N 1
ATOM 2258 C CA . VAL A 1 282 ? 16.636 5.497 -13.994 1.00 85.81 282 VAL A CA 1
ATOM 2259 C C . VAL A 1 282 ? 15.187 5.210 -14.329 1.00 85.81 282 VAL A C 1
ATOM 2261 O O . VAL A 1 282 ? 14.847 4.979 -15.492 1.00 85.81 282 VAL A O 1
ATOM 2264 N N . GLU A 1 283 ? 14.344 5.267 -13.310 1.00 88.25 283 GLU A N 1
ATOM 2265 C CA . GLU A 1 283 ? 12.898 5.184 -13.442 1.00 88.25 283 GLU A CA 1
ATOM 2266 C C . GLU A 1 283 ? 12.275 6.554 -13.743 1.00 88.25 283 GLU A C 1
ATOM 2268 O O . GLU A 1 283 ? 12.614 7.564 -13.126 1.00 88.25 283 GLU A O 1
ATOM 2273 N N . TYR A 1 284 ? 11.303 6.568 -14.653 1.00 86.50 284 TYR A N 1
ATOM 2274 C CA . TYR A 1 284 ? 10.389 7.680 -14.875 1.00 86.50 284 TYR A CA 1
ATOM 2275 C C . TYR A 1 284 ? 8.948 7.178 -14.759 1.00 86.50 284 TYR A C 1
ATOM 2277 O O . TYR A 1 284 ? 8.539 6.282 -15.497 1.00 86.50 284 TYR A O 1
ATOM 2285 N N . CYS A 1 285 ? 8.186 7.788 -13.852 1.00 85.69 285 CYS A N 1
ATOM 2286 C CA . CYS A 1 285 ? 6.760 7.528 -13.626 1.00 85.69 285 CYS A CA 1
ATOM 2287 C C . CYS A 1 285 ? 5.864 8.729 -13.977 1.00 85.69 285 CYS A C 1
ATOM 2289 O O . CYS A 1 285 ? 4.650 8.643 -13.857 1.00 85.69 285 CYS A O 1
ATOM 2291 N N . ILE A 1 286 ? 6.457 9.851 -14.408 1.00 81.25 286 ILE A N 1
ATOM 2292 C CA . ILE A 1 286 ? 5.756 11.064 -14.852 1.00 81.25 286 ILE A CA 1
ATOM 2293 C C . ILE A 1 286 ? 6.374 11.610 -16.150 1.00 81.25 286 ILE A C 1
ATOM 2295 O O . ILE A 1 286 ? 7.588 11.475 -16.361 1.00 81.25 286 ILE A O 1
ATOM 2299 N N . PRO A 1 287 ? 5.592 12.260 -17.032 1.00 64.81 287 PRO A N 1
ATOM 2300 C CA . PRO A 1 287 ? 6.131 12.924 -18.214 1.00 64.81 287 PRO A CA 1
ATOM 2301 C C . PRO A 1 287 ? 7.091 14.060 -17.830 1.00 64.81 287 PRO A C 1
ATOM 2303 O O . PRO A 1 287 ? 6.827 14.849 -16.927 1.00 64.81 287 PRO A O 1
ATOM 2306 N N . VAL A 1 288 ? 8.200 14.184 -18.560 1.00 55.69 288 VAL A N 1
ATOM 2307 C CA . VAL A 1 288 ? 9.313 15.115 -18.273 1.00 55.69 288 VAL A CA 1
ATOM 2308 C C . VAL A 1 288 ? 8.964 16.612 -18.417 1.00 55.69 288 VAL A C 1
ATOM 2310 O O . VAL A 1 288 ? 9.828 17.457 -18.197 1.00 55.69 288 VAL A O 1
ATOM 2313 N N . SER A 1 289 ? 7.723 16.975 -18.764 1.00 46.41 289 SER A N 1
ATOM 2314 C CA . SER A 1 289 ? 7.295 18.374 -18.931 1.00 46.41 289 SER A CA 1
ATOM 2315 C C . SER A 1 289 ? 7.111 19.132 -17.608 1.00 46.41 289 SER A C 1
ATOM 2317 O O . SER A 1 289 ? 7.067 20.362 -17.609 1.00 46.41 289 SER A O 1
ATOM 2319 N N . THR A 1 290 ? 7.068 18.451 -16.460 1.00 36.66 290 THR A N 1
ATOM 2320 C CA . THR A 1 290 ? 6.896 19.087 -15.147 1.00 36.66 290 THR A CA 1
ATOM 2321 C C . THR A 1 290 ? 8.243 19.272 -14.433 1.00 36.66 290 THR A C 1
ATOM 2323 O O . THR A 1 290 ? 8.638 18.512 -13.551 1.00 36.66 290 THR A O 1
ATOM 2326 N N . LYS A 1 291 ? 8.955 20.365 -14.759 1.00 35.38 291 LYS A N 1
ATOM 2327 C CA . LYS A 1 291 ? 10.223 20.790 -14.111 1.00 35.38 291 LYS A CA 1
ATOM 2328 C C . LYS A 1 291 ? 10.176 20.878 -12.566 1.00 35.38 291 LYS A C 1
ATOM 2330 O O . LYS A 1 291 ? 11.221 20.992 -11.938 1.00 35.38 291 LYS A O 1
ATOM 2335 N N . LYS A 1 292 ? 8.993 20.823 -11.940 1.00 38.06 292 LYS A N 1
ATOM 2336 C CA . LYS A 1 292 ? 8.788 21.024 -10.495 1.00 38.06 292 LYS A CA 1
ATOM 2337 C C . LYS A 1 292 ? 9.052 19.788 -9.611 1.00 38.06 292 LYS A C 1
ATOM 2339 O O . LYS A 1 292 ? 9.230 19.973 -8.412 1.00 38.06 292 LYS A O 1
ATOM 2344 N N . TYR A 1 293 ? 9.113 18.561 -10.148 1.00 40.09 293 TYR A N 1
ATOM 2345 C CA . TYR A 1 293 ? 9.290 17.343 -9.324 1.00 40.09 293 TYR A CA 1
ATOM 2346 C C . TYR A 1 293 ? 10.760 16.907 -9.157 1.00 40.09 293 TYR A C 1
ATOM 2348 O O . TYR A 1 293 ? 11.152 16.415 -8.100 1.00 40.09 293 TYR A O 1
ATOM 2356 N N . PHE A 1 294 ? 11.610 17.162 -10.160 1.00 34.03 294 PHE A N 1
ATOM 2357 C CA . PHE A 1 294 ? 13.028 16.758 -10.162 1.00 34.03 294 PHE A CA 1
ATOM 2358 C C . PHE A 1 294 ? 13.893 17.450 -9.095 1.00 34.03 294 PHE A C 1
ATOM 2360 O O . PHE A 1 294 ? 14.985 16.975 -8.803 1.00 34.03 294 PHE A O 1
ATOM 2367 N N . ALA A 1 295 ? 13.416 18.547 -8.500 1.00 33.62 295 ALA A N 1
ATOM 2368 C CA . ALA A 1 295 ? 14.107 19.232 -7.408 1.00 33.62 295 ALA A CA 1
ATOM 2369 C C . ALA A 1 295 ? 13.893 18.567 -6.030 1.00 33.62 295 ALA A C 1
ATOM 2371 O O . ALA A 1 295 ? 14.622 18.886 -5.097 1.00 33.62 295 ALA A O 1
ATOM 2372 N N . LYS A 1 296 ? 12.899 17.673 -5.883 1.00 35.12 296 LYS A N 1
ATOM 2373 C CA . LYS A 1 296 ? 12.493 17.103 -4.581 1.00 35.12 296 LYS A CA 1
ATOM 2374 C C . LYS A 1 296 ? 12.810 15.617 -4.393 1.00 35.12 296 LYS A C 1
ATOM 2376 O O . LYS A 1 296 ? 12.798 15.156 -3.257 1.00 35.12 296 LYS A O 1
ATOM 2381 N N . HIS A 1 297 ? 13.114 14.882 -5.462 1.00 39.31 297 HIS A N 1
ATOM 2382 C CA . HIS A 1 297 ? 13.416 13.451 -5.387 1.00 39.31 297 HIS A CA 1
ATOM 2383 C C . HIS A 1 297 ? 14.805 13.176 -5.979 1.00 39.31 297 HIS A C 1
ATOM 2385 O O . HIS A 1 297 ? 15.003 13.405 -7.177 1.00 39.31 297 HIS A O 1
ATOM 2391 N N . PRO A 1 298 ? 15.780 12.712 -5.169 1.00 37.81 298 PRO A N 1
ATOM 2392 C CA . PRO A 1 298 ? 17.063 12.228 -5.668 1.00 37.81 298 PRO A CA 1
ATOM 2393 C C . PRO A 1 298 ? 16.847 11.178 -6.763 1.00 37.81 298 PRO A C 1
ATOM 2395 O O . PRO A 1 298 ? 15.838 10.477 -6.764 1.00 37.81 298 PRO A O 1
ATOM 2398 N N . ARG A 1 299 ? 17.780 11.071 -7.714 1.00 45.12 299 ARG A N 1
ATOM 2399 C CA . ARG A 1 299 ? 17.736 10.072 -8.794 1.00 45.12 299 ARG A CA 1
ATOM 2400 C C . ARG A 1 299 ? 17.742 8.669 -8.177 1.00 45.12 299 ARG A C 1
ATOM 2402 O O . ARG A 1 299 ? 18.807 8.159 -7.844 1.00 45.12 299 ARG A O 1
ATOM 2409 N N . LEU A 1 300 ? 16.568 8.071 -7.999 1.00 46.41 300 LEU A N 1
ATOM 2410 C CA . LEU A 1 300 ? 16.444 6.732 -7.438 1.00 46.41 300 LEU A CA 1
ATOM 2411 C C . LEU A 1 300 ? 16.890 5.722 -8.500 1.00 46.41 300 LEU A C 1
ATOM 2413 O O . LEU A 1 300 ? 16.307 5.629 -9.583 1.00 46.41 300 LEU A O 1
ATOM 2417 N N . GLY A 1 301 ? 17.975 5.007 -8.202 1.00 49.78 301 GLY A N 1
ATOM 2418 C CA . GLY A 1 301 ? 18.311 3.779 -8.911 1.00 49.78 301 GLY A CA 1
ATOM 2419 C C . GLY A 1 301 ? 17.281 2.696 -8.591 1.00 49.78 301 GLY A C 1
ATOM 2420 O O . GLY A 1 301 ? 16.593 2.759 -7.575 1.00 49.78 301 GLY A O 1
ATOM 2421 N N . TYR A 1 302 ? 17.174 1.696 -9.463 1.00 49.94 302 TYR A N 1
ATOM 2422 C CA . TYR A 1 302 ? 16.438 0.470 -9.154 1.00 49.94 302 TYR A CA 1
ATOM 2423 C C . TYR A 1 302 ? 16.917 -0.108 -7.804 1.00 49.94 302 TYR A C 1
ATOM 2425 O O . TYR A 1 302 ? 18.122 -0.281 -7.617 1.00 49.94 302 TYR A O 1
ATOM 2433 N N . LEU A 1 303 ? 15.986 -0.387 -6.882 1.00 53.44 303 LEU A N 1
ATOM 2434 C CA . LEU A 1 303 ? 16.257 -0.956 -5.556 1.00 53.44 303 LEU A CA 1
ATOM 2435 C C . LEU A 1 303 ? 16.159 -2.489 -5.617 1.00 53.44 303 LEU A C 1
ATOM 2437 O O . LEU A 1 303 ? 15.048 -3.028 -5.610 1.00 53.44 303 LEU A O 1
ATOM 2441 N N . PRO A 1 304 ? 17.285 -3.223 -5.698 1.00 49.38 304 PRO A N 1
ATOM 2442 C CA . PRO A 1 304 ? 17.276 -4.655 -5.468 1.00 49.38 304 PRO A CA 1
ATOM 2443 C C . PRO A 1 304 ? 16.909 -4.909 -4.011 1.00 49.38 304 PRO A C 1
ATOM 2445 O O . PRO A 1 304 ? 17.670 -4.619 -3.094 1.00 49.38 304 PRO A O 1
ATOM 2448 N N . VAL A 1 305 ? 15.724 -5.462 -3.820 1.00 51.78 305 VAL A N 1
ATOM 2449 C CA . VAL A 1 305 ? 15.269 -5.930 -2.524 1.00 51.78 305 VAL A CA 1
ATOM 2450 C C . VAL A 1 305 ? 15.922 -7.279 -2.218 1.00 51.78 305 VAL A C 1
ATOM 2452 O O . VAL A 1 305 ? 15.793 -8.220 -3.006 1.00 51.78 305 VAL A O 1
ATOM 2455 N N . GLN A 1 306 ? 16.630 -7.378 -1.092 1.00 46.84 306 GLN A N 1
ATOM 2456 C CA . GLN A 1 306 ? 17.213 -8.641 -0.637 1.00 46.84 306 GLN A CA 1
ATOM 2457 C C . GLN A 1 306 ? 16.119 -9.491 0.012 1.00 46.84 306 GLN A C 1
ATOM 2459 O O . GLN A 1 306 ? 15.512 -9.084 0.997 1.00 46.84 306 GLN A O 1
ATOM 2464 N N . THR A 1 307 ? 15.847 -10.664 -0.563 1.00 44.09 307 THR A N 1
ATOM 2465 C CA . THR A 1 307 ? 14.907 -11.620 0.035 1.00 44.09 307 THR A CA 1
ATOM 2466 C C . THR A 1 307 ? 15.608 -12.322 1.188 1.00 44.09 307 THR A C 1
ATOM 2468 O O . THR A 1 307 ? 16.656 -12.934 0.986 1.00 44.09 307 THR A O 1
ATOM 2471 N N . VAL A 1 308 ? 15.045 -12.215 2.386 1.00 41.59 308 VAL A N 1
ATOM 2472 C CA . VAL A 1 308 ? 15.488 -12.992 3.541 1.00 41.59 308 VAL A CA 1
ATOM 2473 C C . VAL A 1 308 ? 14.824 -14.362 3.432 1.00 41.59 308 VAL A C 1
ATOM 2475 O O . VAL A 1 308 ? 13.610 -14.446 3.262 1.00 41.59 308 VAL A O 1
ATOM 2478 N N . LEU A 1 309 ? 15.613 -15.436 3.484 1.00 35.91 309 LEU A N 1
ATOM 2479 C CA . LEU A 1 309 ? 15.078 -16.784 3.665 1.00 35.91 309 LEU A CA 1
ATOM 2480 C C . LEU A 1 309 ? 14.587 -16.882 5.114 1.00 35.91 309 LEU A C 1
ATOM 2482 O O . LEU A 1 309 ? 15.363 -17.204 6.010 1.00 35.91 309 LEU A O 1
ATOM 2486 N N . GLU A 1 310 ? 13.327 -16.530 5.359 1.00 39.31 310 GLU A N 1
ATOM 2487 C CA . GLU A 1 310 ? 12.659 -16.938 6.593 1.00 39.31 310 GLU A CA 1
ATOM 2488 C C . GLU A 1 310 ? 12.518 -18.462 6.537 1.00 39.31 310 GLU A C 1
ATOM 2490 O O . GLU A 1 310 ? 11.955 -18.999 5.584 1.00 39.31 310 GLU A O 1
ATOM 2495 N N . GLY A 1 311 ? 13.103 -19.165 7.511 1.00 37.03 311 GLY A N 1
ATOM 2496 C CA . GLY A 1 311 ? 12.825 -20.587 7.699 1.00 37.03 311 GLY A CA 1
ATOM 2497 C C . GLY A 1 311 ? 11.326 -20.783 7.911 1.00 37.03 311 GLY A C 1
ATOM 2498 O O . GLY A 1 311 ? 10.680 -19.921 8.507 1.00 37.03 311 GLY A O 1
ATOM 2499 N N . ASP A 1 312 ? 10.780 -21.879 7.384 1.00 35.09 312 ASP A N 1
ATOM 2500 C CA . ASP A 1 312 ? 9.346 -22.169 7.414 1.00 35.09 312 ASP A CA 1
ATOM 2501 C C . ASP A 1 312 ? 8.746 -21.909 8.806 1.00 35.09 312 ASP A C 1
ATOM 2503 O O . ASP A 1 312 ? 9.250 -22.404 9.819 1.00 35.09 312 ASP A O 1
ATOM 2507 N N . ASN A 1 313 ? 7.657 -21.130 8.858 1.00 41.28 313 ASN A N 1
ATOM 2508 C CA . ASN A 1 313 ? 6.859 -20.957 10.071 1.00 41.28 313 ASN A CA 1
ATOM 2509 C C . ASN A 1 313 ? 6.321 -22.330 10.482 1.00 41.28 313 ASN A C 1
ATOM 2511 O O . ASN A 1 313 ? 5.335 -22.815 9.921 1.00 41.28 313 ASN A O 1
ATOM 2515 N N . LEU A 1 314 ? 6.975 -22.945 11.467 1.00 37.78 314 LEU A N 1
ATOM 2516 C CA . LEU A 1 314 ? 6.658 -24.279 11.970 1.00 37.78 314 LEU A CA 1
ATOM 2517 C C . LEU A 1 314 ? 5.174 -24.392 12.365 1.00 37.78 314 LEU A C 1
ATOM 2519 O O . LEU A 1 314 ? 4.552 -25.413 12.106 1.00 37.78 314 LEU A O 1
ATOM 2523 N N . GLU A 1 315 ? 4.575 -23.313 12.880 1.00 38.50 315 GLU A N 1
ATOM 2524 C CA . GLU A 1 315 ? 3.142 -23.242 13.204 1.00 38.50 315 GLU A CA 1
ATOM 2525 C C . GLU A 1 315 ? 2.226 -23.363 11.980 1.00 38.50 315 GLU A C 1
ATOM 2527 O O . GLU A 1 315 ? 1.188 -24.008 12.061 1.00 38.50 315 GLU A O 1
ATOM 2532 N N . THR A 1 316 ? 2.594 -22.792 10.828 1.00 41.25 316 THR A N 1
ATOM 2533 C CA . THR A 1 316 ? 1.757 -22.849 9.616 1.00 41.25 316 THR A CA 1
ATOM 2534 C C . THR A 1 316 ? 1.827 -24.224 8.953 1.00 41.25 316 THR A C 1
ATOM 2536 O O . THR A 1 316 ? 0.795 -24.744 8.536 1.00 41.25 316 THR A O 1
ATOM 2539 N N . SER A 1 317 ? 3.006 -24.857 8.922 1.00 39.47 317 SER A N 1
ATOM 2540 C CA . SER A 1 317 ? 3.139 -26.243 8.446 1.00 39.47 317 SER A CA 1
ATOM 2541 C C . SER A 1 317 ? 2.403 -27.232 9.351 1.00 39.47 317 SER A C 1
ATOM 2543 O O . SER A 1 317 ? 1.696 -28.096 8.842 1.00 39.47 317 SER A O 1
ATOM 2545 N N . LEU A 1 318 ? 2.490 -27.065 10.677 1.00 41.81 318 LEU A N 1
ATOM 2546 C CA . LEU A 1 318 ? 1.765 -27.905 11.637 1.00 41.81 318 LEU A CA 1
ATOM 2547 C C . LEU A 1 318 ? 0.244 -27.731 11.525 1.00 41.81 318 LEU A C 1
ATOM 2549 O O . LEU A 1 318 ? -0.489 -28.709 11.643 1.00 41.81 318 LEU A O 1
ATOM 2553 N N . GLN A 1 319 ? -0.237 -26.515 11.251 1.00 45.03 319 GLN A N 1
ATOM 2554 C CA . GLN A 1 319 ? -1.664 -26.251 11.057 1.00 45.03 319 GLN A CA 1
ATOM 2555 C C . GLN A 1 319 ? -2.199 -26.898 9.769 1.00 45.03 319 GLN A C 1
ATOM 2557 O O . GLN A 1 319 ? -3.271 -27.499 9.783 1.00 45.03 319 GLN A O 1
ATOM 2562 N N . ILE A 1 320 ? -1.432 -26.831 8.673 1.00 54.75 320 ILE A N 1
ATOM 2563 C CA . ILE A 1 320 ? -1.782 -27.461 7.390 1.00 54.75 320 ILE A CA 1
ATOM 2564 C C . ILE A 1 320 ? -1.766 -28.989 7.515 1.00 54.75 320 ILE A C 1
ATOM 2566 O O . ILE A 1 320 ? -2.669 -29.659 7.016 1.00 54.75 320 ILE A O 1
ATOM 2570 N N . GLU A 1 321 ? -0.772 -29.549 8.205 1.00 50.50 321 GLU A N 1
ATOM 2571 C CA . GLU A 1 321 ? -0.670 -30.992 8.438 1.00 50.50 321 GLU A CA 1
ATOM 2572 C C . GLU A 1 321 ? -1.805 -31.490 9.354 1.00 50.50 321 GLU A C 1
ATOM 2574 O O . GLU A 1 321 ? -2.417 -32.523 9.083 1.00 50.50 321 GLU A O 1
ATOM 2579 N N . TYR A 1 322 ? -2.183 -30.703 10.368 1.00 48.97 322 TYR A N 1
ATOM 2580 C CA . TYR A 1 322 ? -3.341 -30.970 11.225 1.00 48.97 322 TYR A CA 1
ATOM 2581 C C . TYR A 1 322 ? -4.671 -30.943 10.453 1.00 48.97 322 TYR A C 1
ATOM 2583 O O . TYR A 1 322 ? -5.511 -31.826 10.637 1.00 48.97 322 TYR A O 1
ATOM 2591 N N . GLU A 1 323 ? -4.873 -29.971 9.561 1.00 52.12 323 GLU A N 1
ATOM 2592 C CA . GLU A 1 323 ? -6.081 -29.883 8.730 1.00 52.12 323 GLU A CA 1
ATOM 2593 C C . GLU A 1 323 ? -6.163 -31.022 7.702 1.00 52.12 323 GLU A C 1
ATOM 2595 O O . GLU A 1 323 ? -7.230 -31.615 7.532 1.00 52.12 323 GLU A O 1
ATOM 2600 N N . GLN A 1 324 ? -5.035 -31.417 7.102 1.00 58.81 324 GLN A N 1
ATOM 2601 C CA . GLN A 1 324 ? -4.964 -32.574 6.201 1.00 58.81 324 GLN A CA 1
ATOM 2602 C C . GLN A 1 324 ? -5.272 -33.895 6.920 1.00 58.81 324 GLN A C 1
ATOM 2604 O O . GLN A 1 324 ? -6.003 -34.738 6.389 1.00 58.81 324 GLN A O 1
ATOM 2609 N N . LEU A 1 325 ? -4.768 -34.070 8.146 1.00 50.03 325 LEU A N 1
ATOM 2610 C CA . LEU A 1 325 ? -5.078 -35.232 8.985 1.00 50.03 325 LEU A CA 1
ATOM 2611 C C . LEU A 1 325 ? -6.552 -35.241 9.420 1.00 50.03 325 LEU A C 1
ATOM 2613 O O . LEU A 1 325 ? -7.194 -36.294 9.423 1.00 50.03 325 LEU A O 1
ATOM 2617 N N . LYS A 1 326 ? -7.128 -34.071 9.717 1.00 52.41 326 LYS A N 1
ATOM 2618 C CA . LYS A 1 326 ? -8.551 -33.916 10.051 1.00 52.41 326 LYS A CA 1
ATOM 2619 C C . LYS A 1 326 ? -9.462 -34.275 8.872 1.00 52.41 326 LYS A C 1
ATOM 2621 O O . LYS A 1 326 ? -10.464 -34.964 9.065 1.00 52.41 326 LYS A O 1
ATOM 2626 N N . GLU A 1 327 ? -9.108 -33.874 7.652 1.00 53.34 327 GLU A N 1
ATOM 2627 C CA . GLU A 1 327 ? -9.845 -34.247 6.437 1.00 53.34 327 GLU A CA 1
ATOM 2628 C C . GLU A 1 327 ? -9.722 -35.741 6.105 1.00 53.34 327 GLU A C 1
ATOM 2630 O O . GLU A 1 327 ? -10.702 -36.362 5.681 1.00 53.34 327 GLU A O 1
ATOM 2635 N N . GLN A 1 328 ? -8.557 -36.354 6.341 1.00 53.81 328 GLN A N 1
ATOM 2636 C CA . GLN A 1 328 ? -8.387 -37.804 6.194 1.00 53.81 328 GLN A CA 1
ATOM 2637 C C . GLN A 1 328 ? -9.217 -38.596 7.210 1.00 53.81 328 GLN A C 1
ATOM 2639 O O . GLN A 1 328 ? -9.800 -39.619 6.843 1.00 53.81 328 GLN A O 1
ATOM 2644 N N . HIS A 1 329 ? -9.336 -38.114 8.452 1.00 52.22 329 HIS A N 1
ATOM 2645 C CA . HIS A 1 329 ? -10.220 -38.718 9.451 1.00 52.22 329 HIS A CA 1
ATOM 2646 C C . HIS A 1 329 ? -11.701 -38.582 9.084 1.00 52.22 329 HIS A C 1
ATOM 2648 O O . HIS A 1 329 ? -12.450 -39.549 9.212 1.00 52.22 329 HIS A O 1
ATOM 2654 N N . LEU A 1 330 ? -12.119 -37.430 8.549 1.00 49.06 330 LEU A N 1
ATOM 2655 C CA . LEU A 1 330 ? -13.502 -37.223 8.117 1.00 49.06 330 LEU A CA 1
ATOM 2656 C C . LEU A 1 330 ? -13.872 -38.114 6.917 1.00 49.06 330 LEU A C 1
ATOM 2658 O O . LEU A 1 330 ? -14.988 -38.624 6.841 1.00 49.06 330 LEU A O 1
ATOM 2662 N N . ARG A 1 331 ? -12.917 -38.379 6.012 1.00 50.78 331 ARG A N 1
ATOM 2663 C CA . ARG A 1 331 ? -13.090 -39.315 4.884 1.00 50.78 331 ARG A CA 1
ATOM 2664 C C . ARG A 1 331 ? -13.114 -40.792 5.290 1.00 50.78 331 ARG A C 1
ATOM 2666 O O . ARG A 1 331 ? -13.630 -41.602 4.525 1.00 50.78 331 ARG A O 1
ATOM 2673 N N . ARG A 1 332 ? -12.577 -41.155 6.461 1.00 50.81 332 ARG A N 1
ATOM 2674 C CA . ARG A 1 332 ? -12.578 -42.536 6.984 1.00 50.81 332 ARG A CA 1
ATOM 2675 C C . ARG A 1 332 ? -13.837 -42.905 7.781 1.00 50.81 332 ARG A C 1
ATOM 2677 O O . ARG A 1 332 ? -13.949 -44.047 8.206 1.00 50.81 332 ARG A O 1
ATOM 2684 N N . GLY A 1 333 ? -14.802 -41.991 7.918 1.00 46.19 333 GLY A N 1
ATOM 2685 C CA . GLY A 1 333 ? -16.153 -42.321 8.385 1.00 46.19 333 GLY A CA 1
ATOM 2686 C C . GLY A 1 333 ? -16.243 -42.781 9.843 1.00 46.19 333 GLY A C 1
ATOM 2687 O O . GLY A 1 333 ? -16.943 -43.748 10.126 1.00 46.19 333 GLY A O 1
ATOM 2688 N N . ILE A 1 334 ? -15.567 -42.099 10.773 1.00 47.50 334 ILE A N 1
ATOM 2689 C CA . ILE A 1 334 ? -15.731 -42.340 12.215 1.00 47.50 334 ILE A CA 1
ATOM 2690 C C . ILE A 1 334 ? -16.636 -41.241 12.791 1.00 47.50 334 ILE A C 1
ATOM 2692 O O . ILE A 1 334 ? -16.218 -40.095 12.941 1.00 47.50 334 ILE A O 1
ATOM 2696 N N . ASN A 1 335 ? -17.893 -41.584 13.088 1.00 37.66 335 ASN A N 1
ATOM 2697 C CA . ASN A 1 335 ? -18.840 -40.703 13.780 1.00 37.66 335 ASN A CA 1
ATOM 2698 C C . ASN A 1 335 ? -18.562 -40.702 15.295 1.00 37.66 335 ASN A C 1
ATOM 2700 O O . ASN A 1 335 ? -18.588 -41.776 15.896 1.00 37.66 335 ASN A O 1
ATOM 2704 N N . PRO A 1 336 ? -18.404 -39.542 15.957 1.00 39.75 336 PRO A N 1
ATOM 2705 C CA . PRO A 1 336 ? -18.382 -39.473 17.410 1.00 39.75 336 PRO A CA 1
ATOM 2706 C C . PRO A 1 336 ? -19.746 -39.001 17.923 1.00 39.75 336 PRO A C 1
ATOM 2708 O O . PRO A 1 336 ? -19.996 -37.804 17.893 1.00 39.75 336 PRO A O 1
ATOM 2711 N N . LEU A 1 337 ? -20.625 -39.916 18.360 1.00 38.22 337 LEU A N 1
ATOM 2712 C CA . LEU A 1 337 ? -21.688 -39.679 19.365 1.00 38.22 337 LEU A CA 1
ATOM 2713 C C . LEU A 1 337 ? -22.587 -40.920 19.543 1.00 38.22 337 LEU A C 1
ATOM 2715 O O . LEU A 1 337 ? -23.523 -41.119 18.773 1.00 38.22 337 LEU A O 1
ATOM 2719 N N . ALA A 1 338 ? -22.339 -41.708 20.596 1.00 31.39 338 ALA A N 1
ATOM 2720 C CA . ALA A 1 338 ? -23.367 -42.412 21.378 1.00 31.39 338 ALA A CA 1
ATOM 2721 C C . ALA A 1 338 ? -22.753 -42.957 22.687 1.00 31.39 338 ALA A C 1
ATOM 2723 O O . ALA A 1 338 ? -21.772 -43.695 22.655 1.00 31.39 338 ALA A O 1
ATOM 2724 N N . SER A 1 339 ? -23.324 -42.579 23.832 1.00 33.41 339 SER A N 1
ATOM 2725 C CA . SER A 1 339 ? -23.016 -43.128 25.169 1.00 33.41 339 SER A CA 1
ATOM 2726 C C . SER A 1 339 ? -23.834 -44.424 25.431 1.00 33.41 339 SER A C 1
ATOM 2728 O O . SER A 1 339 ? -24.736 -44.716 24.647 1.00 33.41 339 SER A O 1
ATOM 2730 N N . PRO A 1 340 ? -23.540 -45.215 26.490 1.00 55.62 340 PRO A N 1
ATOM 2731 C CA . PRO A 1 340 ? -23.489 -46.691 26.465 1.00 55.62 340 PRO A CA 1
ATOM 2732 C C . PRO A 1 340 ? -24.817 -47.373 26.889 1.00 55.62 340 PRO A C 1
ATOM 2734 O O . PRO A 1 340 ? -25.734 -46.668 27.317 1.00 55.62 340 PRO A O 1
ATOM 2737 N N . PRO A 1 341 ? -24.953 -48.720 26.795 1.00 45.50 341 PRO A N 1
ATOM 2738 C CA . PRO A 1 341 ? -24.518 -49.588 27.909 1.00 45.50 341 PRO A CA 1
ATOM 2739 C C . PRO A 1 341 ? -23.978 -50.997 27.533 1.00 45.50 341 PRO A C 1
ATOM 2741 O O . PRO A 1 341 ? -24.173 -51.503 26.434 1.00 45.50 341 PRO A O 1
ATOM 2744 N N . ASP A 1 342 ? -23.347 -51.607 28.543 1.00 29.22 342 ASP A N 1
ATOM 2745 C CA . ASP A 1 342 ? -23.147 -53.040 28.833 1.00 29.22 342 ASP A CA 1
ATOM 2746 C C . ASP A 1 342 ? -22.146 -53.920 28.046 1.00 29.22 342 ASP A C 1
ATOM 2748 O O . ASP A 1 342 ? -22.363 -54.383 26.932 1.00 29.22 342 ASP A O 1
ATOM 2752 N N . CYS A 1 343 ? -21.059 -54.230 28.770 1.00 39.91 343 CYS A N 1
ATOM 2753 C CA . CYS A 1 343 ? -20.350 -55.509 28.906 1.00 39.91 343 CYS A CA 1
ATOM 2754 C C . CYS A 1 343 ? -20.347 -56.506 27.732 1.00 39.91 343 CYS A C 1
ATOM 2756 O O . CYS A 1 343 ? -21.199 -57.385 27.708 1.00 39.91 343 CYS A O 1
ATOM 2758 N N . VAL A 1 344 ? -19.258 -56.538 26.946 1.00 32.84 344 VAL A N 1
ATOM 2759 C CA . VAL A 1 344 ? -18.567 -57.784 26.532 1.00 32.84 344 VAL A CA 1
ATOM 2760 C C . VAL A 1 344 ? -17.086 -57.472 26.252 1.00 32.84 344 VAL A C 1
ATOM 2762 O O . VAL A 1 344 ? -16.766 -56.686 25.364 1.00 32.84 344 VAL A O 1
ATOM 2765 N N . VAL A 1 345 ? -16.162 -58.104 26.983 1.00 42.62 345 VAL A N 1
ATOM 2766 C CA . VAL A 1 345 ? -14.719 -58.069 26.680 1.00 42.62 345 VAL A CA 1
ATOM 2767 C C . VAL A 1 345 ? -14.483 -58.796 25.350 1.00 42.62 345 VAL A C 1
ATOM 2769 O O . VAL A 1 345 ? -14.690 -60.004 25.273 1.00 42.62 345 VAL A O 1
ATOM 2772 N N . SER A 1 346 ? -14.059 -58.068 24.311 1.00 36.81 346 SER A N 1
ATOM 2773 C CA . SER A 1 346 ? -13.665 -58.620 23.003 1.00 36.81 346 SER A CA 1
ATOM 2774 C C . SER A 1 346 ? -12.239 -58.185 22.619 1.00 36.81 346 SER A C 1
ATOM 2776 O O . SER A 1 346 ? -11.791 -57.127 23.063 1.00 36.81 346 SER A O 1
ATOM 2778 N N . PRO A 1 347 ? -11.501 -58.950 21.786 1.00 42.72 347 PRO A N 1
ATOM 2779 C CA . PRO A 1 347 ? -10.041 -58.837 21.633 1.00 42.72 347 PRO A CA 1
ATOM 2780 C C . PRO A 1 347 ? -9.547 -57.643 20.788 1.00 42.72 347 PRO A C 1
ATOM 2782 O O . PRO A 1 347 ? -8.422 -57.671 20.296 1.00 42.72 347 PRO A O 1
ATOM 2785 N N . GLN A 1 348 ? -10.363 -56.607 20.575 1.00 44.44 348 GLN A N 1
ATOM 2786 C CA . GLN A 1 348 ? -10.064 -55.512 19.640 1.00 44.44 348 GLN A CA 1
ATOM 2787 C C . GLN A 1 348 ? -9.270 -54.348 20.262 1.00 44.44 348 GLN A C 1
ATOM 2789 O O . GLN A 1 348 ? -8.566 -53.650 19.538 1.00 44.44 348 GLN A O 1
ATOM 2794 N N . HIS A 1 349 ? -9.259 -54.203 21.592 1.00 42.34 349 HIS A N 1
ATOM 2795 C CA . HIS A 1 349 ? -8.500 -53.135 22.265 1.00 42.34 349 HIS A CA 1
ATOM 2796 C C . HIS A 1 349 ? -6.971 -53.284 22.177 1.00 42.34 349 HIS A C 1
ATOM 2798 O O . HIS A 1 349 ? -6.251 -52.298 22.275 1.00 42.34 349 HIS A O 1
ATOM 2804 N N . ALA A 1 350 ? -6.449 -54.490 21.925 1.00 42.06 350 ALA A N 1
ATOM 2805 C CA . ALA A 1 350 ? -5.004 -54.700 21.810 1.00 42.06 350 ALA A CA 1
ATOM 2806 C C . ALA A 1 350 ? -4.399 -54.131 20.508 1.00 42.06 350 ALA A C 1
ATOM 2808 O O . ALA A 1 350 ? -3.188 -53.929 20.444 1.00 42.06 350 ALA A O 1
ATOM 2809 N N . SER A 1 351 ? -5.218 -53.886 19.475 1.00 48.31 351 SER A N 1
ATOM 2810 C CA . SER A 1 351 ? -4.764 -53.399 18.162 1.00 48.31 351 SER A CA 1
ATOM 2811 C C . SER A 1 351 ? -4.612 -51.877 18.123 1.00 48.31 351 SER A C 1
ATOM 2813 O O . SER A 1 351 ? -3.611 -51.382 17.612 1.00 48.31 351 SER A O 1
ATOM 2815 N N . GLU A 1 352 ? -5.567 -51.139 18.695 1.00 48.38 352 GLU A N 1
ATOM 2816 C CA . GLU A 1 352 ? -5.532 -49.668 18.756 1.00 48.38 352 GLU A CA 1
ATOM 2817 C C . GLU A 1 352 ? -4.438 -49.171 19.713 1.00 48.38 352 GLU A C 1
ATOM 2819 O O . GLU A 1 352 ? -3.693 -48.249 19.381 1.00 48.38 352 GLU A O 1
ATOM 2824 N N . ASP A 1 353 ? -4.250 -49.847 20.852 1.00 45.47 353 ASP A N 1
ATOM 2825 C CA . ASP A 1 353 ? -3.144 -49.552 21.770 1.00 45.47 353 ASP A CA 1
ATOM 2826 C C . ASP A 1 353 ? -1.777 -49.855 21.130 1.00 45.47 353 ASP A C 1
ATOM 2828 O O . ASP A 1 353 ? -0.811 -49.119 21.339 1.00 45.47 353 ASP A O 1
ATOM 2832 N N . ALA A 1 354 ? -1.672 -50.905 20.306 1.00 49.28 354 ALA A N 1
ATOM 2833 C CA . ALA A 1 354 ? -0.433 -51.235 19.603 1.00 49.28 354 ALA A CA 1
ATOM 2834 C C . ALA A 1 354 ? -0.074 -50.201 18.520 1.00 49.28 354 ALA A C 1
ATOM 2836 O O . ALA A 1 354 ? 1.107 -49.867 18.372 1.00 49.28 354 ALA A O 1
ATOM 2837 N N . GLU A 1 355 ? -1.067 -49.663 17.805 1.00 57.38 355 GLU A N 1
ATOM 2838 C CA . GLU A 1 355 ? -0.870 -48.595 16.816 1.00 57.38 355 GLU A CA 1
ATOM 2839 C C . GLU A 1 355 ? -0.499 -47.262 17.477 1.00 57.38 355 GLU A C 1
ATOM 2841 O O . GLU A 1 355 ? 0.489 -46.643 17.074 1.00 57.38 355 GLU A O 1
ATOM 2846 N N . LEU A 1 356 ? -1.178 -46.875 18.562 1.00 53.00 356 LEU A N 1
ATOM 2847 C CA . LEU A 1 356 ? -0.840 -45.675 19.339 1.00 53.00 356 LEU A CA 1
ATOM 2848 C C . LEU A 1 356 ? 0.568 -45.760 19.955 1.00 53.00 356 LEU A C 1
ATOM 2850 O O . LEU A 1 356 ? 1.314 -44.777 19.979 1.00 53.00 356 LEU A O 1
ATOM 2854 N N . ILE A 1 357 ? 0.985 -46.944 20.417 1.00 57.25 357 ILE A N 1
ATOM 2855 C CA . ILE A 1 357 ? 2.346 -47.173 20.925 1.00 57.25 357 ILE A CA 1
ATOM 2856 C C . ILE A 1 357 ? 3.383 -47.105 19.792 1.00 57.25 357 ILE A C 1
ATOM 2858 O O . ILE A 1 357 ? 4.493 -46.602 20.009 1.00 57.25 357 ILE A O 1
ATOM 2862 N N . ALA A 1 358 ? 3.059 -47.597 18.594 1.00 58.59 358 ALA A N 1
ATOM 2863 C CA . ALA A 1 358 ? 3.940 -47.516 17.430 1.00 58.59 358 ALA A CA 1
ATOM 2864 C C . ALA A 1 358 ? 4.116 -46.064 16.953 1.00 58.59 358 ALA A C 1
ATOM 2866 O O . ALA A 1 358 ? 5.249 -45.632 16.716 1.00 58.59 358 ALA A O 1
ATOM 2867 N N . GLU A 1 359 ? 3.033 -45.288 16.912 1.00 64.06 359 GLU A N 1
ATOM 2868 C CA . GLU A 1 359 ? 3.045 -43.864 16.570 1.00 64.06 359 GLU A CA 1
ATOM 2869 C C . GLU A 1 359 ? 3.842 -43.046 17.598 1.00 64.06 359 GLU A C 1
ATOM 2871 O O . GLU A 1 359 ? 4.752 -42.291 17.241 1.00 64.06 359 GLU A O 1
ATOM 2876 N N . ALA A 1 360 ? 3.619 -43.285 18.894 1.00 51.78 360 ALA A N 1
ATOM 2877 C CA . ALA A 1 360 ? 4.375 -42.637 19.962 1.00 51.78 360 ALA A CA 1
ATOM 2878 C C . ALA A 1 360 ? 5.882 -42.962 19.914 1.00 51.78 360 ALA A C 1
ATOM 2880 O O . ALA A 1 360 ? 6.711 -42.117 20.267 1.00 51.78 360 ALA A O 1
ATOM 2881 N N . LYS A 1 361 ? 6.273 -44.167 19.472 1.00 55.72 361 LYS A N 1
ATOM 2882 C CA . LYS A 1 361 ? 7.687 -44.533 19.267 1.00 55.72 361 LYS A CA 1
ATOM 2883 C C . LYS A 1 361 ? 8.300 -43.804 18.072 1.00 55.72 361 LYS A C 1
ATOM 2885 O O . LYS A 1 361 ? 9.416 -43.296 18.192 1.00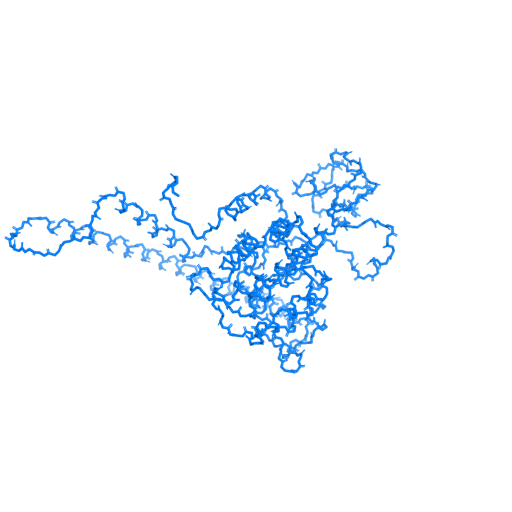 55.72 361 LYS A O 1
ATOM 2890 N N . LEU A 1 362 ? 7.573 -43.711 16.961 1.00 64.19 362 LEU A N 1
ATOM 2891 C CA . LEU A 1 362 ? 7.995 -42.974 15.766 1.00 64.19 362 LEU A CA 1
ATOM 2892 C C . LEU A 1 362 ? 8.194 -41.484 16.067 1.00 64.19 362 LEU A C 1
ATOM 2894 O O . LEU A 1 362 ? 9.231 -40.917 15.716 1.00 64.19 362 LEU A O 1
ATOM 2898 N N . LEU A 1 363 ? 7.269 -40.874 16.810 1.00 59.78 363 LEU A N 1
ATOM 2899 C CA . LEU A 1 363 ? 7.366 -39.475 17.235 1.00 59.78 363 LEU A CA 1
ATOM 2900 C C . LEU A 1 363 ? 8.575 -39.223 18.145 1.00 59.78 363 LEU A C 1
ATOM 2902 O O . LEU A 1 363 ? 9.302 -38.249 17.949 1.00 59.78 363 LEU A O 1
ATOM 2906 N N . ARG A 1 364 ? 8.862 -40.123 19.097 1.00 61.06 364 ARG A N 1
ATOM 2907 C CA . ARG A 1 364 ? 10.072 -40.025 19.937 1.00 61.06 364 ARG A CA 1
ATOM 2908 C C . ARG A 1 364 ? 11.356 -40.161 19.121 1.00 61.06 364 ARG A C 1
ATOM 2910 O O . ARG A 1 364 ? 12.313 -39.433 19.372 1.00 61.06 364 ARG A O 1
ATOM 2917 N N . GLN A 1 365 ? 11.380 -41.052 18.131 1.00 64.06 365 GLN A N 1
ATOM 2918 C CA . GLN A 1 365 ? 12.534 -41.210 17.248 1.00 64.06 365 GLN A CA 1
ATOM 2919 C C . GLN A 1 365 ? 12.748 -39.967 16.375 1.00 64.06 365 GLN A C 1
ATOM 2921 O O . GLN A 1 365 ? 13.885 -39.530 16.186 1.00 64.06 365 GLN A O 1
ATOM 2926 N N . HIS A 1 366 ? 11.669 -39.367 15.868 1.00 64.81 366 HIS A N 1
ATOM 2927 C CA . HIS A 1 366 ? 11.753 -38.159 15.055 1.00 64.81 366 HIS A CA 1
ATOM 2928 C C . HIS A 1 366 ? 12.203 -36.950 15.884 1.00 64.81 366 HIS A C 1
ATOM 2930 O O . HIS A 1 366 ? 13.098 -36.221 15.457 1.00 64.81 366 HIS A O 1
ATOM 2936 N N . LYS A 1 367 ? 11.689 -36.819 17.115 1.00 66.81 367 LYS A N 1
ATOM 2937 C CA . LYS A 1 367 ? 12.156 -35.837 18.100 1.00 66.81 367 LYS A CA 1
ATOM 2938 C C . LYS A 1 367 ? 13.659 -35.971 18.367 1.00 66.81 367 LYS A C 1
ATOM 2940 O O . LYS A 1 367 ? 14.375 -34.987 18.228 1.00 66.81 367 LYS A O 1
ATOM 2945 N N . GLY A 1 368 ? 14.158 -37.181 18.628 1.00 68.19 368 GLY A N 1
ATOM 2946 C CA . GLY A 1 368 ? 15.594 -37.401 18.847 1.00 68.19 368 GLY A CA 1
ATOM 2947 C C . GLY A 1 368 ? 16.463 -37.043 17.632 1.00 68.19 368 GLY A C 1
ATOM 2948 O O . GLY A 1 368 ? 17.557 -36.501 17.779 1.00 68.19 368 GLY A O 1
ATOM 2949 N N . ARG A 1 369 ? 15.972 -37.276 16.404 1.00 70.44 369 ARG A N 1
ATOM 2950 C CA . ARG A 1 369 ? 16.674 -36.854 15.175 1.00 70.44 369 ARG A CA 1
ATOM 2951 C C . ARG A 1 369 ? 16.697 -35.335 15.005 1.00 70.44 369 ARG A C 1
ATOM 2953 O O . ARG A 1 369 ? 17.688 -34.807 14.499 1.00 70.44 369 ARG A O 1
ATOM 2960 N N . LEU A 1 370 ? 15.625 -34.647 15.393 1.00 69.19 370 LEU A N 1
ATOM 2961 C CA . LEU A 1 370 ? 15.547 -33.187 15.355 1.00 69.19 370 LEU A CA 1
ATOM 2962 C C . LEU A 1 370 ? 16.454 -32.555 16.411 1.00 69.19 370 LEU A C 1
ATOM 2964 O O . LEU A 1 370 ? 17.207 -31.648 16.075 1.00 69.19 370 LEU A O 1
ATOM 2968 N N . GLU A 1 371 ? 16.469 -33.087 17.631 1.00 71.12 371 GLU A N 1
ATOM 2969 C CA . GLU A 1 371 ? 17.378 -32.651 18.699 1.00 71.12 371 GLU A CA 1
ATOM 2970 C C . GLU A 1 371 ? 18.848 -32.831 18.288 1.00 71.12 371 GLU A C 1
ATOM 2972 O O . GLU A 1 371 ? 19.645 -31.906 18.426 1.00 71.12 371 GLU A O 1
ATOM 2977 N N . ALA A 1 372 ? 19.199 -33.961 17.663 1.00 73.31 372 ALA A N 1
ATOM 2978 C CA . ALA A 1 372 ? 20.547 -34.175 17.133 1.00 73.31 372 ALA A CA 1
ATOM 2979 C C . ALA A 1 372 ? 20.918 -33.180 16.015 1.00 73.31 372 ALA A C 1
ATOM 2981 O O . ALA A 1 372 ? 22.043 -32.685 15.971 1.00 73.31 372 ALA A O 1
ATOM 2982 N N . ARG A 1 373 ? 19.982 -32.852 15.111 1.00 75.38 373 ARG A N 1
ATOM 2983 C CA . ARG A 1 373 ? 20.206 -31.832 14.068 1.00 75.38 373 ARG A CA 1
ATOM 2984 C C . ARG A 1 373 ? 20.336 -30.426 14.647 1.00 75.38 373 ARG A C 1
ATOM 2986 O O . ARG A 1 373 ? 21.162 -29.659 14.163 1.00 75.38 373 ARG A O 1
ATOM 2993 N N . MET A 1 374 ? 19.545 -30.105 15.667 1.00 71.38 374 MET A N 1
ATOM 2994 C CA . MET A 1 374 ? 19.609 -28.830 16.375 1.00 71.38 374 MET A CA 1
ATOM 2995 C C . MET A 1 374 ? 20.972 -28.657 17.050 1.00 71.38 374 MET A C 1
ATOM 2997 O O . MET A 1 374 ? 21.599 -27.618 16.872 1.00 71.38 374 MET A O 1
ATOM 3001 N N . GLN A 1 375 ? 21.494 -29.707 17.692 1.00 76.81 375 GLN A N 1
ATOM 3002 C CA . GLN A 1 375 ? 22.823 -29.678 18.308 1.00 76.81 375 GLN A CA 1
ATOM 3003 C C . GLN A 1 375 ? 23.944 -29.430 17.285 1.00 76.81 375 GLN A C 1
ATOM 3005 O O . GLN A 1 375 ? 24.829 -28.613 17.524 1.00 76.81 375 GLN A O 1
ATOM 3010 N N . ILE A 1 376 ? 23.883 -30.079 16.115 1.00 83.25 376 ILE A N 1
ATOM 3011 C CA . ILE A 1 376 ? 24.862 -29.861 15.033 1.00 83.25 376 ILE A CA 1
ATOM 3012 C C . ILE A 1 376 ? 24.820 -28.408 14.538 1.00 83.25 376 ILE A C 1
ATOM 3014 O O . ILE A 1 376 ? 25.863 -27.806 14.281 1.00 83.25 376 ILE A O 1
ATOM 3018 N N . LEU A 1 377 ? 23.622 -27.833 14.401 1.00 78.75 377 LEU A N 1
ATOM 3019 C CA . LEU A 1 377 ? 23.458 -26.443 13.976 1.00 78.75 377 LEU A CA 1
ATOM 3020 C C . LEU A 1 377 ? 23.981 -25.456 15.025 1.00 78.75 377 LEU A C 1
ATOM 3022 O O . LEU A 1 377 ? 24.630 -24.480 14.655 1.00 78.75 377 LEU A O 1
ATOM 3026 N N . GLU A 1 378 ? 23.756 -25.717 16.313 1.00 82.31 378 GLU A N 1
ATOM 3027 C CA . GLU A 1 378 ? 24.321 -24.913 17.401 1.00 82.31 378 GLU A CA 1
ATOM 3028 C C . GLU A 1 378 ? 25.853 -24.946 17.408 1.00 82.31 378 GLU A C 1
ATOM 3030 O O . GLU A 1 378 ? 26.493 -23.903 17.559 1.00 82.31 378 GLU A O 1
ATOM 3035 N N . ASP A 1 379 ? 26.454 -26.117 17.190 1.00 83.75 379 ASP A N 1
ATOM 3036 C CA . ASP A 1 379 ? 27.910 -26.266 17.149 1.00 83.75 379 ASP A CA 1
ATOM 3037 C C . ASP A 1 379 ? 28.522 -25.560 15.930 1.00 83.75 379 ASP A C 1
ATOM 3039 O O . ASP A 1 379 ? 29.544 -24.876 16.048 1.00 83.75 379 ASP A O 1
ATOM 3043 N N . HIS A 1 380 ? 27.866 -25.641 14.768 1.00 83.50 380 HIS A N 1
ATOM 3044 C CA . HIS A 1 380 ? 28.254 -24.867 13.587 1.00 83.50 380 HIS A CA 1
ATOM 3045 C C . HIS A 1 380 ? 28.130 -23.356 13.822 1.00 83.50 380 HIS A C 1
ATOM 3047 O O . HIS A 1 380 ? 29.006 -22.598 13.403 1.00 83.50 380 HIS A O 1
ATOM 3053 N N . ASN A 1 381 ? 27.083 -22.906 14.517 1.00 81.69 381 ASN A N 1
ATOM 3054 C CA . ASN A 1 381 ? 26.898 -21.490 14.818 1.00 81.69 381 ASN A CA 1
ATOM 3055 C C . ASN A 1 381 ? 28.003 -20.971 15.756 1.00 81.69 381 ASN A C 1
ATOM 3057 O O . ASN A 1 381 ? 28.632 -19.956 15.465 1.00 81.69 381 ASN A O 1
ATOM 3061 N N . LYS A 1 382 ? 28.358 -21.736 16.799 1.00 87.25 382 LYS A N 1
ATOM 3062 C CA . LYS A 1 382 ? 29.506 -21.425 17.673 1.00 87.25 382 LYS A CA 1
ATOM 3063 C C . LYS A 1 382 ? 30.827 -21.364 16.903 1.00 87.25 382 LYS A C 1
ATOM 3065 O O . LYS A 1 382 ? 31.659 -20.492 17.160 1.00 87.25 382 LYS A O 1
ATOM 3070 N N . GLN A 1 383 ? 31.042 -22.267 15.943 1.00 84.44 383 GLN A N 1
ATOM 3071 C CA . GLN A 1 383 ? 32.233 -22.218 15.091 1.00 84.44 383 GLN A CA 1
ATOM 3072 C C . GLN A 1 383 ? 32.274 -20.948 14.237 1.00 84.44 383 GLN A C 1
ATOM 3074 O O . GLN A 1 383 ? 33.320 -20.292 14.195 1.00 84.44 383 GLN A O 1
ATOM 3079 N N . LEU A 1 384 ? 31.157 -20.572 13.610 1.00 87.06 384 LEU A N 1
ATOM 3080 C CA . LEU A 1 384 ? 31.052 -19.348 12.815 1.00 87.06 384 LEU A CA 1
ATOM 3081 C C . LEU A 1 384 ? 31.290 -18.100 13.665 1.00 87.06 384 LEU A C 1
ATOM 3083 O O . LEU A 1 384 ? 32.064 -17.236 13.261 1.00 87.06 384 LEU A O 1
ATOM 3087 N N . GLU A 1 385 ? 30.717 -18.028 14.866 1.00 85.62 385 GLU A N 1
ATOM 3088 C CA . GLU A 1 385 ? 30.967 -16.935 15.811 1.00 85.62 385 GLU A CA 1
ATOM 3089 C C . GLU A 1 385 ? 32.451 -16.834 16.186 1.00 85.62 385 GLU A C 1
ATOM 3091 O O . GLU A 1 385 ? 33.018 -15.738 16.190 1.00 85.62 385 GLU A O 1
ATOM 3096 N N . SER A 1 386 ? 33.120 -17.970 16.412 1.00 85.75 386 SER A N 1
ATOM 3097 C CA . SER A 1 386 ? 34.560 -17.991 16.696 1.00 85.75 386 SER A CA 1
ATOM 3098 C C . SER A 1 386 ? 35.401 -17.484 15.515 1.00 85.75 386 SER A C 1
ATOM 3100 O O . SER A 1 386 ? 36.383 -16.766 15.714 1.00 85.75 386 SER A O 1
ATOM 3102 N N . GLN A 1 387 ? 35.012 -17.813 14.277 1.00 84.81 387 GLN A N 1
ATOM 3103 C CA . GLN A 1 387 ? 35.686 -17.335 13.068 1.00 84.81 387 GLN A CA 1
ATOM 3104 C C . GLN A 1 387 ? 35.469 -15.835 12.870 1.00 84.81 387 GLN A C 1
ATOM 3106 O O . GLN A 1 387 ? 36.411 -15.109 12.553 1.00 84.81 387 GLN A O 1
ATOM 3111 N N . LEU A 1 388 ? 34.251 -15.359 13.121 1.00 86.50 388 LEU A N 1
ATOM 3112 C CA . LEU A 1 388 ? 33.890 -13.947 13.049 1.00 86.50 388 LEU A CA 1
ATOM 3113 C C . LEU A 1 388 ? 34.659 -13.128 14.094 1.00 86.50 388 LEU A C 1
ATOM 3115 O O . LEU A 1 388 ? 35.129 -12.032 13.794 1.00 86.50 388 LEU A O 1
ATOM 3119 N N . HIS A 1 389 ? 34.862 -13.680 15.293 1.00 86.75 389 HIS A N 1
ATOM 3120 C CA . HIS A 1 389 ? 35.681 -13.059 16.331 1.00 86.75 389 HIS A CA 1
ATOM 3121 C C . HIS A 1 389 ? 37.162 -12.962 15.931 1.00 86.75 389 HIS A C 1
ATOM 3123 O O . HIS A 1 389 ? 37.758 -11.895 16.060 1.00 86.75 389 HIS A O 1
ATOM 3129 N N . ARG A 1 390 ? 37.749 -14.031 15.368 1.00 87.25 390 ARG A N 1
ATOM 3130 C CA . ARG A 1 390 ? 39.140 -14.007 14.868 1.00 87.25 390 ARG A CA 1
ATOM 3131 C C . ARG A 1 390 ? 39.333 -13.007 13.729 1.00 87.25 390 ARG A C 1
ATOM 3133 O O . ARG A 1 390 ? 40.330 -12.296 13.707 1.00 87.25 390 ARG A O 1
ATOM 3140 N N . LEU A 1 391 ? 38.378 -12.929 12.802 1.00 84.31 391 LEU A N 1
ATOM 3141 C CA . LEU A 1 391 ? 38.423 -11.962 11.702 1.00 84.31 391 LEU A CA 1
ATOM 3142 C C . LEU A 1 391 ? 38.340 -10.517 12.200 1.00 84.31 391 LEU A C 1
ATOM 3144 O O . LEU A 1 391 ? 39.026 -9.658 11.659 1.00 84.31 391 LEU A O 1
ATOM 3148 N N . ARG A 1 392 ? 37.547 -10.247 13.245 1.00 84.62 392 ARG A N 1
ATOM 3149 C CA . ARG A 1 392 ? 37.500 -8.920 13.878 1.00 84.62 392 ARG A CA 1
ATOM 3150 C C . ARG A 1 392 ? 38.828 -8.549 14.536 1.00 84.62 392 ARG A C 1
ATOM 3152 O O . ARG A 1 392 ? 39.299 -7.445 14.310 1.00 84.62 392 ARG A O 1
ATOM 3159 N N . GLN A 1 393 ? 39.471 -9.477 15.247 1.00 81.50 393 GLN A N 1
ATOM 3160 C CA . GLN A 1 393 ? 40.793 -9.233 15.842 1.00 81.50 393 GLN A CA 1
ATOM 3161 C C . GLN A 1 393 ? 41.881 -8.955 14.793 1.00 81.50 393 GLN A C 1
ATOM 3163 O O . GLN A 1 393 ? 42.759 -8.135 15.032 1.00 81.50 393 GLN A O 1
ATOM 3168 N N . LEU A 1 394 ? 41.812 -9.600 13.624 1.00 79.12 394 LEU A N 1
ATOM 3169 C CA . LEU A 1 394 ? 42.732 -9.344 12.507 1.00 79.12 394 LEU A CA 1
ATOM 3170 C C . LEU A 1 394 ? 42.469 -8.018 11.778 1.00 79.12 394 LEU A C 1
ATOM 3172 O O . LEU A 1 394 ? 43.343 -7.553 11.060 1.00 79.12 394 LEU A O 1
ATOM 3176 N N . LEU A 1 395 ? 41.274 -7.439 11.919 1.00 71.69 395 LEU A N 1
ATOM 3177 C CA . LEU A 1 395 ? 40.919 -6.127 11.362 1.00 71.69 395 LEU A CA 1
ATOM 3178 C C . LEU A 1 395 ? 41.235 -4.969 12.323 1.00 71.69 395 LEU A C 1
ATOM 3180 O O . LEU A 1 395 ? 41.201 -3.814 11.905 1.00 71.69 395 LEU A O 1
ATOM 3184 N N . GLU A 1 396 ? 41.495 -5.272 13.597 1.00 70.88 396 GLU A N 1
ATOM 3185 C CA . GLU A 1 396 ? 41.875 -4.308 14.640 1.00 70.88 396 GLU A CA 1
ATOM 3186 C C . GLU A 1 396 ? 43.404 -4.213 14.852 1.00 70.88 396 GLU A C 1
ATOM 3188 O O . GLU A 1 396 ? 43.852 -3.351 15.610 1.00 70.88 396 GLU A O 1
ATOM 3193 N N . GLN A 1 397 ? 44.194 -5.060 14.175 1.00 49.62 397 GLN A N 1
ATOM 3194 C CA . GLN A 1 397 ? 45.648 -4.913 13.985 1.00 49.62 397 GLN A CA 1
ATOM 3195 C C . GLN A 1 397 ? 45.935 -4.191 12.670 1.00 49.62 397 GLN A C 1
ATOM 3197 O O . GLN A 1 397 ? 46.902 -3.395 12.648 1.00 49.62 397 GLN A O 1
#

pLDDT: mean 83.48, std 19.92, range [29.22, 98.56]

Organism: NCBI:txid670356